Protein AF-A0A953KEX4-F1 (afdb_monomer)

pLDDT: mean 83.55, std 12.51, range [28.97, 97.94]

Structure (mmCIF, N/CA/C/O backbone):
data_AF-A0A953KEX4-F1
#
_entry.id   AF-A0A953KEX4-F1
#
loop_
_atom_site.group_PDB
_atom_site.id
_atom_site.type_symbol
_atom_site.label_atom_id
_atom_site.label_alt_id
_atom_site.label_comp_id
_atom_site.label_asym_id
_atom_site.label_entity_id
_atom_site.label_seq_id
_atom_site.pdbx_PDB_ins_code
_atom_site.Cartn_x
_atom_site.Cartn_y
_atom_site.Cartn_z
_atom_site.occupancy
_atom_site.B_iso_or_equiv
_atom_site.auth_seq_id
_atom_site.auth_comp_id
_atom_site.auth_asym_id
_atom_site.auth_atom_id
_atom_site.pdbx_PDB_model_num
ATOM 1 N N . MET A 1 1 ? 41.300 22.671 -35.178 1.00 37.06 1 MET A N 1
ATOM 2 C CA . MET A 1 1 ? 39.831 22.537 -35.313 1.00 37.06 1 MET A CA 1
ATOM 3 C C . MET A 1 1 ? 39.311 21.602 -34.227 1.00 37.06 1 MET A C 1
ATOM 5 O O . MET A 1 1 ? 39.390 20.390 -34.376 1.00 37.06 1 MET A O 1
ATOM 9 N N . LYS A 1 2 ? 38.856 22.157 -33.097 1.00 34.09 2 LYS A N 1
ATOM 10 C CA . LYS A 1 2 ? 38.181 21.401 -32.033 1.00 34.09 2 LYS A CA 1
ATOM 11 C C . LYS A 1 2 ? 36.716 21.234 -32.449 1.00 34.09 2 LYS A C 1
ATOM 13 O O . LYS A 1 2 ? 36.007 22.230 -32.543 1.00 34.09 2 LYS A O 1
ATOM 18 N N . LYS A 1 3 ? 36.282 20.008 -32.759 1.00 37.12 3 LYS A N 1
ATOM 19 C CA . LYS A 1 3 ? 34.859 19.700 -32.959 1.00 37.12 3 LYS A CA 1
ATOM 20 C C . LYS A 1 3 ? 34.162 19.822 -31.605 1.00 37.12 3 LYS A C 1
ATOM 22 O O . LYS A 1 3 ? 34.499 19.095 -30.676 1.00 37.12 3 LYS A O 1
ATOM 27 N N . GLY A 1 4 ? 33.247 20.783 -31.506 1.00 34.56 4 GLY A N 1
ATOM 28 C CA . GLY A 1 4 ? 32.387 20.964 -30.347 1.00 34.56 4 GLY A CA 1
ATOM 29 C C . GLY A 1 4 ? 31.522 19.727 -30.137 1.00 34.56 4 GLY A C 1
ATOM 30 O O . GLY A 1 4 ? 30.853 19.265 -31.062 1.00 34.56 4 GLY A O 1
ATOM 31 N N . ALA A 1 5 ? 31.554 19.191 -28.919 1.00 37.94 5 ALA A N 1
ATOM 32 C CA . ALA A 1 5 ? 30.536 18.275 -28.445 1.00 37.94 5 ALA A CA 1
ATOM 33 C C . ALA A 1 5 ? 29.229 19.070 -28.369 1.00 37.94 5 ALA A C 1
ATOM 35 O O . ALA A 1 5 ? 29.063 19.936 -27.511 1.00 37.94 5 ALA A O 1
ATOM 36 N N . ALA A 1 6 ? 28.344 18.831 -29.334 1.00 39.44 6 ALA A N 1
ATOM 37 C CA . ALA A 1 6 ? 26.986 19.332 -29.292 1.00 39.44 6 ALA A CA 1
ATOM 38 C C . ALA A 1 6 ? 26.332 18.780 -28.023 1.00 39.44 6 ALA A C 1
ATOM 40 O O . ALA A 1 6 ? 26.177 17.569 -27.867 1.00 39.44 6 ALA A O 1
ATOM 41 N N . ASN A 1 7 ? 26.002 19.690 -27.113 1.00 38.19 7 ASN A N 1
ATOM 42 C CA . ASN A 1 7 ? 25.182 19.433 -25.947 1.00 38.19 7 ASN A CA 1
ATOM 43 C C . ASN A 1 7 ? 23.801 19.009 -26.473 1.00 38.19 7 ASN A C 1
ATOM 45 O O . ASN A 1 7 ? 22.985 19.856 -26.837 1.00 38.19 7 ASN A O 1
ATOM 49 N N . GLN A 1 8 ? 23.584 17.702 -26.648 1.00 38.16 8 GLN A N 1
ATOM 50 C CA . GLN A 1 8 ? 22.277 17.156 -26.992 1.00 38.16 8 GLN A CA 1
ATOM 51 C C . GLN A 1 8 ? 21.380 17.405 -25.784 1.00 38.16 8 GLN A C 1
ATOM 53 O O . GLN A 1 8 ? 21.421 16.663 -24.807 1.00 38.16 8 GLN A O 1
ATOM 58 N N . GLY A 1 9 ? 20.620 18.500 -25.826 1.00 37.84 9 GLY A N 1
ATOM 59 C CA . GLY A 1 9 ? 19.576 18.759 -24.850 1.00 37.84 9 GLY A CA 1
ATOM 60 C C . GLY A 1 9 ? 18.646 17.554 -24.833 1.00 37.84 9 GLY A C 1
ATOM 61 O O . GLY A 1 9 ? 17.981 17.279 -25.830 1.00 37.84 9 GLY A O 1
ATOM 62 N N . HIS A 1 10 ? 18.651 16.803 -23.732 1.00 49.69 10 HIS A N 1
ATOM 63 C CA . HIS A 1 10 ? 17.712 15.712 -23.521 1.00 49.69 10 HIS A CA 1
ATOM 64 C C . HIS A 1 10 ? 16.300 16.287 -23.646 1.00 49.69 10 HIS A C 1
ATOM 66 O O . HIS A 1 10 ? 15.845 17.035 -22.782 1.00 49.69 10 HIS A O 1
ATOM 72 N N . HIS A 1 11 ? 15.634 15.985 -24.760 1.00 67.00 11 HIS A N 1
ATOM 73 C CA . HIS A 1 11 ? 14.249 16.360 -24.981 1.00 67.00 11 HIS A CA 1
ATOM 74 C C . HIS A 1 11 ? 13.420 15.753 -23.845 1.00 67.00 11 HIS A C 1
ATOM 76 O O . HIS A 1 11 ? 13.371 14.532 -23.698 1.00 67.00 11 HIS A O 1
ATOM 82 N N . PHE A 1 12 ? 12.810 16.596 -23.012 1.00 75.94 12 PHE A N 1
ATOM 83 C CA . PHE A 1 12 ? 11.944 16.138 -21.933 1.00 75.94 12 PHE A CA 1
ATOM 84 C C . PHE A 1 12 ? 10.727 15.440 -22.545 1.00 75.94 12 PHE A C 1
ATOM 86 O O . PHE A 1 12 ? 9.886 16.085 -23.170 1.00 75.94 12 PHE A O 1
ATOM 93 N N . ASP A 1 13 ? 10.657 14.119 -22.399 1.00 83.75 13 ASP A N 1
ATOM 94 C CA . ASP A 1 13 ? 9.468 13.343 -22.733 1.00 83.75 13 ASP A CA 1
ATOM 95 C C . ASP A 1 13 ? 8.620 13.162 -21.458 1.00 83.75 13 ASP A C 1
ATOM 97 O O . ASP A 1 13 ? 8.990 12.373 -20.577 1.00 83.75 13 ASP A O 1
ATOM 101 N N . PRO A 1 14 ? 7.489 13.884 -21.320 1.00 83.31 14 PRO A N 1
ATOM 102 C CA . PRO A 1 14 ? 6.640 13.786 -20.137 1.00 83.31 14 PRO A CA 1
ATOM 103 C C . PRO A 1 14 ? 6.069 12.379 -19.934 1.00 83.31 14 PRO A C 1
ATOM 105 O O . PRO A 1 14 ? 5.790 12.007 -18.796 1.00 83.31 14 PRO A O 1
ATOM 108 N N . TYR A 1 15 ? 5.904 11.582 -20.994 1.00 86.62 15 TYR A N 1
ATOM 109 C CA . TYR A 1 15 ? 5.330 10.241 -20.888 1.00 86.62 15 TYR A CA 1
ATOM 110 C C . TYR A 1 15 ? 6.353 9.215 -20.414 1.00 86.62 15 TYR A C 1
ATOM 112 O O . TYR A 1 15 ? 6.008 8.359 -19.601 1.00 86.62 15 TYR A O 1
ATOM 120 N N . ALA A 1 16 ? 7.613 9.340 -20.841 1.00 83.12 16 ALA A N 1
ATOM 121 C CA . ALA A 1 16 ? 8.709 8.564 -20.265 1.00 83.12 16 ALA A CA 1
ATOM 122 C C . ALA A 1 16 ? 8.849 8.865 -18.764 1.00 83.12 16 ALA A C 1
ATOM 124 O O . ALA A 1 16 ? 8.845 7.953 -17.942 1.00 83.12 16 ALA A O 1
ATOM 125 N N . LYS A 1 17 ? 8.839 10.150 -18.385 1.00 86.00 17 LYS A N 1
ATOM 126 C CA . LYS A 1 17 ? 8.879 10.557 -16.973 1.00 86.00 17 LYS A CA 1
ATOM 127 C C . LYS A 1 17 ? 7.686 10.023 -16.173 1.00 86.00 17 LYS A C 1
ATOM 129 O O . LYS A 1 17 ? 7.863 9.555 -15.050 1.00 86.00 17 LYS A O 1
ATOM 134 N N . LEU A 1 18 ? 6.475 10.083 -16.727 1.00 85.56 18 LEU A N 1
ATOM 135 C CA . LEU A 1 18 ? 5.288 9.513 -16.086 1.00 85.56 18 LEU A CA 1
ATOM 136 C C . LEU A 1 18 ? 5.407 7.998 -15.930 1.00 85.56 18 LEU A C 1
ATOM 138 O O . LEU A 1 18 ? 5.057 7.483 -14.874 1.00 85.56 18 LEU A O 1
ATOM 142 N N . TYR A 1 19 ? 5.922 7.286 -16.931 1.00 87.38 19 TYR A N 1
ATOM 143 C CA . TYR A 1 19 ? 6.142 5.846 -16.838 1.00 87.38 19 TYR A CA 1
ATOM 144 C C . TYR A 1 19 ? 7.086 5.490 -15.680 1.00 87.38 19 TYR A C 1
ATOM 146 O O . TYR A 1 19 ? 6.741 4.652 -14.838 1.00 87.38 19 TYR A O 1
ATOM 154 N N . ASP A 1 20 ? 8.214 6.191 -15.566 1.00 86.31 20 ASP A N 1
ATOM 155 C CA . ASP A 1 20 ? 9.158 6.036 -14.455 1.00 86.31 20 ASP A CA 1
ATOM 156 C C . ASP A 1 20 ? 8.476 6.284 -13.107 1.00 86.31 20 ASP A C 1
ATOM 158 O O . ASP A 1 20 ? 8.661 5.530 -12.142 1.00 86.31 20 ASP A O 1
ATOM 162 N N . LEU A 1 21 ? 7.657 7.337 -13.035 1.00 86.31 21 LEU A N 1
ATOM 163 C CA . LEU A 1 21 ? 6.899 7.682 -11.840 1.00 86.31 21 LEU A CA 1
ATOM 164 C C . LEU A 1 21 ? 5.847 6.633 -11.501 1.00 86.31 21 LEU A C 1
ATOM 166 O O . LEU A 1 21 ? 5.744 6.292 -10.331 1.00 86.31 21 LEU A O 1
ATOM 170 N N . PHE A 1 22 ? 5.132 6.052 -12.465 1.00 85.31 22 PHE A N 1
ATOM 171 C CA . PHE A 1 22 ? 4.171 4.975 -12.204 1.00 85.31 22 PHE A CA 1
ATOM 172 C C . PHE A 1 22 ? 4.849 3.713 -11.684 1.00 85.31 22 PHE A C 1
ATOM 174 O O . PHE A 1 22 ? 4.355 3.089 -10.741 1.00 85.31 22 PHE A O 1
ATOM 181 N N . LEU A 1 23 ? 6.004 3.348 -12.243 1.00 85.56 23 LEU A N 1
ATOM 182 C CA . LEU A 1 23 ? 6.786 2.241 -11.703 1.00 85.56 23 LEU A CA 1
ATOM 183 C C . LEU A 1 23 ? 7.268 2.550 -10.285 1.00 85.56 23 LEU A C 1
ATOM 185 O O . LEU A 1 23 ? 7.210 1.673 -9.429 1.00 85.56 23 LEU A O 1
ATOM 189 N N . SER A 1 24 ? 7.708 3.780 -10.020 1.00 85.19 24 SER A N 1
ATOM 190 C CA . SER A 1 24 ? 8.163 4.222 -8.693 1.00 85.19 24 SER A CA 1
ATOM 191 C C . SER A 1 24 ? 7.030 4.270 -7.671 1.00 85.19 24 SER A C 1
ATOM 193 O O . SER A 1 24 ? 7.185 3.792 -6.550 1.00 85.19 24 SER A O 1
ATOM 195 N N . PHE A 1 25 ? 5.870 4.762 -8.090 1.00 84.50 25 PHE A N 1
ATOM 196 C CA . PHE A 1 25 ? 4.619 4.762 -7.349 1.00 84.50 25 PHE A CA 1
ATOM 197 C C . PHE A 1 25 ? 4.212 3.339 -6.983 1.00 84.50 25 PHE A C 1
ATOM 199 O O . PHE A 1 25 ? 3.947 3.056 -5.819 1.00 84.50 25 PHE A O 1
ATOM 206 N N . ASN A 1 26 ? 4.248 2.410 -7.942 1.00 82.94 26 ASN A N 1
ATOM 207 C CA . ASN A 1 26 ? 3.940 1.015 -7.666 1.00 82.94 26 ASN A CA 1
ATOM 208 C C . ASN A 1 26 ? 4.961 0.358 -6.729 1.00 82.94 26 ASN A C 1
ATOM 210 O O . ASN A 1 26 ? 4.544 -0.338 -5.813 1.00 82.94 26 ASN A O 1
ATOM 214 N N . ARG A 1 27 ? 6.271 0.600 -6.894 1.00 82.94 27 ARG A N 1
ATOM 215 C CA . ARG A 1 27 ? 7.290 0.104 -5.945 1.00 82.94 27 ARG A CA 1
ATOM 216 C C . ARG A 1 27 ? 7.005 0.583 -4.532 1.00 82.94 27 ARG A C 1
ATOM 218 O O . ARG A 1 27 ? 7.043 -0.206 -3.596 1.00 82.94 27 ARG A O 1
ATOM 225 N N . ARG A 1 28 ? 6.695 1.871 -4.393 1.00 80.75 28 ARG A N 1
ATOM 226 C CA . ARG A 1 28 ? 6.334 2.463 -3.111 1.00 80.75 28 ARG A CA 1
ATOM 227 C C . ARG A 1 28 ? 5.082 1.806 -2.537 1.00 80.75 28 ARG A C 1
ATOM 229 O O . ARG A 1 28 ? 5.124 1.374 -1.393 1.00 80.75 28 ARG A O 1
ATOM 236 N N . LEU A 1 29 ? 4.018 1.664 -3.331 1.00 75.50 29 LEU A N 1
ATOM 237 C CA . LEU A 1 29 ? 2.805 0.958 -2.916 1.00 75.50 29 LEU A CA 1
ATOM 238 C C . LEU A 1 29 ? 3.098 -0.477 -2.488 1.00 75.50 29 LEU A C 1
ATOM 240 O O . LEU A 1 29 ? 2.626 -0.886 -1.441 1.00 75.50 29 LEU A O 1
ATOM 244 N N . LEU A 1 30 ? 3.880 -1.239 -3.253 1.00 74.38 30 LEU A N 1
ATOM 245 C CA . LEU A 1 30 ? 4.247 -2.609 -2.892 1.00 74.38 30 LEU A CA 1
ATOM 246 C C . LEU A 1 30 ? 5.033 -2.656 -1.585 1.00 74.38 30 LEU A C 1
ATOM 248 O O . LEU A 1 30 ? 4.774 -3.535 -0.773 1.00 74.38 30 LEU A O 1
ATOM 252 N N . LYS A 1 31 ? 5.936 -1.698 -1.357 1.00 75.25 31 LYS A N 1
ATOM 253 C CA . LYS A 1 31 ? 6.662 -1.587 -0.093 1.00 75.25 31 LYS A CA 1
ATOM 254 C C . LYS A 1 31 ? 5.708 -1.341 1.077 1.00 75.25 31 LYS A C 1
ATOM 256 O O . LYS A 1 31 ? 5.736 -2.108 2.033 1.00 75.25 31 LYS A O 1
ATOM 261 N N . ILE A 1 32 ? 4.805 -0.368 0.947 1.00 72.31 32 ILE A N 1
ATOM 262 C CA . ILE A 1 32 ? 3.754 -0.099 1.943 1.00 72.31 32 ILE A CA 1
ATOM 263 C C . ILE A 1 32 ? 2.912 -1.359 2.177 1.00 72.31 32 ILE A C 1
ATOM 265 O O . ILE A 1 32 ? 2.750 -1.794 3.307 1.00 72.31 32 ILE A O 1
ATOM 269 N N . LEU A 1 33 ? 2.441 -2.006 1.107 1.00 69.69 33 LEU A N 1
ATOM 270 C CA . LEU A 1 33 ? 1.652 -3.240 1.165 1.00 69.69 33 LEU A CA 1
ATOM 271 C C . LEU A 1 33 ? 2.410 -4.430 1.774 1.00 69.69 33 LEU A C 1
ATOM 273 O O . LEU A 1 33 ? 1.767 -5.307 2.337 1.00 69.69 33 LEU A O 1
ATOM 277 N N . SER A 1 34 ? 3.736 -4.489 1.650 1.00 68.44 34 SER A N 1
ATOM 278 C CA . SER A 1 34 ? 4.556 -5.548 2.254 1.00 68.44 34 SER A CA 1
ATOM 279 C C . SER A 1 34 ? 4.829 -5.316 3.739 1.00 68.44 34 SER A C 1
ATOM 281 O O . SER A 1 34 ? 4.967 -6.271 4.495 1.00 68.44 34 SER A O 1
ATOM 283 N N . GLU A 1 35 ? 4.899 -4.051 4.155 1.00 69.38 35 GLU A N 1
ATOM 284 C CA . GLU A 1 35 ? 5.038 -3.652 5.560 1.00 69.38 35 GLU A CA 1
ATOM 285 C C . GLU A 1 35 ? 3.681 -3.691 6.279 1.00 69.38 35 GLU A C 1
ATOM 287 O O . GLU A 1 35 ? 3.609 -3.865 7.498 1.00 69.38 35 GLU A O 1
ATOM 292 N N . LEU A 1 36 ? 2.595 -3.610 5.509 1.00 69.06 36 LEU A N 1
ATOM 293 C CA . LEU A 1 36 ? 1.246 -3.817 5.985 1.00 69.06 36 LEU A CA 1
ATOM 294 C C . LEU A 1 36 ? 1.068 -5.237 6.512 1.00 69.06 36 LEU A C 1
ATOM 296 O O . LEU A 1 36 ? 1.053 -6.215 5.766 1.00 69.06 36 LEU A O 1
ATOM 300 N N . LYS A 1 37 ? 0.776 -5.335 7.807 1.00 72.69 37 LYS A N 1
ATOM 301 C CA . LYS A 1 37 ? 0.235 -6.548 8.433 1.00 72.69 37 LYS A CA 1
ATOM 302 C C . LYS A 1 37 ? -1.247 -6.736 8.088 1.00 72.69 37 LYS A C 1
ATOM 304 O O . LYS A 1 37 ? -2.066 -7.007 8.965 1.00 72.69 37 LYS A O 1
ATOM 309 N N . SER A 1 38 ? -1.605 -6.529 6.821 1.00 81.19 38 SER A N 1
ATOM 310 C CA . SER A 1 38 ? -2.957 -6.792 6.344 1.00 81.19 38 SER A CA 1
ATOM 311 C C . SER A 1 38 ? -3.236 -8.296 6.459 1.00 81.19 38 SER A C 1
ATOM 313 O O . SER A 1 38 ? -2.380 -9.106 6.090 1.00 81.19 38 SER A O 1
ATOM 315 N N . PRO A 1 39 ? -4.423 -8.691 6.950 1.00 85.06 39 PRO A N 1
ATOM 316 C CA . PRO A 1 39 ? -4.788 -10.099 7.047 1.00 85.06 39 PRO A CA 1
ATOM 317 C C . PRO A 1 39 ? -5.061 -10.743 5.680 1.00 85.06 39 PRO A C 1
ATOM 319 O O . PRO A 1 39 ? -5.187 -11.962 5.599 1.00 85.06 39 PRO A O 1
ATOM 322 N N . LEU A 1 40 ? -5.178 -9.942 4.614 1.00 90.38 40 LEU A N 1
ATOM 323 C CA . LEU A 1 40 ? -5.543 -10.384 3.273 1.00 90.38 40 LEU A CA 1
ATOM 324 C C . LEU A 1 40 ? -4.479 -9.965 2.264 1.00 90.38 40 LEU A C 1
ATOM 326 O O . LEU A 1 40 ? -4.084 -8.798 2.188 1.00 90.38 40 LEU A O 1
ATOM 330 N N . ASN A 1 41 ? -4.081 -10.879 1.382 1.00 88.06 41 ASN A N 1
ATOM 331 C CA . ASN A 1 41 ? -3.266 -10.458 0.246 1.00 88.06 41 ASN A CA 1
ATOM 332 C C . ASN A 1 41 ? -4.091 -9.598 -0.738 1.00 88.06 41 ASN A C 1
ATOM 334 O O . ASN A 1 41 ? -5.323 -9.582 -0.716 1.00 88.06 41 ASN A O 1
ATOM 338 N N . THR A 1 42 ? -3.420 -8.889 -1.649 1.00 85.25 42 THR A N 1
ATOM 339 C CA . THR A 1 42 ? -4.076 -7.969 -2.598 1.00 85.25 42 THR A CA 1
ATOM 340 C C . THR A 1 42 ? -5.170 -8.637 -3.442 1.00 85.25 42 THR A C 1
ATOM 342 O O . THR A 1 42 ? -6.196 -8.016 -3.718 1.00 85.25 42 THR A O 1
ATOM 345 N N . ASN A 1 43 ? -4.989 -9.901 -3.845 1.00 89.31 43 ASN A N 1
ATOM 346 C CA . ASN A 1 43 ? -5.993 -10.623 -4.633 1.00 89.31 43 ASN A CA 1
ATOM 347 C C . ASN A 1 43 ? -7.222 -10.979 -3.797 1.00 89.31 43 ASN A C 1
ATOM 349 O O . ASN A 1 43 ? -8.345 -10.823 -4.275 1.00 89.31 43 ASN A O 1
ATOM 353 N N . GLU A 1 44 ? -7.009 -11.453 -2.571 1.00 93.94 44 GLU A N 1
ATOM 354 C CA . GLU A 1 44 ? -8.074 -11.778 -1.622 1.00 93.94 44 GLU A CA 1
ATOM 355 C C . GLU A 1 44 ? -8.887 -10.535 -1.267 1.00 93.94 44 GLU A C 1
ATOM 357 O O . GLU A 1 44 ? -10.104 -10.544 -1.438 1.00 93.94 44 GLU A O 1
ATOM 362 N N . SER A 1 45 ? -8.217 -9.441 -0.886 1.00 92.06 45 SER A N 1
ATOM 363 C CA . SER A 1 45 ? -8.861 -8.160 -0.576 1.00 92.06 45 SER A CA 1
ATOM 364 C C . SER A 1 45 ? -9.697 -7.650 -1.751 1.00 92.06 45 SER A C 1
ATOM 366 O O . SER A 1 45 ? -10.884 -7.359 -1.596 1.00 92.06 45 SER A O 1
ATOM 368 N N . HIS A 1 46 ? -9.131 -7.612 -2.964 1.00 90.56 46 HIS A N 1
ATOM 369 C CA . HIS A 1 46 ? -9.883 -7.174 -4.139 1.00 90.56 46 HIS A CA 1
ATOM 370 C C . HIS A 1 46 ? -11.095 -8.067 -4.413 1.00 90.56 46 HIS A C 1
ATOM 372 O O . HIS A 1 46 ? -12.170 -7.541 -4.699 1.00 90.56 46 HIS A O 1
ATOM 378 N N . LEU A 1 47 ? -10.948 -9.390 -4.316 1.00 93.81 47 LEU A N 1
ATOM 379 C CA . LEU A 1 47 ? -12.049 -10.321 -4.546 1.00 93.81 47 LEU A CA 1
ATOM 380 C C . LEU A 1 47 ? -13.166 -10.135 -3.519 1.00 93.81 47 LEU A C 1
ATOM 382 O O . LEU A 1 47 ? -14.318 -9.977 -3.920 1.00 93.81 47 LEU A O 1
ATOM 386 N N . LEU A 1 48 ? -12.842 -10.121 -2.223 1.00 95.31 48 LEU A N 1
ATOM 387 C CA . LEU A 1 48 ? -13.839 -9.952 -1.163 1.00 95.31 48 LEU A CA 1
ATOM 388 C C . LEU A 1 48 ? -14.572 -8.614 -1.300 1.00 95.31 48 LEU A C 1
ATOM 390 O O . LEU A 1 48 ? -15.788 -8.579 -1.152 1.00 95.31 48 LEU A O 1
ATOM 394 N N . GLN A 1 49 ? -13.874 -7.542 -1.682 1.00 93.38 49 GLN A N 1
ATOM 395 C CA . GLN A 1 49 ? -14.501 -6.247 -1.946 1.00 93.38 49 GLN A CA 1
ATOM 396 C C . GLN A 1 49 ? -15.453 -6.255 -3.155 1.00 93.38 49 GLN A C 1
ATOM 398 O O . GLN A 1 49 ? -16.457 -5.555 -3.117 1.00 93.38 49 GLN A O 1
ATOM 403 N N . GLU A 1 50 ? -15.182 -7.021 -4.222 1.00 93.31 50 GLU A N 1
ATOM 404 C CA . GLU A 1 50 ? -16.158 -7.167 -5.322 1.00 93.31 50 GLU A CA 1
ATOM 405 C C . GLU A 1 50 ? -17.415 -7.903 -4.854 1.00 93.31 50 GLU A C 1
ATOM 407 O O . GLU A 1 50 ? -18.530 -7.493 -5.167 1.00 93.31 50 GLU A O 1
ATOM 412 N N . VAL A 1 51 ? -17.246 -8.970 -4.067 1.00 94.88 51 VAL A N 1
ATOM 413 C CA . VAL A 1 51 ? -18.380 -9.710 -3.494 1.00 94.88 51 VAL A CA 1
ATOM 414 C C . VAL A 1 51 ? -19.175 -8.813 -2.541 1.00 94.88 51 VAL A C 1
ATOM 416 O O . VAL A 1 51 ? -20.404 -8.815 -2.587 1.00 94.88 51 VAL A O 1
ATOM 419 N N . TYR A 1 52 ? -18.492 -8.000 -1.731 1.00 94.50 52 TYR A N 1
ATOM 420 C CA . TYR A 1 52 ? -19.106 -7.017 -0.837 1.00 94.50 52 TYR A CA 1
ATOM 421 C C . TYR A 1 52 ? -19.875 -5.924 -1.590 1.00 94.50 52 TYR A C 1
ATOM 423 O O . TYR A 1 52 ? -20.955 -5.521 -1.170 1.00 94.50 52 TYR A O 1
ATOM 431 N N . ALA A 1 53 ? -19.360 -5.493 -2.743 1.00 90.88 53 ALA A N 1
ATOM 432 C CA . ALA A 1 53 ? -20.033 -4.562 -3.648 1.00 90.88 53 ALA A CA 1
ATOM 433 C C . ALA A 1 53 ? -21.227 -5.188 -4.402 1.00 90.88 53 ALA A C 1
ATOM 435 O O . ALA A 1 53 ? -21.869 -4.520 -5.209 1.00 90.88 53 ALA A O 1
ATOM 436 N N . GLY A 1 54 ? -21.542 -6.464 -4.154 1.00 90.88 54 GLY A N 1
ATOM 437 C CA . GLY A 1 54 ? -22.689 -7.154 -4.740 1.00 90.88 54 GL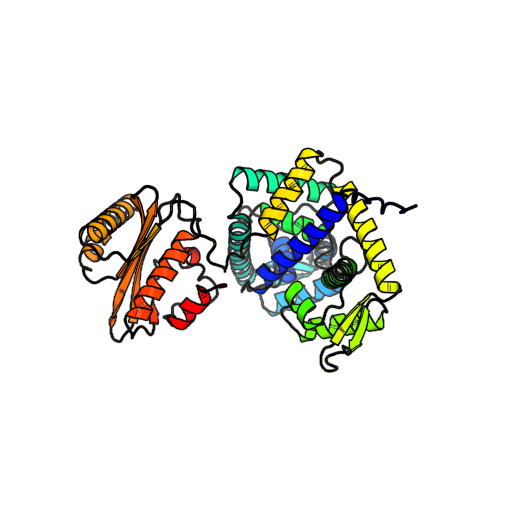Y A CA 1
ATOM 438 C C . GLY A 1 54 ? -22.369 -7.987 -5.980 1.00 90.88 54 GLY A C 1
ATOM 439 O O . GLY A 1 54 ? -23.290 -8.545 -6.583 1.00 90.88 54 GLY A O 1
ATOM 440 N N . LEU A 1 55 ? -21.093 -8.140 -6.362 1.00 87.94 55 LEU A N 1
ATOM 441 C CA . LEU A 1 55 ? -20.707 -9.049 -7.441 1.00 87.94 55 LEU A CA 1
ATOM 442 C C . LEU A 1 55 ? -20.826 -10.503 -6.970 1.00 87.94 55 LEU A C 1
ATOM 444 O O . LEU A 1 55 ? -19.887 -11.127 -6.475 1.00 87.94 55 LEU A O 1
ATOM 448 N N . GLY A 1 56 ? -22.025 -11.050 -7.137 1.00 87.00 56 GLY A N 1
ATOM 449 C CA . GLY A 1 56 ? -22.388 -12.353 -6.602 1.00 87.00 56 GLY A CA 1
ATOM 450 C C . GLY A 1 56 ? -21.991 -13.546 -7.465 1.00 87.00 56 GLY A C 1
ATOM 451 O O . GLY A 1 56 ? -22.332 -14.654 -7.074 1.00 87.00 56 GLY A O 1
ATOM 452 N N . VAL A 1 57 ? -21.334 -13.390 -8.623 1.00 90.81 57 VAL A N 1
ATOM 453 C CA . VAL A 1 57 ? -21.089 -14.509 -9.559 1.00 90.81 57 VAL A CA 1
ATOM 454 C C . VAL A 1 57 ? -19.608 -14.670 -9.901 1.00 90.81 57 VAL A C 1
ATOM 456 O O . VAL A 1 57 ? -18.946 -13.763 -10.401 1.00 90.81 57 VAL A O 1
ATOM 459 N N . ALA A 1 58 ? -19.087 -15.888 -9.714 1.00 88.00 58 ALA A N 1
ATOM 460 C CA . ALA A 1 58 ? -17.663 -16.183 -9.884 1.00 88.00 58 ALA A CA 1
ATOM 461 C C . ALA A 1 58 ? -17.133 -15.985 -11.315 1.00 88.00 58 ALA A C 1
ATOM 463 O O . ALA A 1 58 ? -15.953 -15.688 -11.503 1.00 88.00 58 ALA A O 1
ATOM 464 N N . ARG A 1 59 ? -17.983 -16.173 -12.334 1.00 87.62 59 ARG A N 1
ATOM 465 C CA . ARG A 1 59 ? -17.579 -16.030 -13.743 1.00 87.62 59 ARG A CA 1
ATOM 466 C C . ARG A 1 59 ? -17.211 -14.581 -14.085 1.00 87.62 59 ARG A C 1
ATOM 468 O O . ARG A 1 59 ? -16.304 -14.371 -14.887 1.00 87.62 59 ARG A O 1
ATOM 475 N N . ASP A 1 60 ? -17.866 -13.623 -13.432 1.00 90.56 60 ASP A N 1
ATOM 476 C CA . ASP A 1 60 ? -17.722 -12.197 -13.714 1.00 90.56 60 ASP A CA 1
ATOM 477 C C . ASP A 1 60 ? -16.455 -11.637 -13.038 1.00 90.56 60 ASP A C 1
ATOM 479 O O . ASP A 1 60 ? -15.793 -10.758 -13.584 1.00 90.56 60 ASP A O 1
ATOM 483 N N . LEU A 1 61 ? -16.011 -12.239 -11.921 1.00 90.44 61 LEU A N 1
ATOM 484 C CA . LEU A 1 61 ? -14.782 -11.848 -11.213 1.00 90.44 61 LEU A CA 1
ATOM 485 C C . LEU A 1 61 ? -13.528 -11.864 -12.092 1.00 90.44 61 LEU A C 1
ATOM 487 O O . LEU A 1 61 ? -12.668 -11.002 -11.942 1.00 90.44 61 LEU A O 1
ATOM 491 N N . SER A 1 62 ? -13.386 -12.839 -12.994 1.00 87.75 62 SER A N 1
ATOM 492 C CA . SER A 1 62 ? -12.202 -12.927 -13.865 1.00 87.75 62 SER A CA 1
ATOM 493 C C . SER A 1 62 ? -12.092 -11.712 -14.785 1.00 87.75 62 SER A C 1
ATOM 495 O O . SER A 1 62 ? -10.993 -11.192 -14.974 1.00 87.75 62 SER A O 1
ATOM 497 N N . GLN A 1 63 ? -13.229 -11.243 -15.306 1.00 86.06 63 GLN A N 1
ATOM 498 C CA . GLN A 1 63 ? -13.300 -10.062 -16.156 1.00 86.06 63 GLN A CA 1
ATOM 499 C C . GLN A 1 63 ? -13.126 -8.784 -15.331 1.00 86.06 63 GLN A C 1
ATOM 501 O O . GLN A 1 63 ? -12.289 -7.957 -15.674 1.00 86.06 63 GLN A O 1
ATOM 506 N N . THR A 1 64 ? -13.840 -8.653 -14.210 1.00 86.62 64 THR A N 1
ATOM 507 C CA . THR A 1 64 ? -13.787 -7.457 -13.352 1.00 86.62 64 THR A CA 1
ATOM 508 C C . THR A 1 64 ? -12.408 -7.234 -12.730 1.00 86.62 64 THR A C 1
ATOM 510 O O . THR A 1 64 ? -11.933 -6.102 -12.634 1.00 86.62 64 THR A O 1
ATOM 513 N N . LEU A 1 65 ? -11.741 -8.311 -12.307 1.00 85.12 65 LEU A N 1
ATOM 514 C CA . LEU A 1 65 ? -10.411 -8.245 -11.699 1.00 85.12 65 LEU A CA 1
ATOM 515 C C . LEU A 1 65 ? -9.275 -8.288 -12.729 1.00 85.12 65 LEU A C 1
ATOM 517 O O . LEU A 1 65 ? -8.119 -8.134 -12.339 1.00 85.12 65 LEU A O 1
ATOM 521 N N . SER A 1 66 ? -9.577 -8.511 -14.013 1.00 83.44 66 SER A N 1
ATOM 522 C CA . SER A 1 66 ? -8.580 -8.774 -15.062 1.00 83.44 66 SER A CA 1
ATOM 523 C C . SER A 1 66 ? -7.599 -9.893 -14.677 1.00 83.44 66 SER A C 1
ATOM 525 O O . SER A 1 66 ? -6.396 -9.819 -14.939 1.00 83.44 66 SER A O 1
ATOM 527 N N . LEU A 1 67 ? -8.109 -10.943 -14.026 1.00 84.81 67 LEU A N 1
ATOM 528 C CA . LEU A 1 67 ? -7.327 -12.078 -13.532 1.00 84.81 67 LEU A CA 1
ATOM 529 C C . LEU A 1 67 ? -7.648 -13.357 -14.298 1.00 84.81 67 LEU A C 1
ATOM 531 O O . LEU A 1 67 ? -8.778 -13.595 -14.724 1.00 84.81 67 LEU A O 1
ATOM 535 N N . GLN A 1 68 ? -6.654 -14.239 -14.409 1.00 87.38 68 GLN A N 1
ATOM 536 C CA . GLN A 1 68 ? -6.849 -15.566 -14.987 1.00 87.38 68 GLN A CA 1
ATOM 537 C C . GLN A 1 68 ? -7.864 -16.376 -14.170 1.00 87.38 68 GLN A C 1
ATOM 539 O O . GLN A 1 68 ? -7.806 -16.405 -12.937 1.00 87.38 68 GLN A O 1
ATOM 544 N N . LYS A 1 69 ? -8.740 -17.119 -14.859 1.00 90.62 69 LYS A N 1
ATOM 545 C CA . LYS A 1 69 ? -9.749 -17.994 -14.230 1.00 90.62 69 LYS A CA 1
ATOM 546 C C . LYS A 1 69 ? -9.142 -18.968 -13.212 1.00 90.62 69 LYS A C 1
ATOM 548 O O . LYS A 1 69 ? -9.737 -19.219 -12.169 1.00 90.62 69 LYS A O 1
ATOM 553 N N . SER A 1 70 ? -7.939 -19.481 -13.481 1.00 90.81 70 SER A N 1
ATOM 554 C CA . SER A 1 70 ? -7.212 -20.377 -12.573 1.00 90.81 70 SER A CA 1
ATOM 555 C C . SER A 1 70 ? -6.750 -19.686 -11.285 1.00 90.81 70 SER A C 1
ATOM 557 O O . SER A 1 70 ? -6.695 -20.325 -10.236 1.00 90.81 70 SER A O 1
ATOM 559 N N . THR A 1 71 ? -6.410 -18.396 -11.338 1.00 90.00 71 THR A N 1
ATOM 560 C CA . THR A 1 71 ? -6.070 -17.590 -10.157 1.00 90.00 71 THR A CA 1
ATOM 561 C C . THR A 1 71 ? -7.319 -17.333 -9.326 1.00 90.00 71 THR A C 1
ATOM 563 O O . THR A 1 71 ? -7.310 -17.631 -8.137 1.00 90.00 71 THR A O 1
ATOM 566 N N . ILE A 1 72 ? -8.417 -16.901 -9.958 1.00 92.81 72 ILE A N 1
ATOM 567 C CA . ILE A 1 72 ? -9.710 -16.717 -9.281 1.00 92.81 72 ILE A CA 1
ATOM 568 C C . ILE A 1 72 ? -10.147 -18.006 -8.588 1.00 92.81 72 ILE A C 1
ATOM 570 O O . ILE A 1 72 ? -10.463 -17.984 -7.405 1.00 92.81 72 ILE A O 1
ATOM 574 N N . SER A 1 73 ? -10.097 -19.145 -9.283 1.00 93.56 73 SER A N 1
ATOM 575 C CA . SER A 1 73 ? -10.485 -20.428 -8.693 1.00 93.56 73 SER A CA 1
ATOM 576 C C . SER A 1 73 ? -9.656 -20.784 -7.458 1.00 93.56 73 SER A C 1
ATOM 578 O O . SER A 1 73 ? -10.216 -21.296 -6.496 1.00 93.56 73 SER A O 1
ATOM 580 N N . ARG A 1 74 ? -8.342 -20.521 -7.468 1.00 94.81 74 ARG A N 1
ATOM 581 C CA . ARG A 1 74 ? -7.466 -20.789 -6.317 1.00 94.81 7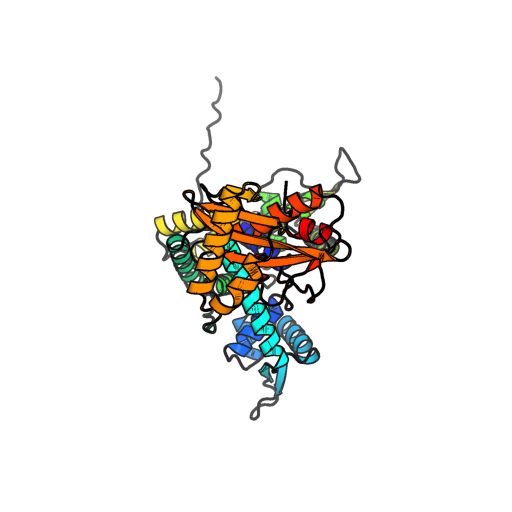4 ARG A CA 1
ATOM 582 C C . ARG A 1 74 ? -7.783 -19.878 -5.133 1.00 94.81 74 ARG A C 1
ATOM 584 O O . ARG A 1 74 ? -7.895 -20.374 -4.018 1.00 94.81 74 ARG A O 1
ATOM 591 N N . VAL A 1 75 ? -7.974 -18.581 -5.381 1.00 94.81 75 VAL A N 1
ATOM 592 C CA . VAL A 1 75 ? -8.320 -17.604 -4.335 1.00 94.81 75 VAL A CA 1
ATOM 593 C C . VAL A 1 75 ? -9.693 -17.921 -3.734 1.00 94.81 75 VAL A C 1
ATOM 595 O O . VAL A 1 75 ? -9.825 -17.962 -2.517 1.00 94.81 75 VAL A O 1
ATOM 598 N N . LEU A 1 76 ? -10.693 -18.241 -4.564 1.00 95.88 76 LEU A N 1
ATOM 599 C CA . LEU A 1 76 ? -12.023 -18.652 -4.098 1.00 95.88 76 LEU A CA 1
ATOM 600 C C . LEU A 1 76 ? -11.966 -19.905 -3.218 1.00 95.88 76 LEU A C 1
ATOM 602 O O . LEU A 1 76 ? -12.594 -19.929 -2.163 1.00 95.88 76 LEU A O 1
ATOM 606 N N . SER A 1 77 ? -11.216 -20.932 -3.632 1.00 96.06 77 SER A N 1
ATOM 607 C CA . SER A 1 77 ? -11.046 -22.144 -2.824 1.00 96.06 77 SER A CA 1
ATOM 608 C C . SER A 1 77 ? -10.371 -21.843 -1.486 1.00 96.06 77 SER A C 1
ATOM 610 O O . SER A 1 77 ? -10.850 -22.318 -0.462 1.00 96.06 77 SER A O 1
ATOM 612 N N . SER A 1 78 ? -9.314 -21.022 -1.486 1.00 96.50 78 SER A N 1
ATOM 613 C CA . SER A 1 78 ? -8.607 -20.602 -0.268 1.00 96.50 78 SER A CA 1
ATOM 614 C C . SER A 1 78 ? -9.542 -19.876 0.705 1.00 96.50 78 SER A C 1
ATOM 616 O O . SER A 1 78 ? -9.707 -20.306 1.843 1.00 96.50 78 SER A O 1
ATOM 618 N N . LEU A 1 79 ? -10.231 -18.830 0.240 1.00 97.38 79 LEU A N 1
ATOM 619 C CA . LEU A 1 79 ? -11.143 -18.031 1.065 1.00 97.38 79 LEU A CA 1
ATOM 620 C C . LEU A 1 79 ? -12.331 -18.846 1.586 1.00 97.38 79 LEU A C 1
ATOM 622 O O . LEU A 1 79 ? -12.785 -18.637 2.709 1.00 97.38 79 LEU A O 1
ATOM 626 N N . SER A 1 80 ? -12.834 -19.792 0.788 1.00 97.50 80 SER A N 1
ATOM 627 C CA . SER A 1 80 ? -13.913 -20.680 1.218 1.00 97.50 80 SER A CA 1
ATOM 628 C C . SER A 1 80 ? -13.447 -21.687 2.268 1.00 97.50 80 SER A C 1
ATOM 630 O O . SER A 1 80 ? -14.135 -21.880 3.267 1.00 97.50 80 SER A O 1
ATOM 632 N N . GLN A 1 81 ? -12.252 -22.263 2.104 1.00 97.62 81 GLN A N 1
ATOM 633 C CA . GLN A 1 81 ? -11.644 -23.157 3.092 1.00 97.62 81 GLN A CA 1
ATOM 634 C C . GLN A 1 81 ? -11.360 -22.445 4.423 1.00 97.62 81 GLN A C 1
ATOM 636 O O . GLN A 1 81 ? -11.509 -23.049 5.480 1.00 97.62 81 GLN A O 1
ATOM 641 N N . GLN A 1 82 ? -10.998 -21.162 4.376 1.00 97.44 82 GLN A N 1
ATOM 642 C CA . GLN A 1 82 ? -10.824 -20.313 5.559 1.00 97.44 82 GLN A CA 1
ATOM 643 C C . GLN A 1 82 ? -12.156 -19.884 6.204 1.00 97.44 82 GLN A C 1
ATOM 645 O O . GLN A 1 82 ? -12.153 -19.209 7.227 1.00 97.44 82 GLN A O 1
ATOM 650 N N . GLY A 1 83 ? -13.303 -20.235 5.612 1.00 97.75 83 GLY A N 1
ATOM 651 C CA . GLY A 1 83 ? -14.618 -19.842 6.117 1.00 97.75 83 GLY A CA 1
ATOM 652 C C . GLY A 1 83 ? -14.960 -18.366 5.898 1.00 97.75 83 GLY A C 1
ATOM 653 O O . GLY A 1 83 ? -15.933 -17.886 6.473 1.00 97.75 83 GLY A O 1
ATOM 654 N N . LEU A 1 84 ? -14.207 -17.645 5.062 1.00 97.81 84 LEU A N 1
ATOM 655 C CA . LEU A 1 84 ? -14.422 -16.223 4.751 1.00 97.81 84 LEU A CA 1
ATOM 656 C C . LEU A 1 84 ? -15.429 -16.025 3.608 1.00 97.81 84 LEU A C 1
ATOM 658 O O . LEU A 1 84 ? -16.054 -14.974 3.478 1.00 97.81 84 LEU A O 1
ATOM 662 N N . LEU A 1 85 ? -15.600 -17.043 2.763 1.00 97.94 85 LEU A N 1
ATOM 663 C CA . LEU A 1 85 ? -16.456 -16.973 1.585 1.00 97.94 85 LEU A CA 1
ATOM 664 C C . LEU A 1 85 ? -17.372 -18.194 1.473 1.00 97.94 85 LEU A C 1
ATOM 666 O O . LEU A 1 85 ? -16.927 -19.343 1.480 1.00 97.94 85 LEU A O 1
ATOM 670 N N . ILE A 1 86 ? -18.662 -17.937 1.287 1.00 97.50 86 ILE A N 1
ATOM 671 C CA . ILE A 1 86 ? -19.670 -18.951 0.992 1.00 97.50 86 ILE A CA 1
ATOM 672 C C . ILE A 1 86 ? -19.810 -19.051 -0.526 1.00 97.50 86 ILE A C 1
ATOM 674 O O . ILE A 1 86 ? -20.153 -18.079 -1.204 1.00 97.50 86 ILE A O 1
ATOM 678 N N . VAL A 1 87 ? -19.560 -20.247 -1.058 1.00 96.06 87 VAL A N 1
ATOM 679 C CA . VAL A 1 87 ? -19.688 -20.559 -2.484 1.00 96.06 87 VAL A CA 1
ATOM 680 C C . VAL A 1 87 ? -20.816 -21.571 -2.663 1.00 96.06 87 VAL A C 1
ATOM 682 O O . VAL A 1 87 ? -20.718 -22.699 -2.188 1.00 96.06 87 VAL A O 1
ATOM 685 N N . ALA A 1 88 ? -21.877 -21.185 -3.369 1.00 94.19 88 ALA A N 1
ATOM 686 C CA . ALA A 1 88 ? -23.036 -22.042 -3.632 1.00 94.19 88 ALA A CA 1
ATOM 687 C C . ALA A 1 88 ? -23.356 -22.093 -5.131 1.00 94.19 88 ALA A C 1
ATOM 689 O O . ALA A 1 88 ? -23.102 -21.130 -5.850 1.00 94.19 88 ALA A O 1
ATOM 690 N N . GLY A 1 89 ? -23.930 -23.196 -5.616 1.00 91.06 89 GLY A N 1
ATOM 691 C CA . GLY A 1 89 ? -24.490 -23.242 -6.972 1.00 91.06 89 GLY A CA 1
ATOM 692 C C . GLY A 1 89 ? -25.745 -22.369 -7.070 1.00 91.06 89 GLY A C 1
ATOM 693 O O . GLY A 1 89 ? -26.529 -22.320 -6.121 1.00 91.06 89 GLY A O 1
ATOM 694 N N . ALA A 1 90 ? -25.945 -21.681 -8.194 1.00 89.44 90 ALA A N 1
ATOM 695 C CA . ALA A 1 90 ? -27.169 -20.927 -8.438 1.00 89.44 90 ALA A CA 1
ATOM 696 C C . ALA A 1 90 ? -28.377 -21.879 -8.498 1.00 89.44 90 ALA A C 1
ATOM 698 O O . ALA A 1 90 ? -28.240 -23.048 -8.872 1.00 89.44 90 ALA A O 1
ATOM 699 N N . ARG A 1 91 ? -29.564 -21.377 -8.130 1.00 86.81 91 ARG A N 1
ATOM 700 C CA . ARG A 1 91 ? -30.803 -22.178 -8.117 1.00 86.81 91 ARG A CA 1
ATOM 701 C C . ARG A 1 91 ? -31.168 -22.691 -9.512 1.00 86.81 91 ARG A C 1
ATOM 703 O O . ARG A 1 91 ? -31.531 -23.856 -9.638 1.00 86.81 91 ARG A O 1
ATOM 710 N N . ASP A 1 92 ? -30.992 -21.846 -10.525 1.00 87.00 92 ASP A N 1
ATOM 711 C CA . ASP A 1 92 ? -31.418 -22.129 -11.901 1.00 87.00 92 ASP A CA 1
ATOM 712 C C . ASP A 1 92 ? -30.340 -22.851 -12.724 1.00 87.00 92 ASP A C 1
ATOM 714 O O . ASP A 1 92 ? -30.649 -23.601 -13.645 1.00 87.00 92 ASP A O 1
ATOM 718 N N . ASP A 1 93 ? -29.063 -22.675 -12.366 1.00 90.12 93 ASP A N 1
ATOM 719 C CA . ASP A 1 93 ? -27.942 -23.381 -12.984 1.00 90.12 93 ASP A CA 1
ATOM 720 C C . ASP A 1 93 ? -26.846 -23.673 -11.952 1.00 90.12 93 ASP A C 1
ATOM 722 O O . ASP A 1 93 ? -26.057 -22.804 -11.572 1.00 90.12 93 ASP A O 1
ATOM 726 N N . ARG A 1 94 ? -26.738 -24.942 -11.543 1.00 86.50 94 ARG A N 1
ATOM 727 C CA . ARG A 1 94 ? -25.717 -25.402 -10.587 1.00 86.50 94 ARG A CA 1
ATOM 728 C C . ARG A 1 94 ? -24.283 -25.203 -11.090 1.00 86.50 94 ARG A C 1
ATOM 730 O O . ARG A 1 94 ? -23.354 -25.253 -10.283 1.00 86.50 94 ARG A O 1
ATOM 737 N N . ARG A 1 95 ? -24.076 -24.990 -12.395 1.00 85.62 95 ARG A N 1
ATOM 738 C CA . ARG A 1 95 ? -22.757 -24.679 -12.975 1.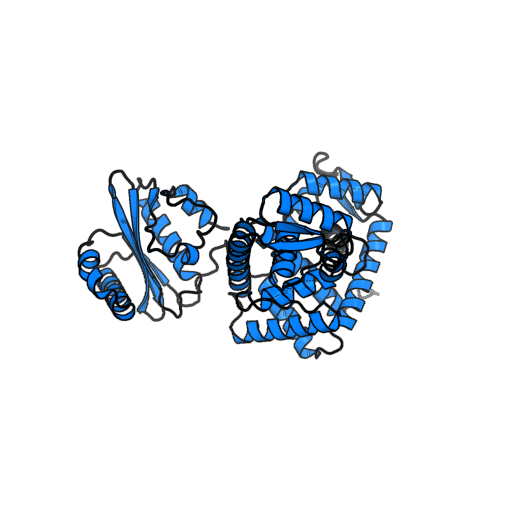00 85.62 95 ARG A CA 1
ATOM 739 C C . ARG A 1 95 ? -22.325 -23.251 -12.648 1.00 85.62 95 ARG A C 1
ATOM 741 O O . ARG A 1 95 ? -21.126 -22.969 -12.613 1.00 85.62 95 ARG A O 1
ATOM 748 N N . VAL A 1 96 ? -23.276 -22.356 -12.390 1.00 90.19 96 VAL A N 1
ATOM 749 C CA . VAL A 1 96 ? -23.008 -20.979 -11.983 1.00 90.19 96 VAL A CA 1
ATOM 750 C C . VAL A 1 96 ? -22.763 -20.954 -10.481 1.00 90.19 96 VAL A C 1
ATOM 752 O O . VAL A 1 96 ? -23.630 -21.307 -9.689 1.00 90.19 96 VAL A O 1
ATOM 755 N N . LYS A 1 97 ? -21.567 -20.528 -10.071 1.00 92.31 97 LYS A N 1
ATOM 756 C CA . LYS A 1 97 ? -21.228 -20.361 -8.655 1.00 92.31 97 LYS A CA 1
ATOM 757 C C . LYS A 1 97 ? -21.579 -18.951 -8.195 1.00 92.31 97 LYS A C 1
ATOM 759 O O . LYS A 1 97 ? -20.989 -17.982 -8.678 1.00 92.31 97 LYS A O 1
ATOM 764 N N . THR A 1 98 ? -22.516 -18.872 -7.260 1.00 95.50 98 THR A N 1
ATOM 765 C CA . THR A 1 98 ? -22.833 -17.668 -6.496 1.00 95.50 98 THR A CA 1
ATOM 766 C C . THR A 1 98 ? -21.909 -17.517 -5.291 1.00 95.50 98 THR A C 1
ATOM 768 O O . THR A 1 98 ? -21.510 -18.515 -4.685 1.00 95.50 98 THR A O 1
ATOM 771 N N . LEU A 1 99 ? -21.565 -16.277 -4.962 1.00 96.88 99 LEU A N 1
ATOM 772 C CA . LEU A 1 99 ? -20.609 -15.903 -3.928 1.00 96.88 99 LEU A CA 1
ATOM 773 C C . LEU A 1 99 ? -21.278 -14.989 -2.907 1.00 96.88 99 LEU A C 1
ATOM 775 O O . LEU A 1 99 ? -21.995 -14.061 -3.282 1.00 96.88 99 LEU A O 1
ATOM 779 N N . LYS A 1 100 ? -21.019 -15.240 -1.625 1.00 97.25 100 LYS A N 1
ATOM 780 C CA . LYS A 1 100 ? -21.400 -14.358 -0.518 1.00 97.25 100 LYS A CA 1
ATOM 781 C C . LYS A 1 100 ? -20.300 -14.347 0.531 1.00 97.25 100 LYS A C 1
ATOM 783 O O . LYS A 1 100 ? -19.685 -15.384 0.777 1.00 97.25 100 LYS A O 1
ATOM 788 N N . LEU A 1 101 ? -20.077 -13.201 1.164 1.00 97.69 101 LEU A N 1
ATOM 789 C CA . LEU A 1 101 ? -19.244 -13.145 2.362 1.00 97.69 101 LEU A CA 1
ATOM 790 C C . LEU A 1 101 ? -19.929 -13.910 3.497 1.00 97.69 101 LEU A C 1
ATOM 792 O O . LEU A 1 101 ? -21.151 -13.836 3.651 1.00 97.69 101 LEU A O 1
ATOM 796 N N . SER A 1 102 ? -19.149 -14.654 4.277 1.00 97.94 102 SER A N 1
ATOM 797 C CA . SER A 1 102 ? -19.587 -15.060 5.613 1.00 97.94 102 SER A CA 1
ATOM 798 C C . SER A 1 102 ? -19.485 -13.865 6.571 1.00 97.94 102 SER A C 1
ATOM 800 O O . SER A 1 102 ? -18.887 -12.847 6.223 1.00 97.94 102 SER A O 1
ATOM 802 N N . THR A 1 103 ? -20.010 -13.989 7.793 1.00 97.31 103 THR A N 1
ATOM 803 C CA . THR A 1 103 ? -19.805 -12.971 8.839 1.00 97.31 103 THR A CA 1
ATOM 804 C C . THR A 1 103 ? -18.315 -12.741 9.103 1.00 97.31 103 THR A C 1
ATOM 806 O O . THR A 1 103 ? -17.851 -11.614 9.009 1.00 97.31 103 THR A O 1
ATOM 809 N N . ALA A 1 104 ? -17.538 -13.817 9.284 1.00 96.94 104 ALA A N 1
ATOM 810 C CA . ALA A 1 104 ? -16.091 -13.722 9.485 1.00 96.94 104 ALA A CA 1
ATOM 811 C C . ALA A 1 104 ? -15.365 -13.074 8.291 1.00 96.94 104 ALA A C 1
ATOM 813 O O . ALA A 1 104 ? -14.425 -12.306 8.474 1.00 96.94 104 ALA A O 1
ATOM 814 N N . GLY A 1 105 ? -15.807 -13.361 7.061 1.00 97.50 105 GLY A N 1
ATOM 815 C CA . GLY A 1 105 ? -15.266 -12.731 5.858 1.00 97.50 105 GLY A CA 1
ATOM 816 C C . GLY A 1 105 ? -15.574 -11.242 5.760 1.00 97.50 105 GLY A C 1
ATOM 817 O O . GLY A 1 105 ? -14.722 -10.483 5.305 1.00 97.50 105 GLY A O 1
ATOM 818 N N . LEU A 1 106 ? -16.767 -10.825 6.190 1.00 96.19 106 LEU A N 1
ATOM 819 C CA . LEU A 1 106 ? -17.147 -9.417 6.257 1.00 96.19 106 LEU A CA 1
ATOM 820 C C . LEU A 1 106 ? -16.324 -8.676 7.314 1.00 96.19 106 LEU A C 1
ATOM 822 O O . LEU A 1 106 ? -15.732 -7.651 6.989 1.00 96.19 106 LEU A O 1
ATOM 826 N N . ASP A 1 107 ? -16.222 -9.217 8.527 1.00 92.81 107 ASP A N 1
ATOM 827 C CA . ASP A 1 107 ? -15.456 -8.602 9.617 1.00 92.81 107 ASP A CA 1
ATOM 828 C C . ASP A 1 107 ? -13.981 -8.422 9.228 1.00 92.81 107 ASP A C 1
ATOM 830 O O . ASP A 1 107 ? -13.422 -7.328 9.349 1.00 92.81 107 ASP A O 1
ATOM 834 N N . LEU A 1 108 ? -13.365 -9.473 8.670 1.00 94.69 108 LEU A N 1
ATOM 835 C CA . LEU A 1 108 ? -11.974 -9.431 8.220 1.00 94.69 108 LEU A CA 1
ATOM 836 C C . LEU A 1 108 ? -11.768 -8.440 7.069 1.00 94.69 108 LEU A C 1
ATOM 838 O O . LEU A 1 108 ? -10.744 -7.757 7.010 1.00 94.69 108 LEU A O 1
ATOM 842 N N . LEU A 1 109 ? -12.737 -8.345 6.155 1.00 94.31 109 LEU A N 1
ATOM 843 C CA . LEU A 1 109 ? -12.682 -7.383 5.063 1.00 94.31 109 LEU A CA 1
ATOM 844 C C . LEU A 1 109 ? -12.783 -5.941 5.575 1.00 94.31 109 LEU A C 1
ATOM 846 O O . LEU A 1 109 ? -12.030 -5.087 5.114 1.00 94.31 109 LEU A O 1
ATOM 850 N N . LEU A 1 110 ? -13.694 -5.654 6.505 1.00 91.06 110 LEU A N 1
ATOM 851 C CA . LEU A 1 110 ? -13.837 -4.314 7.078 1.00 91.06 110 LEU A CA 1
ATOM 852 C C . LEU A 1 110 ? -12.570 -3.901 7.837 1.00 91.06 110 LEU A C 1
ATOM 854 O O . LEU A 1 110 ? -12.115 -2.765 7.695 1.00 91.06 110 LEU A O 1
ATOM 858 N N . GLN A 1 111 ? -11.944 -4.836 8.557 1.00 87.31 111 GLN A N 1
ATOM 859 C CA . GLN A 1 111 ? -10.637 -4.620 9.177 1.00 87.31 111 GLN A CA 1
ATOM 860 C C . GLN A 1 111 ? -9.555 -4.302 8.132 1.00 87.31 111 GLN A C 1
ATOM 862 O O . GLN A 1 111 ? -8.797 -3.346 8.296 1.00 87.31 111 GLN A O 1
ATOM 867 N N . ASP A 1 112 ? -9.489 -5.069 7.041 1.00 88.94 112 ASP A N 1
ATOM 868 C CA . ASP A 1 112 ? -8.546 -4.822 5.945 1.00 88.94 112 ASP A CA 1
ATOM 869 C C . ASP A 1 112 ? -8.774 -3.457 5.270 1.00 88.94 112 ASP A C 1
ATOM 871 O O . ASP A 1 112 ? -7.809 -2.743 4.991 1.00 88.94 112 ASP A O 1
ATOM 875 N N . ILE A 1 113 ? -10.032 -3.056 5.050 1.00 88.62 113 ILE A N 1
ATOM 876 C CA . ILE A 1 113 ? -10.385 -1.737 4.501 1.00 88.62 113 ILE A CA 1
ATOM 877 C C . ILE A 1 113 ? -9.902 -0.625 5.433 1.00 88.62 113 ILE A C 1
ATOM 879 O O . ILE A 1 113 ? -9.250 0.307 4.963 1.00 88.62 113 ILE A O 1
ATOM 883 N N . ALA A 1 114 ? -10.164 -0.729 6.738 1.00 83.06 114 ALA A N 1
ATOM 884 C CA . ALA A 1 114 ? -9.737 0.272 7.713 1.00 83.06 114 ALA A CA 1
ATOM 885 C C . ALA A 1 114 ? -8.208 0.445 7.723 1.00 83.06 114 ALA A C 1
ATOM 887 O O . ALA A 1 114 ? -7.710 1.572 7.668 1.00 83.06 114 ALA A O 1
ATOM 888 N N . ILE A 1 115 ? -7.467 -0.669 7.707 1.00 81.19 115 ILE A N 1
ATOM 889 C CA . ILE A 1 115 ? -6.001 -0.672 7.618 1.00 81.19 115 ILE A CA 1
ATOM 890 C C . ILE A 1 115 ? -5.541 0.023 6.328 1.00 81.19 115 ILE A C 1
ATOM 892 O O . ILE A 1 115 ? -4.727 0.943 6.369 1.00 81.19 115 ILE A O 1
ATOM 896 N N . ARG A 1 116 ? -6.080 -0.371 5.169 1.00 84.62 116 ARG A N 1
ATOM 897 C CA . ARG A 1 116 ? -5.662 0.182 3.869 1.00 84.62 116 ARG A CA 1
ATOM 898 C C . ARG A 1 116 ? -6.021 1.653 3.698 1.00 84.62 116 ARG A C 1
ATOM 900 O O . ARG A 1 116 ? -5.228 2.386 3.114 1.00 84.62 116 ARG A O 1
ATOM 907 N N . ASN A 1 117 ? -7.188 2.080 4.178 1.00 85.06 117 ASN A N 1
ATOM 908 C CA . ASN A 1 117 ? -7.606 3.480 4.137 1.00 85.06 117 ASN A CA 1
ATOM 909 C C . ASN A 1 117 ? -6.602 4.361 4.862 1.00 85.06 117 ASN A C 1
ATOM 911 O O . ASN A 1 117 ? -6.077 5.303 4.274 1.00 85.06 117 ASN A O 1
ATOM 915 N N . ARG A 1 118 ? -6.289 3.986 6.103 1.00 79.81 118 ARG A N 1
ATOM 916 C CA . ARG A 1 118 ? -5.313 4.693 6.915 1.00 79.81 118 ARG A CA 1
ATOM 917 C C . ARG A 1 118 ? -3.960 4.772 6.229 1.00 79.81 118 ARG A C 1
ATOM 919 O O . ARG A 1 118 ? -3.354 5.834 6.216 1.00 79.81 118 ARG A O 1
ATOM 926 N N . GLU A 1 119 ? -3.482 3.684 5.635 1.00 77.19 119 GLU A N 1
ATOM 927 C CA . GLU A 1 119 ? -2.198 3.736 4.937 1.00 77.19 119 GLU A CA 1
ATOM 928 C C . GLU A 1 119 ? -2.220 4.659 3.728 1.00 77.19 119 GLU A C 1
ATOM 930 O O . GLU A 1 119 ? -1.260 5.392 3.504 1.00 77.19 119 GLU A O 1
ATOM 935 N N . VAL A 1 120 ? -3.306 4.666 2.953 1.00 81.69 120 VAL A N 1
ATOM 936 C CA . VAL A 1 120 ? -3.448 5.633 1.861 1.00 81.69 120 VAL A CA 1
ATOM 937 C C . VAL A 1 120 ? -3.412 7.056 2.408 1.00 81.69 120 VAL A C 1
ATOM 939 O O . VAL A 1 120 ? -2.663 7.865 1.860 1.00 81.69 120 VAL A O 1
ATOM 942 N N . ASP A 1 121 ? -4.127 7.337 3.501 1.00 82.31 121 ASP A N 1
ATOM 943 C CA . ASP A 1 121 ? -4.127 8.650 4.157 1.00 82.31 121 ASP A CA 1
ATOM 944 C C . ASP A 1 121 ? -2.727 9.066 4.605 1.00 82.31 121 ASP A C 1
ATOM 946 O O . ASP A 1 121 ? -2.296 10.185 4.328 1.00 82.31 121 ASP A O 1
ATOM 950 N N . LEU A 1 122 ? -1.973 8.149 5.209 1.00 76.00 122 LEU A N 1
ATOM 951 C CA . LEU A 1 122 ? -0.592 8.397 5.609 1.00 76.00 122 LEU A CA 1
ATOM 952 C C . LEU A 1 122 ? 0.328 8.638 4.409 1.00 76.00 122 LEU A C 1
ATOM 954 O O . LEU A 1 122 ? 1.227 9.476 4.456 1.00 76.00 122 LEU A O 1
ATOM 958 N N . CYS A 1 123 ? 0.105 7.937 3.302 1.00 75.56 123 CYS A N 1
ATOM 959 C CA . CYS A 1 123 ? 0.915 8.111 2.103 1.00 75.56 123 CYS A CA 1
ATOM 960 C C . CYS A 1 123 ? 0.656 9.441 1.391 1.00 75.56 123 CYS A C 1
ATOM 962 O O . CYS A 1 123 ? 1.535 9.925 0.673 1.00 75.56 123 CYS A O 1
ATOM 964 N N . VAL A 1 124 ? -0.524 10.031 1.586 1.00 82.12 124 VAL A N 1
ATOM 965 C CA . VAL A 1 124 ? -0.869 11.364 1.076 1.00 82.12 124 VAL A CA 1
ATOM 966 C C . VAL A 1 124 ? -0.831 12.447 2.153 1.00 82.12 124 VAL A C 1
ATOM 968 O O . VAL A 1 124 ? -1.169 13.589 1.851 1.00 82.12 124 VAL A O 1
ATOM 971 N N . GLU A 1 125 ? -0.368 12.133 3.369 1.00 82.00 125 GLU A N 1
ATOM 972 C CA . GLU A 1 125 ? -0.181 13.099 4.461 1.00 82.00 125 GLU A CA 1
ATOM 973 C C . GLU A 1 125 ? 0.567 14.363 3.995 1.00 82.00 125 GLU A C 1
ATOM 975 O O . GLU A 1 125 ? 0.070 15.458 4.263 1.00 82.00 125 GLU A O 1
ATOM 980 N N . PRO A 1 126 ? 1.666 14.264 3.209 1.00 80.94 126 PRO A N 1
ATOM 981 C CA . PRO A 1 126 ? 2.420 15.437 2.755 1.00 80.94 126 PRO A CA 1
ATOM 982 C C . PRO A 1 126 ? 1.694 16.320 1.733 1.00 80.94 126 PRO A C 1
ATOM 984 O O . PRO A 1 126 ? 2.206 17.379 1.372 1.00 80.94 126 PRO A O 1
ATOM 987 N N . LEU A 1 127 ? 0.553 15.869 1.209 1.00 82.62 127 LEU A N 1
ATOM 988 C CA . LEU A 1 127 ? -0.287 16.651 0.312 1.00 82.62 127 LEU A CA 1
ATOM 989 C C . LEU A 1 127 ? -1.316 17.409 1.151 1.00 82.62 127 LEU A C 1
ATOM 991 O O . LEU A 1 127 ? -2.012 16.804 1.972 1.00 82.62 127 LEU A O 1
ATOM 995 N N . VAL A 1 128 ? -1.454 18.715 0.925 1.00 85.25 128 VAL A N 1
ATOM 996 C CA . VAL A 1 128 ? -2.552 19.489 1.535 1.00 85.25 128 VAL A CA 1
ATOM 997 C C . VAL A 1 128 ? -3.901 19.067 0.939 1.00 85.25 128 VAL A C 1
ATOM 999 O O . VAL A 1 128 ? -3.942 18.451 -0.126 1.00 85.25 128 VAL A O 1
ATOM 1002 N N . GLN A 1 129 ? -5.015 19.399 1.596 1.00 85.44 129 GLN A N 1
ATOM 1003 C CA . GLN A 1 129 ? -6.351 18.933 1.195 1.00 85.44 129 GLN A CA 1
ATOM 1004 C C . GLN A 1 129 ? -6.666 19.200 -0.288 1.00 85.44 129 GLN A C 1
ATOM 1006 O O . GLN A 1 129 ? -6.999 18.267 -1.019 1.00 85.44 129 GLN A O 1
ATOM 1011 N N . ASP A 1 130 ? -6.441 20.424 -0.770 1.00 88.62 130 ASP A N 1
ATOM 1012 C CA . ASP A 1 130 ? -6.663 20.768 -2.178 1.00 88.62 130 ASP A CA 1
ATOM 1013 C C . ASP A 1 130 ? -5.787 19.942 -3.139 1.00 88.62 130 ASP A C 1
ATOM 1015 O O . ASP A 1 130 ? -6.203 19.601 -4.245 1.00 88.62 130 ASP A O 1
ATOM 1019 N N . GLU A 1 131 ? -4.555 19.604 -2.740 1.00 89.62 131 GLU A N 1
ATOM 1020 C CA . GLU A 1 131 ? -3.664 18.752 -3.537 1.00 89.62 131 GLU A CA 1
ATOM 1021 C C . GLU A 1 131 ? -4.167 17.307 -3.595 1.00 89.62 131 GLU A C 1
ATOM 1023 O O . GLU A 1 131 ? -4.051 16.667 -4.642 1.00 89.62 131 GLU A O 1
ATOM 1028 N N . ARG A 1 132 ? -4.756 16.798 -2.506 1.00 90.12 132 ARG A N 1
ATOM 1029 C CA . ARG A 1 132 ? -5.372 15.461 -2.466 1.00 90.12 132 ARG A CA 1
ATOM 1030 C C . ARG A 1 132 ? -6.585 15.387 -3.385 1.00 90.12 132 ARG A C 1
ATOM 1032 O O . ARG A 1 132 ? -6.718 14.422 -4.135 1.00 90.12 132 ARG A O 1
ATOM 1039 N N . GLU A 1 133 ? -7.432 16.411 -3.375 1.00 91.44 133 GLU A N 1
ATOM 1040 C CA . GLU A 1 133 ? -8.607 16.497 -4.251 1.00 91.44 133 GLU A CA 1
ATOM 1041 C C . GLU A 1 133 ? -8.208 16.586 -5.726 1.00 91.44 133 GLU A C 1
ATOM 1043 O O . GLU A 1 133 ? -8.767 15.879 -6.573 1.00 91.44 133 GLU A O 1
ATOM 1048 N N . ARG A 1 134 ? -7.181 17.386 -6.043 1.00 91.06 134 ARG A N 1
ATOM 1049 C CA . ARG A 1 134 ? -6.616 17.449 -7.398 1.00 91.06 134 ARG A CA 1
ATOM 1050 C C . ARG A 1 134 ? -6.007 16.115 -7.821 1.00 91.06 134 ARG A C 1
ATOM 1052 O O . ARG A 1 134 ? -6.297 15.651 -8.925 1.00 91.06 134 ARG A O 1
ATOM 1059 N N . LEU A 1 135 ? -5.236 15.458 -6.951 1.00 89.69 135 LEU A N 1
ATOM 1060 C CA . LEU A 1 135 ? -4.698 14.122 -7.219 1.00 89.69 135 LEU A CA 1
ATOM 1061 C C . LEU A 1 135 ? -5.828 13.129 -7.515 1.00 89.69 135 LEU A C 1
ATOM 1063 O O . LEU A 1 135 ? -5.779 12.450 -8.538 1.00 89.69 135 LEU A O 1
ATOM 1067 N N . LEU A 1 136 ? -6.863 13.082 -6.672 1.00 92.56 136 LEU A N 1
ATOM 1068 C CA . LEU A 1 136 ? -8.022 12.208 -6.855 1.00 92.56 136 LEU A CA 1
ATOM 1069 C C . LEU A 1 136 ? -8.695 12.440 -8.211 1.00 92.56 136 LEU A C 1
ATOM 1071 O O . LEU A 1 136 ? -8.916 11.484 -8.956 1.00 92.56 136 LEU A O 1
ATOM 1075 N N . LYS A 1 137 ? -8.967 13.702 -8.564 1.00 92.31 137 LYS A N 1
ATOM 1076 C CA . LYS A 1 137 ? -9.580 14.067 -9.848 1.00 92.31 137 LYS A CA 1
ATOM 1077 C C . LYS A 1 137 ? -8.742 13.584 -11.033 1.00 92.31 137 LYS A C 1
ATOM 1079 O O . LYS A 1 137 ? -9.293 13.038 -11.991 1.00 92.31 137 LYS A O 1
ATOM 1084 N N . ILE A 1 138 ? -7.420 13.753 -10.973 1.00 89.19 138 ILE A N 1
ATOM 1085 C CA . ILE A 1 138 ? -6.536 13.328 -12.061 1.00 89.19 138 ILE A CA 1
ATOM 1086 C C . ILE A 1 138 ? -6.446 11.799 -12.138 1.00 89.19 138 ILE A C 1
ATOM 1088 O O . ILE A 1 138 ? -6.534 11.249 -13.236 1.00 89.19 138 ILE A O 1
ATOM 1092 N N . LEU A 1 139 ? -6.309 11.096 -11.006 1.00 89.88 139 LEU A N 1
ATOM 1093 C CA . LEU A 1 139 ? -6.292 9.627 -10.986 1.00 89.88 139 LEU A CA 1
ATOM 1094 C C . LEU A 1 139 ? -7.604 9.051 -11.529 1.00 89.88 139 LEU A C 1
ATOM 1096 O O . LEU A 1 139 ? -7.565 8.095 -12.302 1.00 89.88 139 LEU A O 1
ATOM 1100 N N . HIS A 1 140 ? -8.738 9.676 -11.207 1.00 92.56 140 HIS A N 1
ATOM 1101 C CA . HIS A 1 140 ? -10.043 9.321 -11.756 1.00 92.56 140 HIS A CA 1
ATOM 1102 C C . HIS A 1 140 ? -10.114 9.524 -13.276 1.00 92.56 140 HIS A C 1
ATOM 1104 O O . HIS A 1 140 ? -10.531 8.624 -14.009 1.00 92.56 140 HIS A O 1
ATOM 1110 N N . ALA A 1 141 ? -9.672 10.684 -13.774 1.00 90.69 141 ALA A N 1
ATOM 1111 C CA . ALA A 1 141 ? -9.632 10.970 -15.208 1.00 90.69 141 ALA A CA 1
ATOM 1112 C C . ALA A 1 141 ? -8.730 9.981 -15.960 1.00 90.69 141 ALA A C 1
ATOM 1114 O O . ALA A 1 141 ? -9.121 9.465 -17.008 1.00 90.69 141 ALA A O 1
ATOM 1115 N N . LEU A 1 142 ? -7.565 9.664 -15.392 1.00 88.69 142 LEU A N 1
ATOM 1116 C CA . LEU A 1 142 ? -6.648 8.667 -15.927 1.00 88.69 142 LEU A CA 1
ATOM 1117 C C . LEU A 1 142 ? -7.289 7.273 -15.932 1.00 88.69 142 LEU A C 1
ATOM 1119 O O . LEU A 1 142 ? -7.272 6.605 -16.961 1.00 88.69 142 LEU A O 1
ATOM 1123 N N . ALA A 1 143 ? -7.898 6.836 -14.828 1.00 90.62 143 ALA A N 1
ATOM 1124 C CA . ALA A 1 143 ? -8.573 5.541 -14.755 1.00 90.62 143 ALA A CA 1
ATOM 1125 C C . ALA A 1 143 ? -9.667 5.420 -15.826 1.00 90.62 143 ALA A C 1
ATOM 1127 O O . ALA A 1 143 ? -9.742 4.406 -16.520 1.00 90.62 143 ALA A O 1
ATOM 1128 N N . ASN A 1 144 ? -10.462 6.474 -16.024 1.00 92.12 144 ASN A N 1
ATOM 1129 C CA . ASN A 1 144 ? -11.475 6.525 -17.078 1.00 92.12 144 ASN A CA 1
ATOM 1130 C C . ASN A 1 144 ? -10.859 6.494 -18.481 1.00 92.12 144 ASN A C 1
ATOM 1132 O O . ASN A 1 144 ? -11.315 5.726 -19.327 1.00 92.12 144 ASN A O 1
ATOM 1136 N N . GLY A 1 145 ? -9.816 7.290 -18.730 1.00 90.00 145 GLY A N 1
ATOM 1137 C CA . GLY A 1 145 ? -9.129 7.333 -20.023 1.00 90.00 145 GLY A CA 1
ATOM 1138 C C . GLY A 1 145 ? -8.511 5.991 -20.413 1.00 90.00 145 GLY A C 1
ATOM 1139 O O . GLY A 1 145 ? -8.448 5.653 -21.590 1.00 90.00 145 GLY A O 1
ATOM 1140 N N . LEU A 1 146 ? -8.128 5.191 -19.421 1.00 87.31 146 LEU A N 1
ATOM 1141 C CA . LEU A 1 146 ? -7.594 3.842 -19.596 1.00 87.31 146 LEU A CA 1
ATOM 1142 C C . LEU A 1 146 ? -8.667 2.751 -19.689 1.00 87.31 146 LEU A C 1
ATOM 1144 O O . LEU A 1 146 ? -8.330 1.569 -19.781 1.00 87.31 146 LEU A O 1
ATOM 1148 N N . GLY A 1 147 ? -9.948 3.119 -19.618 1.00 89.00 147 GLY A N 1
ATOM 1149 C CA . GLY A 1 147 ? -11.054 2.165 -19.608 1.00 89.00 147 GLY A CA 1
ATOM 1150 C C . GLY A 1 147 ? -11.058 1.264 -18.371 1.00 89.00 147 GLY A C 1
ATOM 1151 O O . GLY A 1 147 ? -11.517 0.124 -18.445 1.00 89.00 147 GLY A O 1
ATOM 1152 N N . ALA A 1 148 ? -10.526 1.738 -17.239 1.00 88.75 148 ALA A N 1
ATOM 1153 C CA . ALA A 1 148 ? -10.548 0.984 -15.995 1.00 88.75 148 ALA A CA 1
ATOM 1154 C C . ALA A 1 148 ? -12.006 0.725 -15.572 1.00 88.75 148 ALA A C 1
ATOM 1156 O O . ALA A 1 148 ? -12.773 1.693 -15.458 1.00 88.75 148 ALA A O 1
ATOM 1157 N N . PRO A 1 149 ? -12.389 -0.536 -15.282 1.00 86.69 149 PRO A N 1
ATOM 1158 C CA . PRO A 1 149 ? -13.733 -0.854 -14.819 1.00 86.69 149 PRO A CA 1
ATOM 1159 C C . PRO A 1 149 ? -14.134 0.037 -13.644 1.00 86.69 149 PRO A C 1
ATOM 1161 O O . PRO A 1 149 ? -13.323 0.311 -12.751 1.00 86.69 149 PRO A O 1
ATOM 1164 N N . VAL A 1 150 ? -15.380 0.507 -13.658 1.00 87.12 150 VAL A N 1
ATOM 1165 C CA . VAL A 1 150 ? -15.937 1.242 -12.523 1.00 87.12 150 VAL A CA 1
ATOM 1166 C C . VAL A 1 150 ? -15.997 0.284 -11.341 1.00 87.12 150 VAL A C 1
ATOM 1168 O O . VAL A 1 150 ? -16.481 -0.840 -11.463 1.00 87.12 150 VAL A O 1
ATOM 1171 N N . PHE A 1 151 ? -15.460 0.722 -10.208 1.00 85.62 151 PHE A N 1
ATOM 1172 C CA . PHE A 1 151 ? -15.569 0.000 -8.953 1.00 85.62 151 PHE A CA 1
ATOM 1173 C C . PHE A 1 151 ? -16.546 0.760 -8.063 1.00 85.62 151 PHE A C 1
ATOM 1175 O O . PHE A 1 151 ? -16.276 1.894 -7.671 1.00 85.62 151 PHE A O 1
ATOM 1182 N N . HIS A 1 152 ? -17.689 0.142 -7.776 1.00 81.81 152 HIS A N 1
ATOM 1183 C CA . HIS A 1 152 ? -18.679 0.693 -6.859 1.00 81.81 152 HIS A CA 1
ATOM 1184 C C . HIS A 1 152 ? -18.258 0.354 -5.433 1.00 81.81 152 HIS A C 1
ATOM 1186 O O . HIS A 1 152 ? -18.639 -0.675 -4.880 1.00 81.81 152 HIS A O 1
ATOM 1192 N N . ALA A 1 153 ? -17.390 1.192 -4.879 1.00 81.81 153 ALA A N 1
ATOM 1193 C CA . ALA A 1 153 ? -16.963 1.050 -3.502 1.00 81.81 153 ALA A CA 1
ATOM 1194 C C . ALA A 1 153 ? -18.099 1.413 -2.540 1.00 81.81 153 ALA A C 1
ATOM 1196 O O . ALA A 1 153 ? -18.950 2.246 -2.856 1.00 81.81 153 ALA A O 1
ATOM 1197 N N . GLN A 1 154 ? -18.083 0.801 -1.358 1.00 84.56 154 GLN A N 1
ATOM 1198 C CA . GLN A 1 154 ? -18.925 1.248 -0.254 1.00 84.56 154 GLN A CA 1
ATOM 1199 C C . GLN A 1 154 ? -18.390 2.568 0.321 1.00 84.56 154 GLN A C 1
ATOM 1201 O O . GLN A 1 154 ? -17.235 2.933 0.083 1.00 84.56 154 GLN A O 1
ATOM 1206 N N . ALA A 1 155 ? -19.235 3.282 1.068 1.00 73.06 155 ALA A N 1
ATOM 1207 C CA . ALA A 1 155 ? -18.942 4.623 1.575 1.00 73.06 155 ALA A CA 1
ATOM 1208 C C . ALA A 1 155 ? -17.713 4.677 2.499 1.00 73.06 155 ALA A C 1
ATOM 1210 O O . ALA A 1 155 ? -17.090 5.727 2.628 1.00 73.06 155 ALA A O 1
ATOM 1211 N N . GLU A 1 156 ? -17.344 3.557 3.122 1.00 83.00 156 GLU A N 1
ATOM 1212 C CA . GLU A 1 156 ? -16.213 3.478 4.041 1.00 83.00 156 GLU A CA 1
ATOM 1213 C C . GLU A 1 156 ? -14.862 3.417 3.324 1.00 83.00 156 GLU A C 1
ATOM 1215 O O . GLU A 1 156 ? -13.838 3.545 3.982 1.00 83.00 156 GLU A O 1
ATOM 1220 N N . VAL A 1 157 ? -14.806 3.196 2.007 1.00 86.44 157 VAL A N 1
ATOM 1221 C CA . VAL A 1 157 ? -13.535 3.044 1.282 1.00 86.44 157 VAL A CA 1
ATOM 1222 C C . VAL A 1 157 ? -12.996 4.408 0.858 1.00 86.44 157 VAL A C 1
ATOM 1224 O O . VAL A 1 157 ? -13.695 5.197 0.225 1.00 86.44 157 VAL A O 1
ATOM 1227 N N . ASN A 1 158 ? -11.717 4.663 1.135 1.00 87.56 158 ASN A N 1
ATOM 1228 C CA . ASN A 1 158 ? -11.045 5.893 0.731 1.00 87.56 158 ASN A CA 1
ATOM 1229 C C . ASN A 1 158 ? -11.134 6.090 -0.805 1.00 87.56 158 ASN A C 1
ATOM 1231 O O . ASN A 1 158 ? -10.716 5.200 -1.557 1.00 87.56 158 ASN A O 1
ATOM 1235 N N . PRO A 1 159 ? -11.619 7.243 -1.307 1.00 91.81 159 PRO A N 1
ATOM 1236 C CA . PRO A 1 159 ? -11.754 7.485 -2.745 1.00 91.81 159 PRO A CA 1
ATOM 1237 C C . PRO A 1 159 ? -10.441 7.357 -3.531 1.00 91.81 159 PRO A C 1
ATOM 1239 O O . PRO A 1 159 ? -10.438 6.877 -4.665 1.00 91.81 159 PRO A O 1
ATOM 1242 N N . LEU A 1 160 ? -9.301 7.723 -2.937 1.00 89.81 160 LEU A N 1
ATOM 1243 C CA . LEU A 1 160 ? -7.998 7.528 -3.577 1.00 89.81 160 LEU A CA 1
ATOM 1244 C C . LEU A 1 160 ? -7.666 6.042 -3.712 1.00 89.81 160 LEU A C 1
ATOM 1246 O O . LEU A 1 160 ? -7.167 5.627 -4.755 1.00 89.81 160 LEU A O 1
ATOM 1250 N N . LEU A 1 161 ? -7.983 5.223 -2.704 1.00 88.06 161 LEU A N 1
ATOM 1251 C CA . LEU A 1 161 ? -7.784 3.773 -2.771 1.00 88.06 161 LEU A CA 1
ATOM 1252 C C . LEU A 1 161 ? -8.610 3.150 -3.906 1.00 88.06 161 LEU A C 1
ATOM 1254 O O . LEU A 1 161 ? -8.116 2.264 -4.611 1.00 88.06 161 LEU A O 1
ATOM 1258 N N . VAL A 1 162 ? -9.834 3.644 -4.124 1.00 91.31 162 VAL A N 1
ATOM 1259 C CA . VAL A 1 162 ? -10.686 3.243 -5.255 1.00 91.31 162 VAL A CA 1
ATOM 1260 C C . VAL A 1 162 ? -9.975 3.495 -6.580 1.00 91.31 162 VAL A C 1
ATOM 1262 O O . VAL A 1 162 ? -9.823 2.565 -7.378 1.00 91.31 162 VAL A O 1
ATOM 1265 N N . GLU A 1 163 ? -9.476 4.709 -6.807 1.00 91.81 163 GLU A N 1
ATOM 1266 C CA . GLU A 1 163 ? -8.807 5.040 -8.068 1.00 91.81 163 GLU A CA 1
ATOM 1267 C C . GLU A 1 163 ? -7.462 4.321 -8.230 1.00 91.81 163 GLU A C 1
ATOM 1269 O O . GLU A 1 163 ? -7.174 3.786 -9.302 1.00 91.81 163 GLU A O 1
ATOM 1274 N N . ILE A 1 164 ? -6.674 4.184 -7.160 1.00 88.00 164 ILE A N 1
ATOM 1275 C CA . ILE A 1 164 ? -5.432 3.394 -7.161 1.00 88.00 164 ILE A CA 1
ATOM 1276 C C . ILE A 1 164 ? -5.712 1.950 -7.581 1.00 88.00 164 ILE A C 1
ATOM 1278 O O . ILE A 1 164 ? -4.978 1.378 -8.394 1.00 88.00 164 ILE A O 1
ATOM 1282 N N . ARG A 1 165 ? -6.791 1.347 -7.078 1.00 88.00 165 ARG A N 1
ATOM 1283 C CA . ARG A 1 165 ? -7.202 -0.011 -7.445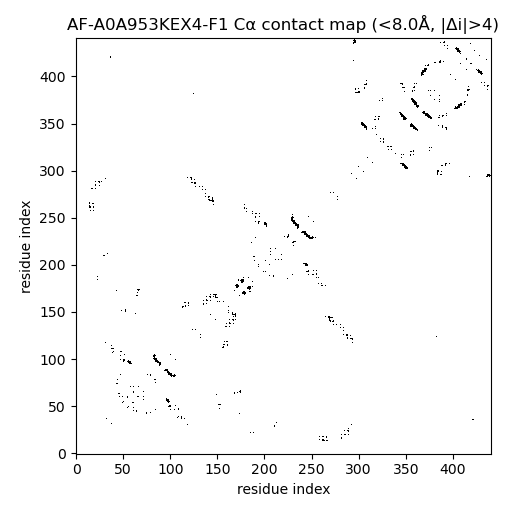 1.00 88.00 165 ARG A CA 1
ATOM 1284 C C . ARG A 1 165 ? -7.638 -0.102 -8.902 1.00 88.00 165 ARG A C 1
ATOM 1286 O O . ARG A 1 165 ? -7.211 -1.026 -9.601 1.00 88.00 165 ARG A O 1
ATOM 1293 N N . ARG A 1 166 ? -8.460 0.839 -9.374 1.00 90.31 166 ARG A N 1
ATOM 1294 C CA . ARG A 1 166 ? -8.889 0.910 -10.782 1.00 90.31 166 ARG A CA 1
ATOM 1295 C C . ARG A 1 166 ? -7.681 1.003 -11.713 1.00 90.31 166 ARG A C 1
ATOM 1297 O O . ARG A 1 166 ? -7.568 0.216 -12.654 1.00 90.31 166 ARG A O 1
ATOM 1304 N N . LEU A 1 167 ? -6.725 1.868 -11.386 1.00 88.12 167 LEU A N 1
ATOM 1305 C CA . LEU A 1 167 ? -5.472 2.021 -12.122 1.00 88.12 167 LEU A CA 1
ATOM 1306 C C . LEU A 1 167 ? -4.613 0.755 -12.072 1.00 88.12 167 LEU A C 1
ATOM 1308 O O . LEU A 1 167 ? -4.141 0.297 -13.108 1.00 88.12 167 LEU A O 1
ATOM 1312 N N . THR A 1 168 ? -4.461 0.131 -10.904 1.00 86.06 168 THR A N 1
ATOM 1313 C CA . THR A 1 168 ? -3.707 -1.127 -10.738 1.00 86.06 168 THR A CA 1
ATOM 1314 C C . THR A 1 168 ? -4.260 -2.238 -11.642 1.00 86.06 168 THR A C 1
ATOM 1316 O O . THR A 1 168 ? -3.493 -3.017 -12.214 1.00 86.06 168 THR A O 1
ATOM 1319 N N . ARG A 1 169 ? -5.585 -2.295 -11.834 1.00 86.38 169 ARG A N 1
ATOM 1320 C CA . ARG A 1 169 ? -6.239 -3.239 -12.759 1.00 86.38 169 ARG A CA 1
ATOM 1321 C C . ARG A 1 169 ? -6.013 -2.888 -14.217 1.00 86.38 169 ARG A C 1
ATOM 1323 O O . ARG A 1 169 ? -5.621 -3.765 -14.982 1.00 86.38 169 ARG A O 1
ATOM 1330 N N . ALA A 1 170 ? -6.250 -1.634 -14.595 1.00 86.19 170 ALA A N 1
ATOM 1331 C CA . ALA A 1 170 ? -6.075 -1.177 -15.972 1.00 86.19 170 ALA A CA 1
ATOM 1332 C C . ALA A 1 170 ? -4.621 -1.332 -16.438 1.00 86.19 170 ALA A C 1
ATOM 1334 O O . ALA A 1 170 ? -4.363 -1.740 -17.567 1.00 86.19 170 ALA A O 1
ATOM 1335 N N . MET A 1 171 ? -3.669 -1.100 -15.533 1.00 84.88 171 MET A N 1
ATOM 1336 C CA . MET A 1 171 ? -2.246 -1.326 -15.768 1.00 84.88 171 MET A CA 1
ATOM 1337 C C . MET A 1 171 ? -1.848 -2.806 -15.729 1.00 84.88 171 MET A C 1
ATOM 1339 O O . MET A 1 171 ? -0.693 -3.122 -15.990 1.00 84.88 171 MET A O 1
ATOM 1343 N N . GLY A 1 172 ? -2.746 -3.732 -15.388 1.00 85.25 172 GLY A N 1
ATOM 1344 C CA . GLY A 1 172 ? -2.434 -5.160 -15.315 1.00 85.25 172 GLY A CA 1
ATOM 1345 C C . GLY A 1 172 ? -1.417 -5.516 -14.229 1.00 85.25 172 GLY A C 1
ATOM 1346 O O . GLY A 1 172 ? -0.737 -6.534 -14.344 1.00 85.25 172 GLY A O 1
ATOM 1347 N N . PHE A 1 173 ? -1.300 -4.703 -13.175 1.00 84.12 173 PHE A N 1
ATOM 1348 C CA . PHE A 1 173 ? -0.277 -4.868 -12.137 1.00 84.12 173 PHE A CA 1
ATOM 1349 C C . PHE A 1 173 ? -0.491 -6.083 -11.231 1.00 84.12 173 PHE A C 1
ATOM 1351 O O . PHE A 1 173 ? 0.436 -6.544 -10.572 1.00 84.12 173 PHE A O 1
ATOM 1358 N N . ILE A 1 174 ? -1.706 -6.621 -11.224 1.00 78.81 174 ILE A N 1
ATOM 1359 C CA . ILE A 1 174 ? -2.082 -7.803 -10.443 1.00 78.81 174 ILE A CA 1
ATOM 1360 C C . ILE A 1 174 ? -1.722 -9.106 -11.189 1.00 78.81 174 ILE A C 1
ATOM 1362 O O . ILE A 1 174 ? -1.643 -10.182 -10.598 1.00 78.81 174 ILE A O 1
ATOM 1366 N N . GLY A 1 175 ? -1.489 -9.029 -12.502 1.00 76.56 175 GLY A N 1
ATOM 1367 C CA . GLY A 1 175 ? -1.228 -10.182 -13.358 1.00 76.56 175 GLY A CA 1
ATOM 1368 C C . GLY A 1 175 ? 0.091 -10.086 -14.130 1.00 76.56 175 GLY A C 1
ATOM 1369 O O . GLY A 1 175 ? 0.837 -9.114 -14.013 1.00 76.56 175 GLY A O 1
ATOM 1370 N N . PRO A 1 176 ? 0.392 -11.089 -14.972 1.00 77.94 176 PRO A N 1
ATOM 1371 C CA . PRO A 1 176 ? 1.566 -11.085 -15.840 1.00 77.94 176 PRO A CA 1
ATOM 1372 C C . PRO A 1 176 ? 1.309 -10.272 -17.122 1.00 77.94 176 PRO A C 1
ATOM 1374 O O . PRO A 1 176 ? 1.558 -10.753 -18.223 1.00 77.94 176 PRO A O 1
ATOM 1377 N N . ASN A 1 177 ? 0.720 -9.078 -17.009 1.00 84.75 177 ASN A N 1
ATOM 1378 C CA . ASN A 1 177 ? 0.402 -8.250 -18.172 1.00 84.75 177 ASN A CA 1
ATOM 1379 C C . ASN A 1 177 ? 0.486 -6.747 -17.879 1.00 84.75 177 ASN A C 1
ATOM 1381 O O . ASN A 1 177 ? -0.407 -5.980 -18.239 1.00 84.75 177 ASN A O 1
ATOM 1385 N N . CYS A 1 178 ? 1.574 -6.341 -17.231 1.00 86.56 178 CYS A N 1
ATOM 1386 C CA . CYS A 1 178 ? 1.897 -4.952 -16.933 1.00 86.56 178 CYS A CA 1
ATOM 1387 C C . CYS A 1 178 ? 1.810 -4.103 -18.215 1.00 86.56 178 CYS A C 1
ATOM 1389 O O . CYS A 1 178 ? 2.590 -4.309 -19.143 1.00 86.56 178 CYS A O 1
ATOM 1391 N N . MET A 1 179 ? 0.820 -3.213 -18.299 1.00 82.75 179 MET A N 1
ATOM 1392 C CA . MET A 1 179 ? 0.488 -2.357 -19.449 1.00 82.75 179 MET A CA 1
ATOM 1393 C C . MET A 1 179 ? 0.465 -3.106 -20.792 1.00 82.75 179 MET A C 1
ATOM 1395 O O . MET A 1 179 ? 0.967 -2.629 -21.812 1.00 82.75 179 MET A O 1
ATOM 1399 N N . GLY A 1 180 ? -0.068 -4.329 -20.802 1.00 81.19 180 GLY A N 1
ATOM 1400 C CA . GLY A 1 180 ? -0.192 -5.105 -22.036 1.00 81.19 180 GLY A CA 1
ATOM 1401 C C . GLY A 1 180 ? 1.120 -5.712 -22.543 1.00 81.19 180 GLY A C 1
ATOM 1402 O O . GLY A 1 180 ? 1.185 -6.126 -23.698 1.00 81.19 180 GLY A O 1
ATOM 1403 N N . THR A 1 181 ? 2.194 -5.733 -21.748 1.00 84.06 181 THR A N 1
ATOM 1404 C CA . THR A 1 181 ? 3.513 -6.261 -22.162 1.00 84.06 181 THR A CA 1
ATOM 1405 C C . THR A 1 181 ? 3.612 -7.789 -22.119 1.00 84.06 181 THR A C 1
ATOM 1407 O O . THR A 1 181 ? 4.572 -8.352 -22.645 1.00 84.06 181 THR A O 1
ATOM 1410 N N . GLY A 1 182 ? 2.649 -8.478 -21.498 1.00 85.56 182 GLY A N 1
ATOM 1411 C CA . GLY A 1 182 ? 2.757 -9.908 -21.186 1.00 85.56 182 GLY A CA 1
ATOM 1412 C C . GLY A 1 182 ? 3.824 -10.231 -20.130 1.00 85.56 182 GLY A C 1
ATOM 1413 O O . GLY A 1 182 ? 4.255 -11.379 -20.023 1.00 85.56 182 GLY A O 1
ATOM 1414 N N . MET A 1 183 ? 4.289 -9.221 -19.389 1.00 89.38 183 MET A N 1
ATOM 1415 C CA . MET A 1 183 ? 5.276 -9.344 -18.318 1.00 89.38 183 MET A CA 1
ATOM 1416 C C . MET A 1 183 ? 4.666 -8.935 -16.981 1.00 89.38 183 MET A C 1
ATOM 1418 O O . MET A 1 183 ? 3.719 -8.147 -16.933 1.00 89.38 183 MET A O 1
ATOM 1422 N N . SER A 1 184 ? 5.205 -9.446 -15.878 1.00 89.75 184 SER A N 1
ATOM 1423 C CA . SER A 1 184 ? 4.822 -8.951 -14.553 1.00 89.75 184 SER A CA 1
ATOM 1424 C C . SER A 1 184 ? 5.402 -7.555 -14.298 1.00 89.75 184 SER A C 1
ATOM 1426 O O . SER A 1 184 ? 6.341 -7.110 -14.968 1.00 89.75 184 SER A O 1
ATOM 1428 N N . VAL A 1 185 ? 4.860 -6.854 -13.300 1.00 89.19 185 VAL A N 1
ATOM 1429 C CA . VAL A 1 185 ? 5.378 -5.538 -12.888 1.00 89.19 185 VAL A CA 1
ATOM 1430 C C . VAL A 1 185 ? 6.825 -5.632 -12.428 1.00 89.19 185 VAL A C 1
ATOM 1432 O O . VAL A 1 185 ? 7.646 -4.814 -12.830 1.00 89.19 185 VAL A O 1
ATOM 1435 N N . ALA A 1 186 ? 7.154 -6.668 -11.656 1.00 90.38 186 ALA A N 1
ATOM 1436 C CA . ALA A 1 186 ? 8.504 -6.921 -11.173 1.00 90.38 186 ALA A CA 1
ATOM 1437 C C . ALA A 1 186 ? 9.502 -7.097 -12.331 1.00 90.38 186 ALA A C 1
ATOM 1439 O O . ALA A 1 186 ? 10.585 -6.514 -12.314 1.00 90.38 186 ALA A O 1
ATOM 1440 N N . GLU A 1 187 ? 9.132 -7.838 -13.382 1.00 93.44 187 GLU A N 1
ATOM 1441 C CA . GLU A 1 187 ? 9.986 -7.974 -14.567 1.00 93.44 187 GLU A CA 1
ATOM 1442 C C . GLU A 1 187 ? 10.151 -6.641 -15.308 1.00 93.44 187 GLU A C 1
ATOM 1444 O O . GLU A 1 187 ? 11.259 -6.317 -15.738 1.00 93.44 187 GLU A O 1
ATOM 1449 N N . CYS A 1 188 ? 9.073 -5.857 -15.437 1.00 92.44 188 CYS A N 1
ATOM 1450 C CA . CYS A 1 188 ? 9.125 -4.528 -16.051 1.00 92.44 188 CYS A CA 1
ATOM 1451 C C . CYS A 1 188 ? 10.027 -3.578 -15.259 1.00 92.44 188 CYS A C 1
ATOM 1453 O O . CYS A 1 188 ? 10.848 -2.890 -15.858 1.00 92.44 188 CYS A O 1
ATOM 1455 N N . GLN A 1 189 ? 9.929 -3.584 -13.929 1.00 91.62 189 GLN A N 1
ATOM 1456 C CA . GLN A 1 189 ? 10.760 -2.775 -13.038 1.00 91.62 189 GLN A CA 1
ATOM 1457 C C . GLN A 1 189 ? 12.239 -3.162 -13.128 1.00 91.62 189 GLN A C 1
ATOM 1459 O O . GLN A 1 189 ? 13.080 -2.273 -13.217 1.00 91.62 189 GLN A O 1
ATOM 1464 N N . ILE A 1 190 ? 12.567 -4.459 -13.160 1.00 93.38 190 ILE A N 1
ATOM 1465 C CA . ILE A 1 190 ? 13.953 -4.929 -13.325 1.00 93.38 190 ILE A CA 1
ATOM 1466 C C . ILE A 1 190 ? 14.503 -4.518 -14.692 1.00 93.38 190 ILE A C 1
ATOM 1468 O O . ILE A 1 190 ? 15.611 -3.988 -14.767 1.00 93.38 190 ILE A O 1
ATOM 1472 N N . LEU A 1 191 ? 13.745 -4.744 -15.772 1.00 93.94 191 LEU A N 1
ATOM 1473 C CA . LEU A 1 191 ? 14.171 -4.355 -17.118 1.00 93.94 191 LEU A CA 1
ATOM 1474 C C . LEU A 1 191 ? 14.390 -2.851 -17.230 1.00 93.94 191 LEU A C 1
ATOM 1476 O O . LEU A 1 191 ? 15.387 -2.424 -17.800 1.00 93.94 191 LEU A O 1
ATOM 1480 N N . HIS A 1 192 ? 13.459 -2.070 -16.692 1.00 91.81 192 HIS A N 1
ATOM 1481 C CA . HIS A 1 192 ? 13.515 -0.621 -16.721 1.00 91.81 192 HIS A CA 1
ATOM 1482 C C . HIS A 1 192 ? 14.690 -0.086 -15.895 1.00 91.81 192 HIS A C 1
ATOM 1484 O O . HIS A 1 192 ? 15.475 0.707 -16.406 1.00 91.81 192 HIS A O 1
ATOM 1490 N N . LEU A 1 193 ? 14.886 -0.599 -14.675 1.00 91.38 193 LEU A N 1
ATOM 1491 C CA . LEU A 1 193 ? 16.016 -0.229 -13.824 1.00 91.38 193 LEU A CA 1
ATOM 1492 C C . LEU A 1 193 ? 17.357 -0.525 -14.509 1.00 91.38 193 LEU A C 1
ATOM 1494 O O . LEU A 1 193 ? 18.212 0.347 -14.557 1.00 91.38 193 LEU A O 1
ATOM 1498 N N . LEU A 1 194 ? 17.524 -1.718 -15.088 1.00 92.31 194 LEU A N 1
ATOM 1499 C CA . LEU A 1 194 ? 18.743 -2.094 -15.821 1.00 92.31 194 LEU A CA 1
ATOM 1500 C C . LEU A 1 194 ? 18.900 -1.372 -17.171 1.00 92.31 194 LEU A C 1
ATOM 1502 O O . LEU A 1 194 ? 19.973 -1.414 -17.769 1.00 92.31 194 LEU A O 1
ATOM 1506 N N . HIS A 1 195 ? 17.826 -0.791 -17.707 1.00 90.94 195 HIS A N 1
ATOM 1507 C CA . HIS A 1 195 ? 17.873 0.004 -18.931 1.00 90.94 195 HIS A CA 1
ATOM 1508 C C . HIS A 1 195 ? 18.356 1.428 -18.642 1.00 90.94 195 HIS A C 1
ATOM 1510 O O . HIS A 1 195 ? 19.208 1.929 -19.372 1.00 90.94 195 HIS A O 1
ATOM 1516 N N . GLN A 1 196 ? 17.828 2.047 -17.580 1.00 85.25 196 GLN A N 1
ATOM 1517 C CA . GLN A 1 196 ? 18.200 3.393 -17.138 1.00 85.25 196 GLN A CA 1
ATOM 1518 C C . GLN A 1 196 ? 19.581 3.430 -16.490 1.00 85.25 196 GLN A C 1
ATOM 1520 O O . GLN A 1 196 ? 20.401 4.295 -16.791 1.00 85.25 196 GLN A O 1
ATOM 1525 N N . ASP A 1 197 ? 19.834 2.486 -15.587 1.00 76.69 197 ASP A N 1
ATOM 1526 C CA . ASP A 1 197 ? 21.106 2.356 -14.902 1.00 76.69 197 ASP A CA 1
ATOM 1527 C C . ASP A 1 197 ? 22.043 1.594 -15.845 1.00 76.69 197 ASP A C 1
ATOM 1529 O O . ASP A 1 197 ? 22.101 0.366 -15.854 1.00 76.69 197 ASP A O 1
ATOM 1533 N N . HIS A 1 198 ? 22.750 2.328 -16.710 1.00 69.25 198 HIS A N 1
ATOM 1534 C CA . HIS A 1 198 ? 23.768 1.759 -17.605 1.00 69.25 198 HIS A CA 1
ATOM 1535 C C . HIS A 1 198 ? 24.939 1.109 -16.839 1.00 69.25 198 HIS A C 1
ATOM 1537 O O . HIS A 1 198 ? 25.848 0.551 -17.460 1.00 69.25 198 HIS A O 1
ATOM 1543 N N . SER A 1 199 ? 24.935 1.198 -15.504 1.00 68.38 199 SER A N 1
ATOM 1544 C CA . SER A 1 199 ? 25.908 0.578 -14.621 1.00 68.38 199 SER A CA 1
ATOM 1545 C C . SER A 1 199 ? 25.569 -0.884 -14.298 1.00 68.38 199 SER A C 1
ATOM 1547 O O . SER A 1 199 ? 24.437 -1.360 -14.374 1.00 68.38 199 SER A O 1
ATOM 1549 N N . GLU A 1 200 ? 26.609 -1.634 -13.957 1.00 80.44 200 GLU A N 1
ATOM 1550 C CA . GLU A 1 200 ? 26.529 -3.032 -13.564 1.00 80.44 200 GLU A CA 1
ATOM 1551 C C . GLU A 1 200 ? 25.968 -3.167 -12.133 1.00 80.44 200 GLU A C 1
ATOM 1553 O O . GLU A 1 200 ? 26.696 -3.000 -11.155 1.00 80.44 200 GLU A O 1
ATOM 1558 N N . LEU A 1 201 ? 24.678 -3.498 -11.999 1.00 90.38 201 LEU A N 1
ATOM 1559 C CA . LEU A 1 201 ? 24.019 -3.663 -10.698 1.00 90.38 201 LEU A CA 1
ATOM 1560 C C . LEU A 1 201 ? 24.096 -5.102 -10.184 1.00 90.38 201 LEU A C 1
ATOM 1562 O O . LEU A 1 201 ? 23.860 -6.067 -10.915 1.00 90.38 201 LEU A O 1
ATOM 1566 N N . SER A 1 202 ? 24.362 -5.268 -8.893 1.00 90.81 202 SER A N 1
ATOM 1567 C CA . SER A 1 202 ? 24.283 -6.571 -8.238 1.00 90.81 202 SER A CA 1
ATOM 1568 C C . SER A 1 202 ? 22.853 -6.995 -7.936 1.00 90.81 202 SER A C 1
ATOM 1570 O O . SER A 1 202 ? 21.939 -6.179 -7.814 1.00 90.81 202 SER A O 1
ATOM 1572 N N . MET A 1 203 ? 22.670 -8.301 -7.737 1.00 90.25 203 MET A N 1
ATOM 1573 C CA . MET A 1 203 ? 21.399 -8.848 -7.260 1.00 90.25 203 MET A CA 1
ATOM 1574 C C . MET A 1 203 ? 20.914 -8.182 -5.964 1.00 90.25 203 MET A C 1
ATOM 1576 O O . MET A 1 203 ? 19.727 -7.901 -5.846 1.00 90.25 203 MET A O 1
ATOM 1580 N N . GLN A 1 204 ? 21.812 -7.921 -5.010 1.00 87.38 204 GLN A N 1
ATOM 1581 C CA . GLN A 1 204 ? 21.439 -7.313 -3.733 1.00 87.38 204 GLN A CA 1
ATOM 1582 C C . GLN A 1 204 ? 21.016 -5.851 -3.908 1.00 87.38 204 GLN A C 1
ATOM 1584 O O . GLN A 1 204 ? 19.998 -5.445 -3.358 1.00 87.38 204 GLN A O 1
ATOM 1589 N N . GLU A 1 205 ? 21.736 -5.080 -4.727 1.00 89.50 205 GLU A N 1
ATOM 1590 C CA . GLU A 1 205 ? 21.364 -3.693 -5.040 1.00 89.50 205 GLU A CA 1
ATOM 1591 C C . GLU A 1 205 ? 19.995 -3.621 -5.717 1.00 89.50 205 GLU A C 1
ATOM 1593 O O . GLU A 1 205 ? 19.179 -2.783 -5.347 1.00 89.50 205 GLU A O 1
ATOM 1598 N N . ILE A 1 206 ? 19.705 -4.518 -6.662 1.00 90.56 206 ILE A N 1
ATOM 1599 C CA . ILE A 1 206 ? 18.399 -4.559 -7.333 1.00 90.56 206 ILE A CA 1
ATOM 1600 C C . ILE A 1 206 ? 17.298 -4.960 -6.351 1.00 90.56 206 ILE A C 1
ATOM 1602 O O . ILE A 1 206 ? 16.255 -4.312 -6.326 1.00 90.56 206 ILE A O 1
ATOM 1606 N N . ALA A 1 207 ? 17.525 -5.984 -5.522 1.00 88.31 207 ALA A N 1
ATOM 1607 C CA . ALA A 1 207 ? 16.553 -6.417 -4.521 1.00 88.31 207 ALA A CA 1
ATOM 1608 C C . ALA A 1 207 ? 16.197 -5.284 -3.546 1.00 88.31 207 ALA A C 1
ATOM 1610 O O . ALA A 1 207 ? 15.017 -5.057 -3.286 1.00 88.31 207 ALA A O 1
ATOM 1611 N N . VAL A 1 208 ? 17.198 -4.527 -3.081 1.00 83.75 208 VAL A N 1
ATOM 1612 C CA . VAL A 1 208 ? 17.009 -3.359 -2.206 1.00 83.75 208 VAL A CA 1
ATOM 1613 C C . VAL A 1 208 ? 16.301 -2.221 -2.946 1.00 83.75 208 VAL A C 1
ATOM 1615 O O . VAL A 1 208 ? 15.276 -1.734 -2.471 1.00 83.75 208 VAL A O 1
ATOM 1618 N N . LYS A 1 209 ? 16.783 -1.826 -4.135 1.00 84.62 209 LYS A N 1
ATOM 1619 C CA . LYS A 1 209 ? 16.185 -0.740 -4.941 1.00 84.62 209 LYS A CA 1
ATOM 1620 C C . LYS A 1 209 ? 14.720 -1.014 -5.298 1.00 84.62 209 LYS A C 1
ATOM 1622 O O . LYS A 1 209 ? 13.931 -0.078 -5.410 1.00 84.62 209 LYS A O 1
ATOM 1627 N N . LEU A 1 210 ? 14.362 -2.282 -5.492 1.00 84.88 210 LEU A N 1
ATOM 1628 C CA . LEU A 1 210 ? 13.011 -2.709 -5.852 1.00 84.88 210 LEU A CA 1
ATOM 1629 C C . LEU A 1 210 ? 12.185 -3.215 -4.661 1.00 84.88 210 LEU A C 1
ATOM 1631 O O . LEU A 1 210 ? 11.025 -3.559 -4.854 1.00 84.88 210 LEU A O 1
ATOM 1635 N N . SER A 1 211 ? 12.747 -3.209 -3.446 1.00 80.94 211 SER A N 1
ATOM 1636 C CA . SER A 1 211 ? 12.071 -3.620 -2.205 1.00 80.94 211 SER A CA 1
ATOM 1637 C C . SER A 1 211 ? 11.454 -5.025 -2.273 1.00 80.94 211 SER A C 1
ATOM 1639 O O . SER A 1 211 ? 10.319 -5.237 -1.856 1.00 80.94 211 SER A O 1
ATOM 1641 N N . PHE A 1 212 ? 12.192 -6.002 -2.808 1.00 82.12 212 PHE A N 1
ATOM 1642 C CA . PHE A 1 212 ? 11.753 -7.400 -2.759 1.00 82.12 212 PHE A CA 1
ATOM 1643 C C . PHE A 1 212 ? 11.790 -7.914 -1.318 1.00 82.12 212 PHE A C 1
ATOM 1645 O O . PHE A 1 212 ? 12.862 -7.967 -0.718 1.00 82.12 212 PHE A O 1
ATOM 1652 N N . ALA A 1 213 ? 10.634 -8.331 -0.797 1.00 70.94 213 ALA A N 1
ATOM 1653 C CA . ALA A 1 213 ? 10.520 -8.891 0.548 1.00 70.94 213 ALA A CA 1
ATOM 1654 C C . ALA A 1 213 ? 11.230 -10.251 0.669 1.00 70.94 213 ALA A C 1
ATOM 1656 O O . ALA A 1 213 ? 11.980 -10.474 1.613 1.00 70.94 213 ALA A O 1
ATOM 1657 N N . GLU A 1 214 ? 11.049 -11.133 -0.323 1.00 82.38 214 GLU A N 1
ATOM 1658 C CA . GLU A 1 214 ? 11.552 -12.508 -0.286 1.00 82.38 214 GLU A CA 1
ATOM 1659 C C . GLU A 1 214 ? 12.727 -12.734 -1.258 1.00 82.38 214 GLU A C 1
ATOM 1661 O O . GLU A 1 214 ? 12.541 -12.772 -2.484 1.00 82.38 214 GLU A O 1
ATOM 1666 N N . PRO A 1 215 ? 13.958 -12.966 -0.754 1.00 84.75 215 PRO A N 1
ATOM 1667 C CA . PRO A 1 215 ? 15.133 -13.203 -1.600 1.00 84.75 215 PRO A CA 1
ATOM 1668 C C . PRO A 1 215 ? 14.992 -14.418 -2.528 1.00 84.75 215 PRO A C 1
ATOM 1670 O O . PRO A 1 215 ? 15.579 -14.461 -3.618 1.00 84.75 215 PRO A O 1
ATOM 1673 N N . SER A 1 216 ? 14.224 -15.422 -2.099 1.00 88.06 216 SER A N 1
ATOM 1674 C CA . SER A 1 216 ? 13.996 -16.655 -2.854 1.00 88.06 216 SER A CA 1
ATOM 1675 C C . SER A 1 216 ? 13.141 -16.406 -4.104 1.00 88.06 216 SER A C 1
ATOM 1677 O O . SER A 1 216 ? 13.491 -16.877 -5.192 1.00 88.06 216 SER A O 1
ATOM 1679 N N . GLU A 1 217 ? 12.081 -15.604 -3.988 1.00 87.06 217 GLU A N 1
ATOM 1680 C CA . GLU A 1 217 ? 11.222 -15.201 -5.104 1.00 87.06 217 GLU A CA 1
ATOM 1681 C C . GLU A 1 217 ? 11.992 -14.367 -6.123 1.00 87.06 217 GLU A C 1
ATOM 1683 O O . GLU A 1 217 ? 11.974 -14.676 -7.319 1.00 87.06 217 GLU A O 1
ATOM 1688 N N . PHE A 1 218 ? 12.755 -13.380 -5.645 1.00 91.50 218 PHE A N 1
ATOM 1689 C CA . PHE A 1 218 ? 13.619 -12.570 -6.498 1.00 91.50 218 PHE A CA 1
ATOM 1690 C C . PHE A 1 218 ? 14.628 -13.437 -7.267 1.00 91.50 218 PHE A C 1
ATOM 1692 O O . PHE A 1 218 ? 14.787 -13.306 -8.482 1.00 91.50 218 PHE A O 1
ATOM 1699 N N . SER A 1 219 ? 15.264 -14.396 -6.591 1.00 92.50 219 SER A N 1
ATOM 1700 C CA . SER A 1 219 ? 16.223 -15.308 -7.225 1.00 92.50 219 SER A CA 1
ATOM 1701 C C . SER A 1 219 ? 15.579 -16.178 -8.310 1.00 92.50 219 SER A C 1
ATOM 1703 O O . SER A 1 219 ? 16.177 -16.380 -9.374 1.00 92.50 219 SER A O 1
ATOM 1705 N N . ARG A 1 220 ? 14.355 -16.675 -8.081 1.00 94.38 220 ARG A N 1
ATOM 1706 C CA . ARG A 1 220 ? 13.590 -17.443 -9.081 1.00 94.38 220 ARG A CA 1
ATOM 1707 C C . ARG A 1 220 ? 13.220 -16.579 -10.283 1.00 94.38 220 ARG A C 1
ATOM 1709 O O . ARG A 1 220 ? 13.386 -17.035 -11.415 1.00 94.38 220 ARG A O 1
ATOM 1716 N N . LEU A 1 221 ? 12.791 -15.342 -10.043 1.00 94.56 221 LEU A N 1
ATOM 1717 C CA . LEU A 1 221 ? 12.463 -14.378 -11.090 1.00 94.56 221 LEU A CA 1
ATOM 1718 C C . LEU A 1 221 ? 13.673 -14.092 -11.986 1.00 94.56 221 LEU A C 1
ATOM 1720 O O . LEU A 1 221 ? 13.591 -14.236 -13.205 1.00 94.56 221 LEU A O 1
ATOM 1724 N N . ILE A 1 222 ? 14.828 -13.781 -11.391 1.00 96.00 222 ILE A N 1
ATOM 1725 C CA . ILE A 1 222 ? 16.069 -13.545 -12.141 1.00 96.00 222 ILE A CA 1
ATOM 1726 C C . ILE A 1 222 ? 16.486 -14.782 -12.938 1.00 96.00 222 ILE A C 1
ATOM 1728 O O . ILE A 1 222 ? 16.862 -14.654 -14.103 1.00 96.00 222 ILE A O 1
ATOM 1732 N N . LYS A 1 223 ? 16.393 -15.986 -12.357 1.00 96.25 223 LYS A N 1
ATOM 1733 C CA . LYS A 1 223 ? 16.703 -17.237 -13.071 1.00 96.25 223 LYS A CA 1
ATOM 1734 C C . LYS A 1 223 ? 15.849 -17.386 -14.334 1.00 96.25 223 LYS A C 1
ATOM 1736 O O . LYS A 1 223 ? 16.374 -17.753 -15.385 1.00 96.25 223 LYS A O 1
ATOM 1741 N N . GLU A 1 224 ? 14.563 -17.067 -14.246 1.00 96.31 224 GLU A N 1
ATOM 1742 C CA . GLU A 1 224 ? 13.644 -17.121 -15.382 1.00 96.31 224 GLU A CA 1
ATOM 1743 C C . GLU A 1 224 ? 13.948 -16.042 -16.434 1.00 96.31 224 GLU A C 1
ATOM 1745 O O . GLU A 1 224 ? 14.000 -16.333 -17.633 1.00 96.31 224 GLU A O 1
ATOM 1750 N N . MET A 1 225 ? 14.247 -14.812 -16.009 1.00 97.25 225 MET A N 1
ATOM 1751 C CA . MET A 1 225 ? 14.658 -13.736 -16.919 1.00 97.25 225 MET A CA 1
ATOM 1752 C C . MET A 1 225 ? 15.971 -14.061 -17.650 1.00 97.25 225 MET A C 1
ATOM 1754 O O . MET A 1 225 ? 16.105 -13.746 -18.836 1.00 97.25 225 MET A O 1
ATOM 1758 N N . VAL A 1 226 ? 16.918 -14.728 -16.981 1.00 97.25 226 VAL A N 1
ATOM 1759 C CA . VAL A 1 226 ? 18.158 -15.226 -17.600 1.00 97.25 226 VAL A CA 1
ATOM 1760 C C . VAL A 1 226 ? 17.857 -16.315 -18.623 1.00 97.25 226 VAL A C 1
ATOM 1762 O O . VAL A 1 226 ? 18.323 -16.231 -19.759 1.00 97.25 226 VAL A O 1
ATOM 1765 N N . ARG A 1 227 ? 17.014 -17.294 -18.273 1.00 97.62 227 ARG A N 1
ATOM 1766 C CA . ARG A 1 227 ? 16.589 -18.369 -19.185 1.00 97.62 227 ARG A CA 1
ATOM 1767 C C . ARG A 1 227 ? 15.944 -17.825 -20.464 1.00 97.62 227 ARG A C 1
ATOM 1769 O O . ARG A 1 227 ? 16.150 -18.374 -21.541 1.00 97.62 227 ARG A O 1
ATOM 1776 N N . ARG A 1 228 ? 15.187 -16.729 -20.360 1.00 96.75 228 ARG A N 1
ATOM 1777 C CA . ARG A 1 228 ? 14.536 -16.047 -21.495 1.00 96.75 228 ARG A CA 1
ATOM 1778 C C . ARG A 1 228 ? 15.473 -15.136 -22.299 1.00 96.75 228 ARG A C 1
ATOM 1780 O O . ARG A 1 228 ? 15.034 -14.564 -23.298 1.00 96.75 228 ARG A O 1
ATOM 1787 N N . GLY A 1 229 ? 16.729 -14.974 -21.880 1.00 96.94 229 GLY A N 1
ATOM 1788 C CA . GLY A 1 229 ? 17.706 -14.079 -22.510 1.00 96.94 229 GLY A CA 1
ATOM 1789 C C . GLY A 1 229 ? 17.430 -12.588 -22.283 1.00 96.94 229 GLY A C 1
ATOM 1790 O O . GLY A 1 229 ? 17.972 -11.741 -22.997 1.00 96.94 229 GLY A O 1
ATOM 1791 N N . LEU A 1 230 ? 16.572 -12.251 -21.315 1.00 96.75 230 LEU A N 1
ATOM 1792 C CA . LEU A 1 230 ? 16.260 -10.866 -20.955 1.00 96.75 230 LEU A CA 1
ATOM 1793 C C . LEU A 1 230 ? 17.381 -10.251 -20.114 1.00 96.75 230 LEU A C 1
ATOM 1795 O O . LEU A 1 230 ? 17.767 -9.104 -20.322 1.00 96.75 230 LEU A O 1
ATOM 1799 N N . VAL A 1 231 ? 17.944 -11.038 -19.202 1.00 96.44 231 VAL A N 1
ATOM 1800 C CA . VAL A 1 231 ? 19.029 -10.624 -18.310 1.00 96.44 231 VAL A CA 1
ATOM 1801 C C . VAL A 1 231 ? 20.221 -11.553 -18.511 1.00 96.44 231 VAL A C 1
ATOM 1803 O O . VAL A 1 231 ? 20.065 -12.742 -18.769 1.00 96.44 231 VAL A O 1
ATOM 1806 N N . ILE A 1 232 ? 21.426 -11.014 -18.397 1.00 95.25 232 ILE A N 1
ATOM 1807 C CA . ILE A 1 232 ? 22.671 -11.773 -18.320 1.00 95.25 232 ILE A CA 1
ATOM 1808 C C . ILE A 1 232 ? 23.195 -11.629 -16.893 1.00 95.25 232 ILE A C 1
ATOM 1810 O O . ILE A 1 232 ? 23.263 -10.516 -16.373 1.00 95.25 232 ILE A O 1
ATOM 1814 N N . LYS A 1 233 ? 23.577 -12.753 -16.284 1.00 94.88 233 LYS A N 1
ATOM 1815 C CA . LYS A 1 233 ? 24.187 -12.816 -14.954 1.00 94.88 233 LYS A CA 1
ATOM 1816 C C . LYS A 1 233 ? 25.663 -13.182 -15.085 1.00 94.88 233 LYS A C 1
ATOM 1818 O O . LYS A 1 233 ? 25.982 -14.205 -15.688 1.00 94.88 233 LYS A O 1
ATOM 1823 N N . THR A 1 234 ? 26.549 -12.363 -14.528 1.00 92.88 234 THR A N 1
ATOM 1824 C CA . THR A 1 234 ? 28.004 -12.590 -14.532 1.00 92.88 234 THR A CA 1
ATOM 1825 C C . THR A 1 234 ? 28.602 -12.348 -13.152 1.00 92.88 234 THR A C 1
ATOM 1827 O O . THR A 1 234 ? 28.122 -11.505 -12.398 1.00 92.88 234 THR A O 1
ATOM 1830 N N . ALA A 1 235 ? 29.675 -13.064 -12.819 1.00 90.25 235 ALA A N 1
ATOM 1831 C CA . ALA A 1 235 ? 30.464 -12.768 -11.627 1.00 90.25 235 ALA A CA 1
ATOM 1832 C C . ALA A 1 235 ? 31.206 -11.431 -11.804 1.00 90.25 235 ALA A C 1
ATOM 1834 O O . ALA A 1 235 ? 31.725 -11.158 -12.892 1.00 90.25 235 ALA A O 1
ATOM 1835 N N . ALA A 1 236 ? 31.268 -10.606 -10.758 1.00 86.94 236 ALA A N 1
ATOM 1836 C CA . ALA A 1 236 ? 32.011 -9.353 -10.813 1.00 86.94 236 ALA A CA 1
ATOM 1837 C C . ALA A 1 236 ? 33.516 -9.618 -10.949 1.00 86.94 236 ALA A C 1
ATOM 1839 O O . ALA A 1 236 ? 34.052 -10.567 -10.372 1.00 86.94 236 ALA A O 1
ATOM 1840 N N . LYS A 1 237 ? 34.219 -8.751 -11.688 1.00 82.81 237 LYS A N 1
ATOM 1841 C CA . LYS A 1 237 ? 35.676 -8.872 -11.869 1.00 82.81 237 LYS A CA 1
ATOM 1842 C C . LYS A 1 237 ? 36.447 -8.676 -10.559 1.00 82.81 237 LYS A C 1
ATOM 1844 O O . LYS A 1 237 ? 37.424 -9.378 -10.336 1.00 82.81 237 LYS A O 1
ATOM 1849 N N . ALA A 1 238 ? 35.996 -7.742 -9.718 1.00 81.69 238 ALA A N 1
ATOM 1850 C CA . ALA A 1 238 ? 36.639 -7.406 -8.446 1.00 81.69 238 ALA A CA 1
ATOM 1851 C C . ALA A 1 238 ? 36.321 -8.407 -7.321 1.00 81.69 238 ALA A C 1
ATOM 1853 O O . ALA A 1 238 ? 37.156 -8.641 -6.455 1.00 81.69 238 ALA A O 1
ATOM 1854 N N . ASP A 1 239 ? 35.136 -9.022 -7.349 1.00 84.69 239 ASP A N 1
ATOM 1855 C CA . ASP A 1 239 ? 34.723 -10.043 -6.387 1.00 84.69 239 ASP A CA 1
ATOM 1856 C C . ASP A 1 239 ? 33.810 -11.068 -7.067 1.00 84.69 239 ASP A C 1
ATOM 1858 O O . ASP A 1 239 ? 32.643 -10.799 -7.355 1.00 84.69 239 ASP A O 1
ATOM 1862 N N . ARG A 1 240 ? 34.322 -12.283 -7.289 1.00 82.44 240 ARG A N 1
ATOM 1863 C CA . ARG A 1 240 ? 33.563 -13.348 -7.964 1.00 82.44 240 ARG A CA 1
ATOM 1864 C C . ARG A 1 240 ? 32.343 -13.823 -7.167 1.00 82.44 240 ARG A C 1
ATOM 1866 O O . ARG A 1 240 ? 31.458 -14.457 -7.747 1.00 82.44 240 ARG A O 1
ATOM 1873 N N . ARG A 1 241 ? 32.278 -13.531 -5.862 1.00 82.56 241 ARG A N 1
ATOM 1874 C CA . ARG A 1 241 ? 31.109 -13.823 -5.015 1.00 82.56 241 ARG A CA 1
ATOM 1875 C C . ARG A 1 241 ? 29.953 -12.873 -5.322 1.00 82.56 241 ARG A C 1
ATOM 1877 O O . ARG A 1 241 ? 28.793 -13.270 -5.211 1.00 82.56 241 ARG A O 1
ATOM 1884 N N . ARG A 1 242 ? 30.246 -11.658 -5.790 1.00 86.81 242 ARG A N 1
ATOM 1885 C CA . ARG A 1 242 ? 29.242 -10.689 -6.232 1.00 86.81 242 ARG A CA 1
ATOM 1886 C C . ARG A 1 242 ? 28.738 -11.055 -7.627 1.00 86.81 242 ARG A C 1
ATOM 1888 O O . ARG A 1 242 ? 29.505 -11.215 -8.573 1.00 86.81 242 ARG A O 1
ATOM 1895 N N . GLN A 1 243 ? 27.421 -11.180 -7.754 1.00 89.75 243 GLN A N 1
ATOM 1896 C CA . GLN A 1 243 ? 26.752 -11.453 -9.024 1.00 89.75 243 GLN A CA 1
ATOM 1897 C C . GLN A 1 243 ? 26.142 -10.168 -9.567 1.00 89.75 243 GLN A C 1
ATOM 1899 O O . GLN A 1 243 ? 25.310 -9.552 -8.898 1.00 89.75 243 GLN A O 1
ATOM 1904 N N . ILE A 1 244 ? 26.551 -9.800 -10.774 1.00 92.81 244 ILE A N 1
ATOM 1905 C CA . ILE A 1 244 ? 26.127 -8.606 -11.496 1.00 92.81 244 ILE A CA 1
ATOM 1906 C C . ILE A 1 244 ? 25.122 -8.999 -12.576 1.00 92.81 244 ILE A C 1
ATOM 1908 O O . ILE A 1 244 ? 25.273 -10.031 -13.239 1.00 92.81 244 ILE A O 1
ATOM 1912 N N . LEU A 1 245 ? 24.099 -8.168 -12.747 1.00 94.69 245 LEU A N 1
ATOM 1913 C CA . LEU A 1 245 ? 23.067 -8.301 -13.761 1.00 94.69 245 LEU A CA 1
ATOM 1914 C C . LEU A 1 245 ? 23.187 -7.179 -14.795 1.00 94.69 245 LEU A C 1
ATOM 1916 O O . LEU A 1 245 ? 23.438 -6.025 -14.463 1.00 94.69 245 LEU A O 1
ATOM 1920 N N . ARG A 1 246 ? 22.964 -7.531 -16.061 1.00 94.19 246 ARG A N 1
ATOM 1921 C CA . ARG A 1 246 ? 22.866 -6.589 -17.185 1.00 94.19 246 ARG A CA 1
ATOM 1922 C C . ARG A 1 246 ? 21.807 -7.052 -18.171 1.00 94.19 246 ARG A C 1
ATOM 1924 O O . ARG A 1 246 ? 21.495 -8.242 -18.229 1.00 94.19 246 ARG A O 1
ATOM 1931 N N . LEU A 1 247 ? 21.287 -6.150 -18.996 1.00 95.25 247 LEU A N 1
ATOM 1932 C CA . LEU A 1 247 ? 20.359 -6.548 -20.054 1.00 95.25 247 LEU A CA 1
ATOM 1933 C C . LEU A 1 247 ? 21.053 -7.416 -21.114 1.00 95.25 247 LEU A C 1
ATOM 1935 O O . LEU A 1 247 ? 22.141 -7.095 -21.606 1.00 95.25 247 LEU A O 1
ATOM 1939 N N . GLY A 1 248 ? 20.391 -8.503 -21.508 1.00 95.00 248 GLY A N 1
ATOM 1940 C CA . GLY A 1 248 ? 20.714 -9.227 -22.737 1.00 95.00 248 GLY A CA 1
ATOM 1941 C C . GLY A 1 248 ? 20.292 -8.440 -23.981 1.00 95.00 248 GLY A C 1
ATOM 1942 O O . GLY A 1 248 ? 19.617 -7.416 -23.879 1.00 95.00 248 GLY A O 1
ATOM 1943 N N . ALA A 1 249 ? 20.652 -8.921 -25.176 1.00 95.12 249 ALA A N 1
ATOM 1944 C CA . ALA A 1 249 ? 20.226 -8.287 -26.431 1.00 95.12 249 ALA A CA 1
ATOM 1945 C C . ALA A 1 249 ? 18.690 -8.212 -26.529 1.00 95.12 249 ALA A C 1
ATOM 1947 O O . ALA A 1 249 ? 18.131 -7.138 -26.750 1.00 95.12 249 ALA A O 1
ATOM 1948 N N . ARG A 1 250 ? 18.011 -9.331 -26.234 1.00 96.25 250 ARG A N 1
ATOM 1949 C CA . ARG A 1 250 ? 16.546 -9.389 -26.152 1.00 96.25 250 ARG A CA 1
ATOM 1950 C C . ARG A 1 250 ? 16.002 -8.494 -25.039 1.00 96.25 250 ARG A C 1
ATOM 1952 O O . ARG A 1 250 ? 14.984 -7.842 -25.237 1.00 96.25 250 ARG A O 1
ATOM 1959 N N . GLY A 1 251 ? 16.677 -8.437 -23.890 1.00 95.62 251 GLY A N 1
ATOM 1960 C CA . GLY A 1 251 ? 16.306 -7.561 -22.776 1.00 95.62 251 GLY A CA 1
ATOM 1961 C C . GLY A 1 251 ? 16.292 -6.084 -23.149 1.00 95.62 251 GLY A C 1
ATOM 1962 O O . GLY A 1 251 ? 15.311 -5.408 -22.864 1.00 95.62 251 GLY A O 1
ATOM 1963 N N . ARG A 1 252 ? 17.331 -5.600 -23.845 1.00 94.75 252 ARG A N 1
ATOM 1964 C CA . ARG A 1 252 ? 17.403 -4.211 -24.332 1.00 94.75 252 ARG A CA 1
ATOM 1965 C C . ARG A 1 252 ? 16.264 -3.881 -25.287 1.00 94.75 252 ARG A C 1
ATOM 1967 O O . ARG A 1 252 ? 15.584 -2.881 -25.088 1.00 94.75 252 ARG A O 1
ATOM 1974 N N . GLN A 1 253 ? 16.023 -4.747 -26.271 1.00 94.38 253 GLN A N 1
ATOM 1975 C CA . GLN A 1 253 ? 14.909 -4.574 -27.205 1.00 94.38 253 GLN A CA 1
ATOM 1976 C C . GLN A 1 253 ? 13.558 -4.579 -26.473 1.00 94.38 253 GLN A C 1
ATOM 1978 O O . GLN A 1 253 ? 12.711 -3.734 -26.734 1.00 94.38 253 GLN A O 1
ATOM 1983 N N . THR A 1 254 ? 13.370 -5.506 -25.529 1.00 94.81 254 THR A N 1
ATOM 1984 C CA . THR A 1 254 ? 12.127 -5.623 -24.751 1.00 94.81 254 THR A CA 1
ATOM 1985 C C . THR A 1 254 ? 11.899 -4.388 -23.880 1.00 94.81 254 THR A C 1
ATOM 1987 O O . THR A 1 254 ? 10.793 -3.865 -23.853 1.00 94.81 254 THR A O 1
ATOM 1990 N N . ALA A 1 255 ? 12.937 -3.887 -23.203 1.00 92.44 255 ALA A N 1
ATOM 1991 C CA . ALA A 1 255 ? 12.849 -2.678 -22.388 1.00 92.44 255 ALA A CA 1
ATOM 1992 C C . ALA A 1 255 ? 12.438 -1.460 -23.229 1.00 92.44 255 ALA A C 1
ATOM 1994 O O . ALA A 1 255 ? 11.513 -0.749 -22.842 1.00 92.44 255 ALA A O 1
ATOM 1995 N N . GLN A 1 256 ? 13.051 -1.280 -24.404 1.00 91.12 256 GLN A N 1
ATOM 1996 C CA . GLN A 1 256 ? 12.719 -0.190 -25.324 1.00 91.12 256 GLN A CA 1
ATOM 1997 C C . GLN A 1 256 ? 11.259 -0.266 -25.798 1.00 91.12 256 GLN A C 1
ATOM 1999 O O . GLN A 1 256 ? 10.512 0.702 -25.674 1.00 91.12 256 GLN A O 1
ATOM 2004 N N . VAL A 1 257 ? 10.821 -1.442 -26.261 1.00 91.44 257 VAL A N 1
ATOM 2005 C CA . VAL A 1 257 ? 9.430 -1.664 -26.692 1.00 91.44 257 VAL A CA 1
ATOM 2006 C C . VAL A 1 257 ? 8.442 -1.425 -25.547 1.00 91.44 257 VAL A C 1
ATOM 2008 O O . VAL A 1 257 ? 7.366 -0.872 -25.772 1.00 91.44 257 VAL A O 1
ATOM 2011 N N . ASN A 1 258 ? 8.790 -1.815 -24.317 1.00 90.12 258 ASN A N 1
ATOM 2012 C CA . ASN A 1 258 ? 7.944 -1.587 -23.147 1.00 90.12 258 ASN A CA 1
ATOM 2013 C C . ASN A 1 258 ? 7.813 -0.095 -22.818 1.00 90.12 258 ASN A C 1
ATOM 2015 O O . ASN A 1 258 ? 6.703 0.343 -22.531 1.00 90.12 258 ASN A O 1
ATOM 2019 N N . ILE A 1 259 ? 8.902 0.679 -22.894 1.00 88.19 259 ILE A N 1
ATOM 2020 C CA . ILE A 1 259 ? 8.882 2.137 -22.683 1.00 88.19 259 ILE A CA 1
ATOM 2021 C C . ILE A 1 259 ? 7.981 2.810 -23.724 1.00 88.19 259 ILE A C 1
ATOM 2023 O O . ILE A 1 259 ? 7.079 3.561 -23.363 1.00 88.19 259 ILE A O 1
ATOM 2027 N N . GLU A 1 260 ? 8.155 2.490 -25.008 1.00 88.81 260 GLU A N 1
ATOM 2028 C CA . GLU A 1 260 ? 7.338 3.060 -26.089 1.00 88.81 260 GLU A CA 1
ATOM 2029 C C . GLU A 1 260 ? 5.857 2.687 -25.960 1.00 88.81 260 GLU A C 1
ATOM 2031 O O . GLU A 1 260 ? 4.970 3.513 -26.195 1.00 88.81 260 GLU A O 1
ATOM 2036 N N . ARG A 1 261 ? 5.568 1.440 -25.570 1.00 87.88 261 ARG A N 1
ATOM 2037 C CA . ARG A 1 261 ? 4.198 0.976 -25.325 1.00 87.88 261 ARG A CA 1
ATOM 2038 C C . ARG A 1 261 ? 3.575 1.697 -24.135 1.00 87.88 261 ARG A C 1
ATOM 2040 O O . ARG A 1 261 ? 2.442 2.152 -24.255 1.00 87.88 261 ARG A O 1
ATOM 2047 N N . ALA A 1 262 ? 4.302 1.818 -23.027 1.00 85.88 262 ALA A N 1
ATOM 2048 C CA . ALA A 1 262 ? 3.844 2.534 -21.843 1.00 85.88 262 ALA A CA 1
ATOM 2049 C C . ALA A 1 262 ? 3.583 4.013 -22.154 1.00 85.88 262 ALA A C 1
ATOM 2051 O O . ALA A 1 262 ? 2.540 4.534 -21.772 1.00 85.88 262 ALA A O 1
ATOM 2052 N N . ALA A 1 263 ? 4.463 4.664 -22.921 1.00 87.19 263 ALA A N 1
ATOM 2053 C CA . ALA A 1 263 ? 4.284 6.051 -23.338 1.00 87.19 263 ALA A CA 1
ATOM 2054 C C . ALA A 1 263 ? 3.008 6.242 -24.174 1.00 87.19 263 ALA A C 1
ATOM 2056 O O . ALA A 1 263 ? 2.189 7.099 -23.848 1.00 87.19 263 ALA A O 1
ATOM 2057 N N . LYS A 1 264 ? 2.780 5.397 -25.191 1.00 88.19 264 LYS A N 1
ATOM 2058 C CA . LYS A 1 264 ? 1.539 5.420 -25.993 1.00 88.19 264 LYS A CA 1
ATOM 2059 C C . LYS A 1 264 ? 0.296 5.169 -25.145 1.00 88.19 264 LYS A C 1
ATOM 2061 O O . LYS A 1 264 ? -0.727 5.819 -25.330 1.00 88.19 264 LYS A O 1
ATOM 2066 N N . TRP A 1 265 ? 0.386 4.224 -24.217 1.00 86.94 265 TRP A N 1
ATOM 2067 C CA . TRP A 1 265 ? -0.714 3.876 -23.327 1.00 86.94 265 TRP A CA 1
ATOM 2068 C C . TRP A 1 265 ? -1.064 5.030 -22.374 1.00 86.94 265 TRP A C 1
ATOM 2070 O O . TRP A 1 265 ? -2.235 5.372 -22.228 1.00 86.94 265 TRP A O 1
ATOM 2080 N N . LEU A 1 266 ? -0.058 5.694 -21.796 1.00 87.62 266 LEU A N 1
ATOM 2081 C CA . LEU A 1 266 ? -0.241 6.889 -20.968 1.00 87.62 266 LEU A CA 1
ATOM 2082 C C . LEU A 1 266 ? -0.764 8.078 -21.773 1.00 87.62 266 LEU A C 1
ATOM 2084 O O . LEU A 1 266 ? -1.611 8.820 -21.282 1.00 87.62 266 LEU A O 1
ATOM 2088 N N . GLN A 1 267 ? -0.289 8.252 -23.006 1.00 89.75 267 GLN A N 1
ATOM 2089 C CA . GLN A 1 267 ? -0.785 9.278 -23.917 1.00 89.75 267 GLN A CA 1
ATOM 2090 C C . GLN A 1 267 ? -2.279 9.100 -24.196 1.00 89.75 267 GLN A C 1
ATOM 2092 O O . GLN A 1 267 ? -3.027 10.072 -24.123 1.00 89.75 267 GLN A O 1
ATOM 2097 N N . GLU A 1 268 ? -2.723 7.870 -24.455 1.00 88.19 268 GLU A N 1
ATOM 2098 C CA . GLU A 1 268 ? -4.141 7.566 -24.656 1.00 88.19 268 GLU A CA 1
ATOM 2099 C C . GLU A 1 268 ? -4.956 7.795 -23.373 1.00 88.19 268 GLU A C 1
ATOM 2101 O O . GLU A 1 268 ? -5.985 8.470 -23.404 1.00 88.19 268 GLU A O 1
ATOM 2106 N N . GLY A 1 269 ? -4.463 7.316 -22.225 1.00 87.31 269 GLY A N 1
ATOM 2107 C CA . GLY A 1 269 ? -5.123 7.494 -20.927 1.00 87.31 269 GLY A CA 1
ATOM 2108 C C . GLY A 1 269 ? -5.261 8.952 -20.487 1.00 87.31 269 GLY A C 1
ATOM 2109 O O . GLY A 1 269 ? -6.218 9.309 -19.804 1.00 87.31 269 GLY A O 1
ATOM 2110 N N . LEU A 1 270 ? -4.329 9.810 -20.902 1.00 88.81 270 LEU A N 1
ATOM 2111 C CA . LEU A 1 270 ? -4.288 11.233 -20.558 1.00 88.81 270 LEU A CA 1
ATOM 2112 C C . LEU A 1 270 ? -4.726 12.147 -21.708 1.00 88.81 270 LEU A C 1
ATOM 2114 O O . LEU A 1 270 ? -4.509 13.360 -21.631 1.00 88.81 270 LEU A O 1
ATOM 2118 N N . LYS A 1 271 ? -5.345 11.611 -22.768 1.00 90.44 271 LYS A N 1
ATOM 2119 C CA . LYS A 1 271 ? -5.737 12.404 -23.948 1.00 90.44 271 LYS A CA 1
ATOM 2120 C C . LYS A 1 271 ? -6.700 13.549 -23.619 1.00 90.44 271 LYS A C 1
ATOM 2122 O O . LYS A 1 271 ? -6.640 14.595 -24.253 1.00 90.44 271 LYS A O 1
ATOM 2127 N N . ASN A 1 272 ? -7.535 13.357 -22.595 1.00 87.75 272 ASN A N 1
ATOM 2128 C CA . ASN A 1 272 ? -8.523 14.331 -22.122 1.00 87.75 272 ASN A CA 1
ATOM 2129 C C . ASN A 1 272 ? -8.037 15.157 -20.917 1.00 87.75 272 ASN A C 1
ATOM 2131 O O . ASN A 1 272 ? -8.803 15.951 -20.382 1.00 87.75 272 ASN A O 1
ATOM 2135 N N . VAL A 1 273 ? -6.794 14.956 -20.471 1.00 87.44 273 VAL A N 1
ATOM 2136 C CA . VAL A 1 273 ? -6.186 15.701 -19.360 1.00 87.44 273 VAL A CA 1
ATOM 2137 C C . VAL A 1 273 ? -5.340 16.827 -19.945 1.00 87.44 273 VAL A C 1
ATOM 2139 O O . VAL A 1 273 ? -4.524 16.591 -20.842 1.00 87.44 273 VAL A O 1
ATOM 2142 N N . LEU A 1 274 ? -5.521 18.058 -19.469 1.00 89.50 274 LEU A N 1
ATOM 2143 C CA . LEU A 1 274 ? -4.811 19.221 -20.005 1.00 89.50 274 LEU A CA 1
ATOM 2144 C C . LEU A 1 274 ? -3.301 19.133 -19.735 1.00 89.50 274 LEU A C 1
ATOM 2146 O O . LEU A 1 274 ? -2.838 18.451 -18.822 1.00 89.50 274 LEU A O 1
ATOM 2150 N N . ALA A 1 275 ? -2.493 19.845 -20.526 1.00 88.94 275 ALA A N 1
ATOM 2151 C CA . ALA A 1 275 ? -1.036 19.818 -20.369 1.00 88.94 275 ALA A CA 1
ATOM 2152 C C . ALA A 1 275 ? -0.572 20.302 -18.982 1.00 88.94 275 ALA A C 1
ATOM 2154 O O . ALA A 1 275 ? 0.371 19.736 -18.429 1.00 88.94 275 ALA A O 1
ATOM 2155 N N . ASP A 1 276 ? -1.246 21.306 -18.413 1.00 88.69 276 ASP A N 1
ATOM 2156 C CA . ASP A 1 276 ? -0.981 21.784 -17.052 1.00 88.69 276 ASP A CA 1
ATOM 2157 C C . ASP A 1 276 ? -1.365 20.757 -15.988 1.00 88.69 276 ASP A C 1
ATOM 2159 O O . ASP A 1 276 ? -0.558 20.485 -15.102 1.00 88.69 276 ASP A O 1
ATOM 2163 N N . GLU A 1 277 ? -2.515 20.095 -16.134 1.00 88.56 277 GLU A N 1
ATOM 2164 C CA . GLU A 1 277 ? -2.939 19.008 -15.241 1.00 88.56 277 GLU A CA 1
ATOM 2165 C C . GLU A 1 277 ? -1.969 17.814 -15.308 1.00 88.56 277 GLU A C 1
ATOM 2167 O O . GLU A 1 277 ? -1.664 17.201 -14.288 1.00 88.56 277 GLU A O 1
ATOM 2172 N N . ARG A 1 278 ? -1.398 17.506 -16.484 1.00 89.88 278 ARG A N 1
ATOM 2173 C CA . ARG A 1 278 ? -0.340 16.483 -16.616 1.00 89.88 278 ARG A CA 1
ATOM 2174 C C . ARG A 1 278 ? 0.946 16.880 -15.889 1.00 89.88 278 ARG A C 1
ATOM 2176 O O . ARG A 1 278 ? 1.572 16.035 -15.252 1.00 89.88 278 ARG A O 1
ATOM 2183 N N . ARG A 1 279 ? 1.359 18.150 -15.975 1.00 89.94 279 ARG A N 1
ATOM 2184 C CA . ARG A 1 279 ? 2.517 18.664 -15.218 1.00 89.94 279 ARG A CA 1
ATOM 2185 C C . ARG A 1 279 ? 2.260 18.621 -13.717 1.00 89.94 279 ARG A C 1
ATOM 2187 O O . ARG A 1 279 ? 3.162 18.289 -12.952 1.00 89.94 279 ARG A O 1
ATOM 2194 N N . GLU A 1 280 ? 1.047 18.952 -13.300 1.00 89.69 280 GLU A N 1
ATOM 2195 C CA . GLU A 1 280 ? 0.632 18.868 -11.907 1.00 89.69 280 GLU A CA 1
ATOM 2196 C C . GLU A 1 280 ? 0.620 17.421 -11.407 1.00 89.69 280 GLU A C 1
ATOM 2198 O O . GLU A 1 280 ? 1.183 17.152 -10.349 1.00 89.69 280 GLU A O 1
ATOM 2203 N N . LEU A 1 281 ? 0.102 16.474 -12.195 1.00 88.06 281 LEU A N 1
ATOM 2204 C CA . LEU A 1 281 ? 0.155 15.046 -11.877 1.00 88.06 281 LEU A CA 1
ATOM 2205 C C . LEU A 1 281 ? 1.582 14.585 -11.586 1.00 88.06 281 LEU A C 1
ATOM 2207 O O . LEU A 1 281 ? 1.815 13.926 -10.578 1.00 88.06 281 LEU A O 1
ATOM 2211 N N . ILE A 1 282 ? 2.533 14.949 -12.451 1.00 89.38 282 ILE A N 1
ATOM 2212 C CA . ILE A 1 282 ? 3.954 14.629 -12.263 1.00 89.38 282 ILE A CA 1
ATOM 2213 C C . ILE A 1 282 ? 4.429 15.146 -10.903 1.00 89.38 282 ILE A C 1
ATOM 2215 O O . ILE A 1 282 ? 4.978 14.367 -10.129 1.00 89.38 282 ILE A O 1
ATOM 2219 N N . LYS A 1 283 ? 4.154 16.415 -10.573 1.00 90.38 283 LYS A N 1
ATOM 2220 C CA . LYS A 1 283 ? 4.549 17.016 -9.288 1.00 90.38 283 LYS A CA 1
ATOM 2221 C C . LYS A 1 283 ? 3.913 16.306 -8.090 1.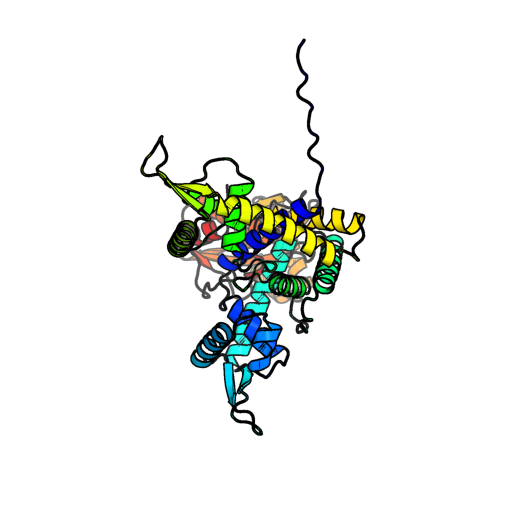00 90.38 283 LYS A C 1
ATOM 2223 O O . LYS A 1 283 ? 4.603 16.030 -7.112 1.00 90.38 283 LYS A O 1
ATOM 2228 N N . LEU A 1 284 ? 2.614 16.011 -8.147 1.00 88.31 284 LEU A N 1
ATOM 2229 C CA . LEU A 1 284 ? 1.883 15.362 -7.052 1.00 88.31 284 LEU A CA 1
ATOM 2230 C C . LEU A 1 284 ? 2.349 13.916 -6.843 1.00 88.31 284 LEU A C 1
ATOM 2232 O O . LEU A 1 284 ? 2.588 13.500 -5.709 1.00 88.31 284 LEU A O 1
ATOM 2236 N N . VAL A 1 285 ? 2.551 13.163 -7.928 1.00 86.19 285 VAL A N 1
ATOM 2237 C CA . VAL A 1 285 ? 3.089 11.798 -7.862 1.00 86.19 285 VAL A CA 1
ATOM 2238 C C . VAL A 1 285 ? 4.543 11.813 -7.397 1.00 86.19 285 VAL A C 1
ATOM 2240 O O . VAL A 1 285 ? 4.921 10.948 -6.619 1.00 86.19 285 VAL A O 1
ATOM 2243 N N . GLU A 1 286 ? 5.361 12.791 -7.791 1.00 88.19 286 GLU A N 1
ATOM 2244 C CA . GLU A 1 286 ? 6.722 12.953 -7.262 1.00 88.19 286 GLU A CA 1
ATOM 2245 C C . GLU A 1 286 ? 6.728 13.221 -5.760 1.00 88.19 286 GLU A C 1
ATOM 2247 O O . GLU A 1 286 ? 7.482 12.567 -5.039 1.00 88.19 286 GLU A O 1
ATOM 2252 N N . LYS A 1 287 ? 5.873 14.130 -5.274 1.00 85.19 287 LYS A N 1
ATOM 2253 C CA . LYS A 1 287 ? 5.703 14.369 -3.834 1.00 85.19 287 LYS A CA 1
ATOM 2254 C C . LYS A 1 287 ? 5.338 13.077 -3.107 1.00 85.19 287 LYS A C 1
ATOM 2256 O O . LYS A 1 287 ? 5.977 12.741 -2.116 1.00 85.19 287 LYS A O 1
ATOM 2261 N N . PHE A 1 288 ? 4.379 12.319 -3.638 1.00 81.44 288 PHE A N 1
ATOM 2262 C CA . PHE A 1 288 ? 3.992 11.023 -3.083 1.00 81.44 288 PHE A CA 1
ATOM 2263 C C . PHE A 1 288 ? 5.152 10.021 -3.093 1.00 81.44 288 PHE A C 1
ATOM 2265 O O . PHE A 1 288 ? 5.469 9.424 -2.072 1.00 81.44 288 PHE A O 1
ATOM 2272 N N . VAL A 1 289 ? 5.809 9.830 -4.239 1.00 81.69 289 VAL A N 1
ATOM 2273 C CA . VAL A 1 289 ? 6.883 8.843 -4.420 1.00 81.69 289 VAL A CA 1
ATOM 2274 C C . VAL A 1 289 ? 8.072 9.137 -3.510 1.00 81.69 289 VAL A C 1
ATOM 2276 O O . VAL A 1 289 ? 8.671 8.192 -2.996 1.00 81.69 289 VAL A O 1
ATOM 2279 N N . ASN A 1 290 ? 8.380 10.414 -3.284 1.00 81.00 290 ASN A N 1
ATOM 2280 C CA . ASN A 1 290 ? 9.533 10.861 -2.502 1.00 81.00 290 ASN A CA 1
ATOM 2281 C C . ASN A 1 290 ? 9.215 11.162 -1.034 1.00 81.00 290 ASN A C 1
ATOM 2283 O O . ASN A 1 290 ? 10.135 11.435 -0.267 1.00 81.00 290 ASN A O 1
ATOM 2287 N N . ALA A 1 291 ? 7.946 11.110 -0.626 1.00 72.94 291 ALA A N 1
ATOM 2288 C CA . ALA A 1 291 ? 7.576 11.291 0.769 1.00 72.94 291 ALA A CA 1
ATOM 2289 C C . ALA A 1 291 ? 8.310 10.272 1.668 1.00 72.94 291 ALA A C 1
ATOM 2291 O O . ALA A 1 291 ? 8.584 9.151 1.242 1.00 72.94 291 ALA A O 1
ATOM 2292 N N . PRO A 1 292 ? 8.619 10.566 2.931 1.00 63.75 292 PRO A N 1
ATOM 2293 C CA . PRO A 1 292 ? 9.002 9.507 3.863 1.00 63.75 292 PRO A CA 1
ATOM 2294 C C . PRO A 1 292 ? 7.876 8.457 3.945 1.00 63.75 292 PRO A C 1
ATOM 2296 O O . PRO A 1 292 ? 6.705 8.778 3.740 1.00 63.75 292 PRO A O 1
ATOM 2299 N N . LEU A 1 293 ? 8.209 7.177 4.136 1.00 62.16 293 LEU A N 1
ATOM 2300 C CA . LEU A 1 293 ? 7.179 6.167 4.419 1.00 62.16 293 LEU A CA 1
ATOM 2301 C C . LEU A 1 293 ? 6.548 6.487 5.768 1.00 62.16 293 LEU A C 1
ATOM 2303 O O . LEU A 1 293 ? 7.257 6.914 6.667 1.00 62.16 293 LEU A O 1
ATOM 2307 N N . ALA A 1 294 ? 5.250 6.242 5.915 1.00 51.41 294 ALA A N 1
ATOM 2308 C CA . ALA A 1 294 ? 4.485 6.567 7.116 1.00 51.41 294 ALA A CA 1
ATOM 2309 C C . ALA A 1 294 ? 5.059 5.986 8.418 1.00 51.41 294 ALA A C 1
ATOM 2311 O O . ALA A 1 294 ? 4.852 6.529 9.502 1.00 51.41 294 ALA A O 1
ATOM 2312 N N . PHE A 1 295 ? 5.787 4.879 8.313 1.00 52.34 295 PHE A N 1
ATOM 2313 C CA . PHE A 1 295 ? 6.433 4.247 9.450 1.00 52.34 295 PHE A CA 1
ATOM 2314 C C . PHE A 1 295 ? 7.706 5.009 9.884 1.00 52.34 295 PHE A C 1
ATOM 2316 O O . PHE A 1 295 ? 8.041 5.013 11.063 1.00 52.34 295 PHE A O 1
ATOM 2323 N N . ALA A 1 296 ? 8.367 5.748 8.981 1.00 51.34 296 ALA A N 1
ATOM 2324 C CA . ALA A 1 296 ? 9.321 6.794 9.356 1.00 51.34 296 ALA A CA 1
ATOM 2325 C C . ALA A 1 296 ? 8.554 7.893 10.076 1.00 51.34 296 ALA A C 1
ATOM 2327 O O . ALA A 1 296 ? 7.563 8.388 9.538 1.00 51.34 296 ALA A O 1
ATOM 2328 N N . ILE A 1 297 ? 8.988 8.283 11.279 1.00 52.28 297 ILE A N 1
ATOM 2329 C CA . ILE A 1 297 ? 8.450 9.499 11.881 1.00 52.28 297 ILE A CA 1
ATOM 2330 C C . ILE A 1 297 ? 8.757 10.616 10.880 1.00 52.28 297 ILE A C 1
ATOM 2332 O O . ILE A 1 297 ? 9.923 10.963 10.679 1.00 52.28 297 ILE A O 1
ATOM 2336 N N . SER A 1 298 ? 7.739 11.098 10.163 1.00 56.38 298 SER A N 1
ATOM 2337 C CA . SER A 1 298 ? 7.923 12.181 9.200 1.00 56.38 298 SER A CA 1
ATOM 2338 C C . SER A 1 298 ? 8.505 13.382 9.939 1.00 56.38 298 SER A C 1
ATOM 2340 O O . SER A 1 298 ? 8.376 13.475 11.158 1.00 56.38 298 SER A O 1
ATOM 2342 N N . ALA A 1 299 ? 9.196 14.285 9.242 1.00 62.69 299 ALA A N 1
ATOM 2343 C CA . ALA A 1 299 ? 9.721 15.482 9.891 1.00 62.69 299 ALA A CA 1
ATOM 2344 C C . ALA A 1 299 ? 8.615 16.179 10.704 1.00 62.69 299 ALA A C 1
ATOM 2346 O O . ALA A 1 299 ? 7.455 16.210 10.285 1.00 62.69 299 ALA A O 1
ATOM 2347 N N . LEU A 1 300 ? 8.977 16.691 11.883 1.00 73.25 300 LEU A N 1
ATOM 2348 C CA . LEU A 1 300 ? 8.085 17.542 12.665 1.00 73.25 300 LEU A CA 1
ATOM 2349 C C . LEU A 1 300 ? 7.563 18.667 11.761 1.00 73.25 300 LEU A C 1
ATOM 2351 O O . LEU A 1 300 ? 8.374 19.250 11.032 1.00 73.25 300 LEU A O 1
ATOM 2355 N N . PRO A 1 301 ? 6.250 18.972 11.771 1.00 75.31 301 PRO A N 1
ATOM 2356 C CA . PRO A 1 301 ? 5.749 20.125 11.041 1.00 75.31 301 PRO A CA 1
ATOM 2357 C C . PRO A 1 301 ? 6.508 21.390 11.467 1.00 75.31 301 PRO A C 1
ATOM 2359 O O . PRO A 1 301 ? 6.944 21.510 12.615 1.00 75.31 301 PRO A O 1
ATOM 2362 N N . GLU A 1 302 ? 6.707 22.320 10.534 1.00 78.69 302 GLU A N 1
ATOM 2363 C CA . GLU A 1 302 ? 7.432 23.558 10.818 1.00 78.69 302 GLU A CA 1
ATOM 2364 C C . GLU A 1 302 ? 6.758 24.324 11.969 1.00 78.69 302 GLU A C 1
ATOM 2366 O O . GLU A 1 302 ? 5.533 24.418 12.033 1.00 78.69 302 GLU A O 1
ATOM 2371 N N . GLY A 1 303 ? 7.559 24.832 12.911 1.00 85.62 303 GLY A N 1
ATOM 2372 C CA . GLY A 1 303 ? 7.059 25.533 14.098 1.00 85.62 303 GLY A CA 1
ATOM 2373 C C . GLY A 1 303 ? 6.558 24.631 15.232 1.00 85.62 303 GLY A C 1
ATOM 2374 O O . GLY A 1 303 ? 6.152 25.159 16.268 1.00 85.62 303 GLY A O 1
ATOM 2375 N N . VAL A 1 304 ? 6.612 23.301 15.081 1.00 89.19 304 VAL A N 1
ATOM 2376 C CA . VAL A 1 304 ? 6.295 22.366 16.169 1.00 89.19 304 VAL A CA 1
ATOM 2377 C C . VAL A 1 304 ? 7.539 22.066 16.999 1.00 89.19 304 VAL A C 1
ATOM 2379 O O . VAL A 1 304 ? 8.524 21.527 16.495 1.00 89.19 304 VAL A O 1
ATOM 2382 N N . GLU A 1 305 ? 7.473 22.348 18.296 1.00 92.25 305 GLU A N 1
ATOM 2383 C CA . GLU A 1 305 ? 8.505 21.976 19.266 1.00 92.25 305 GLU A CA 1
ATOM 2384 C C . GLU A 1 305 ? 7.990 20.846 20.159 1.00 92.25 305 GLU A C 1
ATOM 2386 O O . GLU A 1 305 ? 6.892 20.935 20.703 1.00 92.25 305 GLU A O 1
ATOM 2391 N N . ILE A 1 306 ? 8.772 19.778 20.330 1.00 90.44 306 ILE A N 1
ATOM 2392 C CA . ILE A 1 306 ? 8.439 18.682 21.247 1.00 90.44 306 ILE A CA 1
ATOM 2393 C C . ILE A 1 306 ? 9.490 18.599 22.330 1.00 90.44 306 ILE A C 1
ATOM 2395 O O . ILE A 1 306 ? 10.682 18.491 22.039 1.00 90.44 306 ILE A O 1
ATOM 2399 N N . ARG A 1 307 ? 9.033 18.605 23.580 1.00 93.56 307 ARG A N 1
ATOM 2400 C CA . ARG A 1 307 ? 9.912 18.504 24.740 1.00 93.56 307 ARG A CA 1
ATOM 2401 C C . ARG A 1 307 ? 9.228 17.865 25.938 1.00 93.56 307 ARG A C 1
ATOM 2403 O O . ARG A 1 307 ? 7.999 17.866 26.061 1.00 93.56 307 ARG A O 1
ATOM 2410 N N . VAL A 1 308 ? 10.066 17.300 26.798 1.00 92.69 308 VAL A N 1
ATOM 2411 C CA . VAL A 1 308 ? 9.685 16.842 28.134 1.00 92.69 308 VAL A CA 1
ATOM 2412 C C . VAL A 1 308 ? 9.380 18.068 28.990 1.00 92.69 308 VAL A C 1
ATOM 2414 O O . VAL A 1 308 ? 10.056 19.087 28.869 1.00 92.69 308 VAL A O 1
ATOM 2417 N N . LEU A 1 309 ? 8.347 17.978 29.824 1.00 92.44 309 LEU A N 1
ATOM 2418 C CA . LEU A 1 309 ? 7.972 19.048 30.738 1.00 92.44 309 LEU A CA 1
ATOM 2419 C C . LEU A 1 309 ? 8.665 18.896 32.069 1.00 92.44 309 LEU A C 1
ATOM 2421 O O . LEU A 1 309 ? 8.330 18.013 32.854 1.00 92.44 309 LEU A O 1
ATOM 2425 N N . GLU A 1 310 ? 9.616 19.789 32.303 1.00 89.75 310 GLU A N 1
ATOM 2426 C CA . GLU A 1 310 ? 10.505 19.734 33.458 1.00 89.75 310 GLU A CA 1
ATOM 2427 C C . GLU A 1 310 ? 10.232 20.887 34.425 1.00 89.75 310 GLU A C 1
ATOM 2429 O O . GLU A 1 310 ? 10.373 20.734 35.640 1.00 89.75 310 GLU A O 1
ATOM 2434 N N . THR A 1 311 ? 9.800 22.045 33.918 1.00 90.62 311 THR A N 1
ATOM 2435 C CA . THR A 1 311 ? 9.544 23.217 34.761 1.00 90.62 311 THR A CA 1
ATOM 2436 C C . THR A 1 311 ? 8.117 23.232 35.314 1.00 90.62 311 THR A C 1
ATOM 2438 O O . THR A 1 311 ? 7.169 22.731 34.706 1.00 90.62 311 THR A O 1
ATOM 2441 N N . ALA A 1 312 ? 7.928 23.872 36.473 1.00 87.56 312 ALA A N 1
ATOM 2442 C CA . ALA A 1 312 ? 6.604 24.021 37.081 1.00 87.56 312 ALA A CA 1
ATOM 2443 C C . ALA A 1 312 ? 5.614 24.782 36.175 1.00 87.56 312 ALA A C 1
ATOM 2445 O O . ALA A 1 312 ? 4.420 24.482 36.170 1.00 87.56 312 ALA A O 1
ATOM 2446 N N . GLU A 1 313 ? 6.104 25.755 35.401 1.00 89.31 313 GLU A N 1
ATOM 2447 C CA . GLU A 1 313 ? 5.294 26.527 34.456 1.00 89.31 313 GLU A CA 1
ATOM 2448 C C . GLU A 1 313 ? 4.816 25.663 33.284 1.00 89.31 313 GLU A C 1
ATOM 2450 O O . GLU A 1 313 ? 3.636 25.684 32.930 1.00 89.31 313 GLU A O 1
ATOM 2455 N N . GLU A 1 314 ? 5.702 24.843 32.730 1.00 90.44 314 GLU A N 1
ATOM 2456 C CA . GLU A 1 314 ? 5.364 23.915 31.657 1.00 90.44 314 GLU A CA 1
ATOM 2457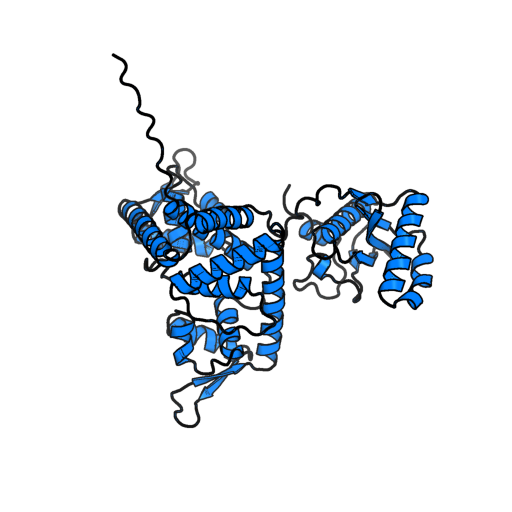 C C . GLU A 1 314 ? 4.390 22.833 32.105 1.00 90.44 314 GLU A C 1
ATOM 2459 O O . GLU A 1 314 ? 3.395 22.579 31.425 1.00 90.44 314 GLU A O 1
ATOM 2464 N N . LEU A 1 315 ? 4.633 22.227 33.270 1.00 89.06 315 LEU A N 1
ATOM 2465 C CA . LEU A 1 315 ? 3.718 21.254 33.858 1.00 89.06 315 LEU A CA 1
ATOM 2466 C C . LEU A 1 315 ? 2.340 21.882 34.079 1.00 89.06 315 LEU A C 1
ATOM 2468 O O . LEU A 1 315 ? 1.328 21.283 33.718 1.00 89.06 315 LEU A O 1
ATOM 2472 N N . LYS A 1 316 ? 2.283 23.120 34.586 1.00 89.38 316 LYS A N 1
ATOM 2473 C CA . LYS A 1 316 ? 1.029 23.871 34.717 1.00 89.38 316 LYS A CA 1
ATOM 2474 C C . LYS A 1 316 ? 0.341 24.055 33.362 1.00 89.38 316 LYS A C 1
ATOM 2476 O O . LYS A 1 316 ? -0.857 23.794 33.268 1.00 89.38 316 LYS A O 1
ATOM 2481 N N . ALA A 1 317 ? 1.068 24.453 32.319 1.00 89.75 317 ALA A N 1
ATOM 2482 C CA . ALA A 1 317 ? 0.512 24.598 30.973 1.00 89.75 317 ALA A CA 1
ATOM 2483 C C . ALA A 1 317 ? -0.039 23.266 30.430 1.00 89.75 317 ALA A C 1
ATOM 2485 O O . ALA A 1 317 ? -1.149 23.230 29.895 1.00 89.75 317 ALA A O 1
ATOM 2486 N N . GLY A 1 318 ? 0.685 22.159 30.630 1.00 88.50 318 GLY A N 1
ATOM 2487 C CA . GLY A 1 318 ? 0.237 20.814 30.256 1.00 88.50 318 GLY A CA 1
ATOM 2488 C C . GLY A 1 318 ? -1.052 20.414 30.971 1.00 88.50 318 GLY A C 1
ATOM 2489 O O . GLY A 1 318 ? -1.993 19.933 30.339 1.00 88.50 318 GLY A O 1
ATOM 2490 N N . ARG A 1 319 ? -1.146 20.686 32.277 1.00 89.50 319 ARG A N 1
ATOM 2491 C CA . ARG A 1 319 ? -2.353 20.413 33.072 1.00 89.50 319 ARG A CA 1
ATOM 2492 C C . ARG A 1 319 ? -3.548 21.245 32.615 1.00 89.50 319 ARG A C 1
ATOM 2494 O O . ARG A 1 319 ? -4.645 20.703 32.524 1.00 89.50 319 ARG A O 1
ATOM 2501 N N . VAL A 1 320 ? -3.346 22.521 32.282 1.00 89.94 320 VAL A N 1
ATOM 2502 C CA . VAL A 1 320 ? -4.407 23.372 31.713 1.00 89.94 320 VAL A CA 1
ATOM 2503 C C . VAL A 1 320 ? -4.922 22.776 30.403 1.00 89.94 320 VAL A C 1
ATOM 2505 O O . VAL A 1 320 ? -6.125 22.556 30.274 1.00 89.94 320 VAL A O 1
ATOM 2508 N N . PHE A 1 321 ? -4.026 22.430 29.472 1.00 90.25 321 PHE A N 1
ATOM 2509 C CA . PHE A 1 321 ? -4.404 21.805 28.200 1.00 90.25 321 PHE A CA 1
ATOM 2510 C C . PHE A 1 321 ? -5.205 20.510 28.400 1.00 90.25 321 PHE A C 1
ATOM 2512 O O . PHE A 1 321 ? -6.208 20.271 27.720 1.00 90.25 321 PHE A O 1
ATOM 2519 N N . LEU A 1 322 ? -4.781 19.680 29.351 1.00 87.06 322 LEU A N 1
ATOM 2520 C CA . LEU A 1 322 ? -5.445 18.423 29.661 1.00 87.06 322 LEU A CA 1
ATOM 2521 C C . LEU A 1 322 ? -6.855 18.636 30.230 1.00 87.06 322 LEU A C 1
ATOM 2523 O O . LEU A 1 322 ? -7.807 18.028 29.737 1.00 87.06 322 LEU A O 1
ATOM 2527 N N . ILE A 1 323 ? -7.003 19.532 31.211 1.00 86.62 323 ILE A N 1
ATOM 2528 C CA . ILE A 1 323 ? -8.307 19.883 31.788 1.00 86.62 323 ILE A CA 1
ATOM 2529 C C . ILE A 1 323 ? -9.239 20.386 30.684 1.00 86.62 323 ILE A C 1
ATOM 2531 O O . ILE A 1 323 ? -10.351 19.880 30.534 1.00 86.62 323 ILE A O 1
ATOM 2535 N N . GLU A 1 324 ? -8.784 21.341 29.872 1.00 87.88 324 GLU A N 1
ATOM 2536 C CA . GLU A 1 324 ? -9.587 21.888 28.777 1.00 87.88 324 GLU A CA 1
ATOM 2537 C C . GLU A 1 324 ? -10.032 20.807 27.789 1.00 87.88 324 GLU A C 1
ATOM 2539 O O . GLU A 1 324 ? -11.189 20.786 27.364 1.00 87.88 324 GLU A O 1
ATOM 2544 N N . SER A 1 325 ? -9.134 19.887 27.440 1.00 85.44 325 SER A N 1
ATOM 2545 C CA . SER A 1 325 ? -9.423 18.781 26.525 1.00 85.44 325 SER A CA 1
ATOM 2546 C C . SER A 1 325 ? -10.481 17.829 27.091 1.00 85.44 325 SER A C 1
ATOM 2548 O O . SER A 1 325 ? -11.366 17.384 26.354 1.00 85.44 325 SER A O 1
ATOM 2550 N N . TYR A 1 326 ? -10.449 17.564 28.398 1.00 84.38 326 TYR A N 1
ATOM 2551 C CA . TYR A 1 326 ? -11.461 16.755 29.081 1.00 84.38 326 TYR A CA 1
ATOM 2552 C C . TYR A 1 326 ? -12.824 17.445 29.105 1.00 84.38 326 TYR A C 1
ATOM 2554 O O . TYR A 1 326 ? -13.830 16.805 28.800 1.00 84.38 326 TYR A O 1
ATOM 2562 N N . PHE A 1 327 ? -12.874 18.749 29.392 1.00 86.31 327 PHE A N 1
ATOM 2563 C CA . PHE A 1 327 ? -14.122 19.515 29.324 1.00 86.31 327 PHE A CA 1
ATOM 2564 C C . PHE A 1 327 ? -14.718 19.502 27.913 1.00 86.31 327 PHE A C 1
ATOM 2566 O O . PHE A 1 327 ? -15.902 19.207 27.754 1.00 86.31 327 PHE A O 1
ATOM 2573 N N . ARG A 1 328 ? -13.900 19.730 26.877 1.00 85.50 328 ARG A N 1
ATOM 2574 C CA . ARG A 1 328 ? -14.349 19.681 25.471 1.00 85.50 328 ARG A CA 1
ATOM 2575 C C . ARG A 1 328 ? -14.851 18.299 25.049 1.00 85.50 328 ARG A C 1
ATOM 2577 O O . ARG A 1 328 ? -15.691 18.214 24.159 1.00 85.50 328 ARG A O 1
ATOM 2584 N N . SER A 1 329 ? -14.350 17.239 25.681 1.00 79.31 329 SER A N 1
ATOM 2585 C CA . SER A 1 329 ? -14.711 15.847 25.378 1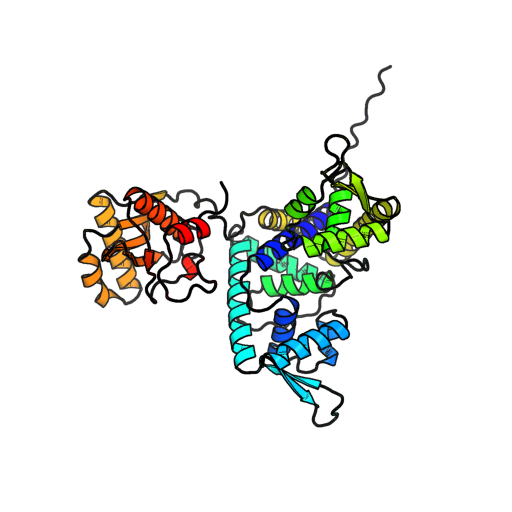.00 79.31 329 SER A CA 1
ATOM 2586 C C . SER A 1 329 ? -15.800 15.287 26.299 1.00 79.31 329 SER A C 1
ATOM 2588 O O . SER A 1 329 ? -16.087 14.096 26.241 1.00 79.31 329 SER A O 1
ATOM 2590 N N . ASN A 1 330 ? -16.410 16.122 27.151 1.00 85.31 330 ASN A N 1
ATOM 2591 C CA . ASN A 1 330 ? -17.403 15.713 28.151 1.00 85.31 330 ASN A CA 1
ATOM 2592 C C . ASN A 1 330 ? -16.889 14.643 29.148 1.00 85.31 330 ASN A C 1
ATOM 2594 O O . ASN A 1 330 ? -17.644 13.816 29.658 1.00 85.31 330 ASN A O 1
ATOM 2598 N N . LEU A 1 331 ? -15.588 14.676 29.451 1.00 82.44 331 LEU A N 1
ATOM 2599 C CA . LEU A 1 331 ? -14.891 13.786 30.390 1.00 82.44 331 LEU A CA 1
ATOM 2600 C C . LEU A 1 331 ? -14.478 14.513 31.680 1.00 82.44 331 LEU A C 1
ATOM 2602 O O . LEU A 1 331 ? -13.571 14.078 32.383 1.00 82.44 331 LEU A O 1
ATOM 2606 N N . ALA A 1 332 ? -15.140 15.625 32.020 1.00 84.00 332 ALA A N 1
ATOM 2607 C CA . ALA A 1 332 ? -14.793 16.454 33.180 1.00 84.00 332 ALA A CA 1
ATOM 2608 C C . ALA A 1 332 ? -14.762 15.671 34.510 1.00 84.00 332 ALA A C 1
ATOM 2610 O O . ALA A 1 332 ? -13.971 15.987 35.394 1.00 84.00 332 ALA A O 1
ATOM 2611 N N . HIS A 1 333 ? -15.564 14.606 34.624 1.00 82.19 333 HIS A N 1
ATOM 2612 C CA . HIS A 1 333 ? -15.584 13.712 35.785 1.00 82.19 333 HIS A CA 1
ATOM 2613 C C . HIS A 1 333 ? -14.254 12.970 36.025 1.00 82.19 333 HIS A C 1
ATOM 2615 O O . HIS A 1 333 ? -14.017 12.516 37.138 1.00 82.19 333 HIS A O 1
ATOM 2621 N N . GLN A 1 334 ? -13.374 12.878 35.021 1.00 78.81 334 GLN A N 1
ATOM 2622 C CA . GLN A 1 334 ? -12.062 12.219 35.116 1.00 78.81 334 GLN A CA 1
ATOM 2623 C C . GLN A 1 334 ? -10.928 13.188 35.491 1.00 78.81 334 GLN A C 1
ATOM 2625 O O . GLN A 1 334 ? -9.820 12.754 35.795 1.00 78.81 334 GLN A O 1
ATOM 2630 N N . ALA A 1 335 ? -11.174 14.505 35.494 1.00 74.44 335 ALA A N 1
ATOM 2631 C CA . ALA A 1 335 ? -10.143 15.512 35.761 1.00 74.44 335 ALA A CA 1
ATOM 2632 C C . ALA A 1 335 ? -9.449 15.389 37.142 1.00 74.44 335 ALA A C 1
ATOM 2634 O O . ALA A 1 335 ? -8.236 15.614 37.200 1.00 74.44 335 ALA A O 1
ATOM 2635 N N . PRO A 1 336 ? -10.139 15.016 38.245 1.00 68.00 336 PRO A N 1
ATOM 2636 C CA . PRO A 1 336 ? -9.501 14.902 39.560 1.00 68.00 336 PRO A CA 1
ATOM 2637 C C . PRO A 1 336 ? -8.405 13.830 39.634 1.00 68.00 336 PRO A C 1
ATOM 2639 O O . PRO A 1 336 ? -7.384 14.053 40.281 1.00 68.00 336 PRO A O 1
ATOM 2642 N N . GLU A 1 337 ? -8.579 12.696 38.948 1.00 67.38 337 GLU A N 1
ATOM 2643 C CA . GLU A 1 337 ? -7.589 11.608 38.934 1.00 67.38 337 GLU A CA 1
ATOM 2644 C C . GLU A 1 337 ? -6.299 12.021 38.217 1.00 67.38 337 GLU A C 1
ATOM 2646 O O . GLU A 1 337 ? -5.206 11.631 38.625 1.00 67.38 337 GLU A O 1
ATOM 2651 N N . VAL A 1 338 ? -6.406 12.875 37.195 1.00 64.31 338 VAL A N 1
ATOM 2652 C CA . VAL A 1 338 ? -5.243 13.306 36.411 1.00 64.31 338 VAL A CA 1
ATOM 2653 C C . VAL A 1 338 ? -4.415 14.376 37.123 1.00 64.31 338 VAL A C 1
ATOM 2655 O O . VAL A 1 338 ? -3.192 14.427 36.988 1.00 64.31 338 VAL A O 1
ATOM 2658 N N . LEU A 1 339 ? -5.053 15.220 37.935 1.00 62.38 339 LEU A N 1
ATOM 2659 C CA . LEU A 1 339 ? -4.352 16.256 38.698 1.00 62.38 339 LEU A CA 1
ATOM 2660 C C . LEU A 1 339 ? -3.530 15.692 39.868 1.00 62.38 339 LEU A C 1
ATOM 2662 O O . LEU A 1 339 ? -2.626 16.374 40.350 1.00 62.38 339 LEU A O 1
ATOM 2666 N N . ALA A 1 340 ? -3.792 14.453 40.292 1.00 54.12 340 ALA A N 1
ATOM 2667 C CA . ALA A 1 340 ? -3.093 13.800 41.399 1.00 54.12 340 ALA A CA 1
ATOM 2668 C C . ALA A 1 340 ? -1.685 13.274 41.037 1.00 54.12 340 ALA A C 1
ATOM 2670 O O . ALA A 1 340 ? -0.893 12.966 41.928 1.00 54.12 340 ALA A O 1
ATOM 2671 N N . GLY A 1 341 ? -1.341 13.181 39.747 1.00 61.94 341 GLY A N 1
ATOM 2672 C CA . GLY A 1 341 ? -0.074 12.616 39.269 1.00 61.94 341 GLY A CA 1
ATOM 2673 C C . GLY A 1 341 ? 1.050 13.642 39.118 1.00 61.94 341 GLY A C 1
ATOM 2674 O O . GLY A 1 341 ? 1.471 13.930 37.998 1.00 61.94 341 GLY A O 1
ATOM 2675 N N . SER A 1 342 ? 1.562 14.213 40.210 1.00 64.12 342 SER A N 1
ATOM 2676 C CA . SER A 1 342 ? 2.685 15.175 40.155 1.00 64.12 342 SER A CA 1
ATOM 2677 C C . SER A 1 342 ? 4.025 14.560 39.718 1.00 64.12 342 SER A C 1
ATOM 2679 O O . SER A 1 342 ? 4.961 15.296 39.424 1.00 64.12 342 SER A O 1
ATOM 2681 N N . SER A 1 343 ? 4.116 13.229 39.645 1.00 79.81 343 SER A N 1
ATOM 2682 C CA . SER A 1 343 ? 5.314 12.469 39.262 1.00 79.81 343 SER A CA 1
ATOM 2683 C C . SER A 1 343 ? 5.253 11.854 37.859 1.00 79.81 343 SER A C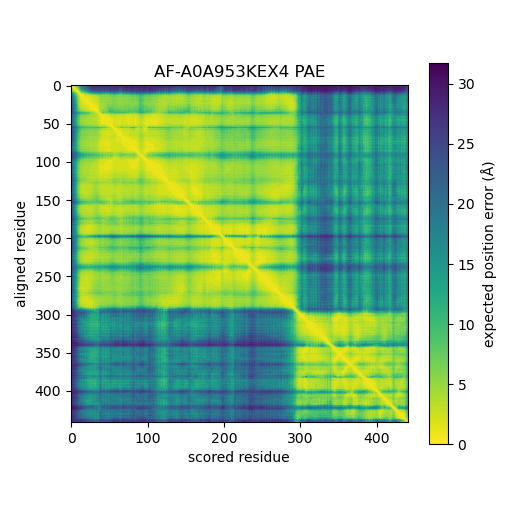 1
ATOM 2685 O O . SER A 1 343 ? 6.120 11.055 37.504 1.00 79.81 343 SER A O 1
ATOM 2687 N N . ASN A 1 344 ? 4.230 12.179 37.066 1.00 87.31 344 ASN A N 1
ATOM 2688 C CA . ASN A 1 344 ? 4.091 11.631 35.720 1.00 87.31 344 ASN A CA 1
ATOM 2689 C C . ASN A 1 344 ? 5.070 12.302 34.749 1.00 87.31 344 ASN A C 1
ATOM 2691 O O . ASN A 1 344 ? 5.172 13.530 34.711 1.00 87.31 344 ASN A O 1
ATOM 2695 N N . LEU A 1 345 ? 5.712 11.500 33.898 1.00 89.69 345 LEU A N 1
ATOM 2696 C CA . LEU A 1 345 ? 6.465 12.010 32.759 1.00 89.69 345 LEU A CA 1
ATOM 2697 C C . LEU A 1 345 ? 5.473 12.629 31.773 1.00 89.69 345 LEU A C 1
ATOM 2699 O O . LEU A 1 345 ? 4.612 11.935 31.230 1.00 89.69 345 LEU A O 1
ATOM 2703 N N . CYS A 1 346 ? 5.600 13.930 31.539 1.00 92.06 346 CYS A N 1
ATOM 2704 C CA . CYS A 1 346 ? 4.770 14.655 30.588 1.00 92.06 346 CYS A CA 1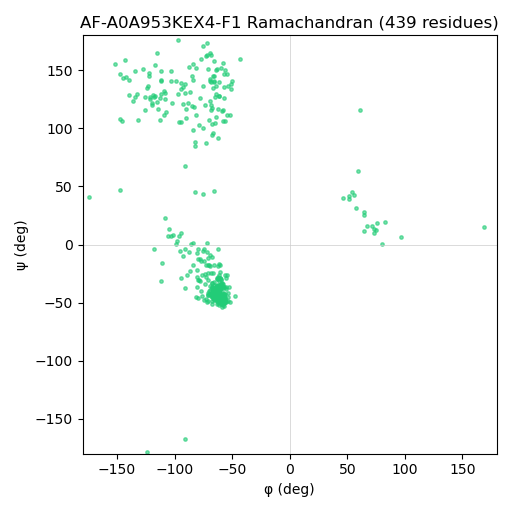
ATOM 2705 C C . CYS A 1 346 ? 5.626 15.097 29.402 1.00 92.06 346 CYS A C 1
ATOM 2707 O O . CYS A 1 346 ? 6.669 15.721 29.582 1.00 92.06 346 CYS A O 1
ATOM 2709 N N . VAL A 1 347 ? 5.170 14.808 28.190 1.00 92.81 347 VAL A N 1
ATOM 2710 C CA . VAL A 1 347 ? 5.773 15.296 26.948 1.00 92.81 347 VAL A CA 1
ATOM 2711 C C . VAL A 1 347 ? 4.708 16.074 26.199 1.00 92.81 347 VAL A C 1
ATOM 2713 O O . VAL A 1 347 ? 3.607 15.563 25.992 1.00 92.81 347 VAL A O 1
ATOM 2716 N N . GLY A 1 348 ? 5.010 17.308 25.813 1.00 93.44 348 GLY A N 1
ATOM 2717 C CA . GLY A 1 348 ? 4.080 18.131 25.044 1.00 93.44 348 GLY A CA 1
ATOM 2718 C C . GLY A 1 348 ? 4.590 18.451 23.645 1.00 93.44 348 GLY A C 1
ATOM 2719 O O . GLY A 1 348 ? 5.771 18.280 23.334 1.00 93.44 348 GLY A O 1
ATOM 2720 N N . ALA A 1 349 ? 3.672 18.913 22.804 1.00 94.19 349 ALA A N 1
ATOM 2721 C CA . ALA A 1 349 ? 3.968 19.509 21.512 1.00 94.19 349 ALA A CA 1
ATOM 2722 C C . ALA A 1 349 ? 3.455 20.954 21.496 1.00 94.19 349 ALA A C 1
ATOM 2724 O O . ALA A 1 349 ? 2.251 21.180 21.665 1.00 94.19 349 ALA A O 1
ATOM 2725 N N . TRP A 1 350 ? 4.360 21.913 21.296 1.00 94.50 350 TRP A N 1
ATOM 2726 C CA . TRP A 1 350 ? 4.073 23.341 21.188 1.00 94.50 350 TRP A CA 1
ATOM 2727 C C . TRP A 1 350 ? 3.916 23.745 19.738 1.00 94.50 350 TRP A C 1
ATOM 2729 O O . TRP A 1 350 ? 4.768 23.428 18.915 1.00 94.50 350 TRP A O 1
ATOM 2739 N N . ILE A 1 351 ? 2.868 24.513 19.466 1.00 91.12 351 ILE A N 1
ATOM 2740 C CA . ILE A 1 351 ? 2.657 25.230 18.209 1.00 91.12 351 ILE A CA 1
ATOM 2741 C C . ILE A 1 351 ? 2.216 26.635 18.587 1.00 91.12 351 ILE A C 1
ATOM 2743 O O . ILE A 1 351 ? 1.313 26.792 19.414 1.00 91.12 351 ILE A O 1
ATOM 2747 N N . ASP A 1 352 ? 2.893 27.652 18.058 1.00 90.94 352 ASP A N 1
ATOM 2748 C CA . ASP A 1 352 ? 2.631 29.059 18.387 1.00 90.94 352 ASP A CA 1
ATOM 2749 C C . ASP A 1 352 ? 2.605 29.330 19.903 1.00 90.94 352 ASP A C 1
ATOM 2751 O O . ASP A 1 352 ? 1.756 30.052 20.426 1.00 90.94 352 ASP A O 1
ATOM 2755 N N . ARG A 1 353 ? 3.553 28.718 20.632 1.00 91.31 353 ARG A N 1
ATOM 2756 C CA . ARG A 1 353 ? 3.699 28.790 22.103 1.00 91.31 353 ARG A CA 1
ATOM 2757 C C . ARG A 1 353 ? 2.542 28.181 22.906 1.00 91.31 353 ARG A C 1
ATOM 2759 O O . ARG A 1 353 ? 2.502 28.346 24.123 1.00 91.31 353 ARG A O 1
ATOM 2766 N N . GLN A 1 354 ? 1.636 27.446 22.271 1.00 92.06 354 GLN A N 1
ATOM 2767 C CA . GLN A 1 354 ? 0.559 26.719 22.941 1.00 92.06 354 GLN A CA 1
ATOM 2768 C C . GLN A 1 354 ? 0.769 25.215 22.833 1.00 92.06 354 GLN A C 1
ATOM 2770 O O . GLN A 1 354 ? 1.146 24.713 21.778 1.00 92.06 354 GLN A O 1
ATOM 2775 N N . ILE A 1 355 ? 0.454 24.483 23.901 1.00 92.62 355 ILE A N 1
ATOM 2776 C CA . ILE A 1 355 ? 0.409 23.021 23.845 1.00 92.62 355 ILE A CA 1
ATOM 2777 C C . ILE A 1 355 ? -0.789 22.612 22.990 1.00 92.62 355 ILE A C 1
ATOM 2779 O O . ILE A 1 355 ? -1.924 22.997 23.275 1.00 92.62 355 ILE A O 1
ATOM 2783 N N . LYS A 1 356 ? -0.531 21.839 21.937 1.00 92.94 356 LYS A N 1
ATOM 2784 C CA . LYS A 1 356 ? -1.561 21.264 21.057 1.00 92.94 356 LYS A CA 1
ATOM 2785 C C . LYS A 1 356 ? -1.668 19.752 21.189 1.00 92.94 356 LYS A C 1
ATOM 2787 O O . LYS A 1 356 ? -2.665 19.177 20.765 1.00 92.94 356 LYS A O 1
ATOM 2792 N N . ALA A 1 357 ? -0.674 19.106 21.785 1.00 92.81 357 ALA A N 1
ATOM 2793 C CA . ALA A 1 357 ? -0.747 17.698 22.127 1.00 92.81 357 ALA A CA 1
ATOM 2794 C C . ALA A 1 357 ? 0.045 17.417 23.405 1.00 92.81 357 ALA A C 1
ATOM 2796 O O . ALA A 1 357 ? 1.062 18.062 23.664 1.00 92.81 357 ALA A O 1
ATOM 2797 N N . LEU A 1 358 ? -0.430 16.461 24.196 1.00 93.69 358 LEU A N 1
ATOM 2798 C CA . LEU A 1 358 ? 0.168 16.063 25.461 1.00 93.69 358 LEU A CA 1
ATOM 2799 C C . LEU A 1 358 ? 0.120 14.543 25.596 1.00 93.69 358 LEU A C 1
ATOM 2801 O O . LEU A 1 358 ? -0.938 13.926 25.458 1.00 93.69 358 LEU A O 1
ATOM 2805 N N . LEU A 1 359 ? 1.274 13.966 25.905 1.00 92.75 359 LEU A N 1
ATOM 2806 C CA . LEU A 1 359 ? 1.445 12.576 26.288 1.00 92.75 359 LEU A CA 1
ATOM 2807 C C . LEU A 1 359 ? 1.865 12.523 27.756 1.00 92.75 359 LEU A C 1
ATOM 2809 O O . LEU A 1 359 ? 2.850 13.144 28.151 1.00 92.75 359 LEU A O 1
ATOM 2813 N N . GLU A 1 360 ? 1.128 11.762 28.554 1.00 92.06 360 GLU A N 1
ATOM 2814 C CA . GLU A 1 360 ? 1.421 11.542 29.964 1.00 92.06 360 GLU A CA 1
ATOM 2815 C C . GLU A 1 360 ? 1.687 10.064 30.224 1.00 92.06 360 GLU A C 1
ATOM 2817 O O . GLU A 1 360 ? 0.864 9.206 29.893 1.00 92.06 360 GLU A O 1
ATOM 2822 N N . ILE A 1 361 ? 2.826 9.769 30.844 1.00 89.38 361 ILE A N 1
ATOM 2823 C CA . ILE A 1 361 ? 3.234 8.421 31.222 1.00 89.38 361 ILE A CA 1
ATOM 2824 C C . ILE A 1 361 ? 3.413 8.369 32.737 1.00 89.38 361 ILE A C 1
ATOM 2826 O O . ILE A 1 361 ? 4.221 9.090 33.320 1.00 89.38 361 ILE A O 1
ATOM 2830 N N . GLN A 1 362 ? 2.659 7.481 33.373 1.00 89.75 362 GLN A N 1
ATOM 2831 C CA . GLN A 1 362 ? 2.734 7.232 34.802 1.00 89.75 362 GLN A CA 1
ATOM 2832 C C . GLN A 1 362 ? 3.707 6.089 35.084 1.00 89.75 362 GLN A C 1
ATOM 2834 O O . GLN A 1 362 ? 3.660 5.034 34.442 1.00 89.75 362 GLN A O 1
ATOM 2839 N N . ARG A 1 363 ? 4.565 6.271 36.088 1.00 87.75 363 ARG A N 1
ATOM 2840 C CA . ARG A 1 363 ? 5.417 5.194 36.594 1.00 87.75 363 ARG A CA 1
ATOM 2841 C C . ARG A 1 363 ? 4.571 4.205 37.397 1.00 87.75 363 ARG A C 1
ATOM 2843 O O . ARG A 1 363 ? 3.948 4.567 38.392 1.00 87.75 363 ARG A O 1
ATOM 2850 N N . GLY A 1 364 ? 4.548 2.957 36.951 1.00 83.38 364 GLY A N 1
ATOM 2851 C CA . GLY A 1 364 ? 3.927 1.834 37.643 1.00 83.38 364 GLY A CA 1
ATOM 2852 C C . GLY A 1 364 ? 4.900 1.109 38.578 1.00 83.38 364 GLY A C 1
ATOM 2853 O O . GLY A 1 364 ? 6.001 1.573 38.880 1.00 83.38 364 GLY A O 1
ATOM 2854 N N . SER A 1 365 ? 4.491 -0.070 39.050 1.00 81.94 365 SER A N 1
ATOM 2855 C CA . SER A 1 365 ? 5.337 -0.925 39.891 1.00 81.94 365 SER A CA 1
ATOM 2856 C C . SER A 1 365 ? 6.318 -1.758 39.055 1.00 81.94 365 SER A C 1
ATOM 2858 O O . SER A 1 365 ? 6.034 -2.114 37.913 1.00 81.94 365 SER A O 1
ATOM 2860 N N . ARG A 1 366 ? 7.478 -2.103 39.637 1.00 82.69 366 ARG A N 1
ATOM 2861 C CA . ARG A 1 366 ? 8.469 -3.033 39.049 1.00 82.69 366 ARG A CA 1
ATOM 2862 C C . ARG A 1 366 ? 8.964 -2.635 37.645 1.00 82.69 366 ARG A C 1
ATOM 2864 O O . ARG A 1 366 ? 9.048 -3.480 36.765 1.00 82.69 366 ARG A O 1
ATOM 2871 N N . GLY A 1 367 ? 9.253 -1.349 37.424 1.00 77.44 367 GLY A N 1
ATOM 2872 C CA . GLY A 1 367 ? 9.803 -0.867 36.143 1.00 77.44 367 GLY A CA 1
ATOM 2873 C C . GLY A 1 367 ? 8.800 -0.840 34.982 1.00 77.44 367 GLY A C 1
ATOM 2874 O O . GLY A 1 367 ? 9.192 -0.627 33.834 1.00 77.44 367 GLY A O 1
ATOM 2875 N N . LYS A 1 368 ? 7.508 -1.048 35.267 1.00 83.44 368 LYS A N 1
ATOM 2876 C CA . LYS A 1 368 ? 6.418 -0.851 34.310 1.00 83.44 368 LYS A CA 1
ATOM 2877 C C . LYS A 1 368 ? 6.003 0.606 34.275 1.00 83.44 368 LYS A C 1
ATOM 2879 O O . LYS A 1 368 ? 5.918 1.247 35.318 1.00 83.44 368 LYS A O 1
ATOM 2884 N N . TYR A 1 369 ? 5.685 1.097 33.092 1.00 87.31 369 TYR A N 1
ATOM 2885 C CA . TYR A 1 369 ? 5.122 2.421 32.886 1.00 87.31 369 TYR A CA 1
ATOM 2886 C C . TYR A 1 369 ? 3.789 2.264 32.164 1.00 87.31 369 TYR A C 1
ATOM 2888 O O . TYR A 1 369 ? 3.604 1.333 31.381 1.00 87.31 369 TYR A O 1
ATOM 2896 N N . VAL A 1 370 ? 2.844 3.152 32.444 1.00 86.94 370 VAL A N 1
ATOM 2897 C CA . VAL A 1 370 ? 1.506 3.123 31.853 1.00 86.94 370 VAL A CA 1
ATOM 2898 C C . VAL A 1 370 ? 1.292 4.440 31.134 1.00 86.94 370 VAL A C 1
ATOM 2900 O O . VAL A 1 370 ? 1.439 5.505 31.735 1.00 86.94 370 VAL A O 1
ATOM 2903 N N . MET A 1 371 ? 0.944 4.385 29.851 1.00 86.88 371 MET A N 1
ATOM 2904 C CA . MET A 1 371 ? 0.516 5.575 29.129 1.00 86.88 371 MET A CA 1
ATOM 2905 C C . MET A 1 371 ? -0.821 6.036 29.703 1.00 86.88 371 MET A C 1
ATOM 2907 O O . MET A 1 371 ? -1.854 5.427 29.453 1.00 86.88 371 MET A O 1
ATOM 2911 N N . HIS A 1 372 ? -0.800 7.087 30.513 1.00 85.38 372 HIS A N 1
ATOM 2912 C CA . HIS A 1 372 ? -1.977 7.537 31.236 1.00 85.38 372 HIS A CA 1
ATOM 2913 C C . HIS A 1 372 ? -2.901 8.347 30.323 1.00 85.38 372 HIS A C 1
ATOM 2915 O O . HIS A 1 372 ? -4.101 8.070 30.278 1.00 85.38 372 HIS A O 1
ATOM 2921 N N . ASN A 1 373 ? -2.344 9.289 29.554 1.00 85.25 373 ASN A N 1
ATOM 2922 C CA . ASN A 1 373 ? -3.094 10.143 28.635 1.00 85.25 373 ASN A CA 1
ATOM 2923 C C . ASN A 1 373 ? -2.354 10.353 27.317 1.00 85.25 373 ASN A C 1
ATOM 2925 O O . ASN A 1 373 ? -1.147 10.572 27.313 1.00 85.25 373 ASN A O 1
ATOM 2929 N N . LEU A 1 374 ? -3.103 10.373 26.217 1.00 88.31 374 LEU A N 1
ATOM 2930 C CA . LEU A 1 374 ? -2.677 10.916 24.932 1.00 88.31 374 LEU A CA 1
ATOM 2931 C C . LEU A 1 374 ? -3.795 11.830 24.441 1.00 88.31 374 LEU A C 1
ATOM 2933 O O . LEU A 1 374 ? -4.863 11.361 24.055 1.00 88.31 374 LEU A O 1
ATOM 2937 N N . LEU A 1 375 ? -3.558 13.134 24.498 1.00 87.38 375 LEU A N 1
ATOM 2938 C CA . LEU A 1 375 ? -4.519 14.146 24.081 1.00 87.38 375 LEU A CA 1
ATOM 2939 C C . LEU A 1 375 ? -3.920 14.948 22.946 1.00 87.38 375 LEU A C 1
ATOM 2941 O O . LEU A 1 375 ? -2.801 15.444 23.049 1.00 87.38 375 LEU A O 1
ATOM 2945 N N . VAL A 1 376 ? -4.669 15.068 21.859 1.00 85.25 376 VAL A N 1
ATOM 2946 C CA . VAL A 1 376 ? -4.202 15.694 20.628 1.00 85.25 376 VAL A CA 1
ATOM 2947 C C . VAL A 1 376 ? -5.315 16.604 20.126 1.00 85.25 376 VAL A C 1
ATOM 2949 O O . VAL A 1 376 ? -6.455 16.164 19.963 1.00 85.25 376 VAL A O 1
ATOM 2952 N N . ALA A 1 377 ? -5.019 17.888 19.931 1.00 84.38 377 ALA A N 1
ATOM 2953 C CA . ALA A 1 377 ? -5.988 18.830 19.388 1.00 84.38 377 ALA A CA 1
ATOM 2954 C C . ALA A 1 377 ? -6.375 18.432 17.951 1.00 84.38 377 ALA A C 1
ATOM 2956 O O . ALA A 1 377 ? -5.601 17.808 17.225 1.00 84.38 377 ALA A O 1
ATOM 2957 N N . LYS A 1 378 ? -7.610 18.748 17.542 1.00 79.31 378 LYS A N 1
ATOM 2958 C CA . LYS A 1 378 ? -8.194 18.248 16.280 1.00 79.31 378 LYS A CA 1
ATOM 2959 C C . LYS A 1 378 ? -7.382 18.634 15.040 1.00 79.31 378 LYS A C 1
ATOM 2961 O O . LYS A 1 378 ? -7.318 17.857 14.096 1.00 79.31 378 LYS A O 1
ATOM 2966 N N . ASP A 1 379 ? -6.770 19.810 15.065 1.00 75.75 379 ASP A N 1
ATOM 2967 C CA . ASP A 1 379 ? -5.907 20.364 14.020 1.00 75.75 379 ASP A CA 1
ATOM 2968 C C . ASP A 1 379 ? -4.563 19.631 13.885 1.00 75.75 379 ASP A C 1
ATOM 2970 O O . ASP A 1 379 ? -3.932 19.710 12.835 1.00 75.75 379 ASP A O 1
ATOM 2974 N N . VAL A 1 380 ? -4.149 18.870 14.903 1.00 77.75 380 VAL A N 1
ATOM 2975 C CA . VAL A 1 380 ? -2.890 18.105 14.911 1.00 77.75 380 VAL A CA 1
ATOM 2976 C C . VAL A 1 380 ? -3.082 16.591 15.037 1.00 77.75 380 VAL A C 1
ATOM 2978 O O . VAL A 1 380 ? -2.110 15.843 14.935 1.00 77.75 380 VAL A O 1
ATOM 2981 N N . ALA A 1 381 ? -4.318 16.111 15.200 1.00 67.62 381 ALA A N 1
ATOM 2982 C CA . ALA A 1 381 ? -4.640 14.691 15.388 1.00 67.62 381 ALA A CA 1
ATOM 2983 C C . ALA A 1 381 ? -4.235 13.800 14.205 1.00 67.62 381 ALA A C 1
ATOM 2985 O O . ALA A 1 381 ? -3.868 12.649 14.406 1.00 67.62 381 ALA A O 1
ATOM 2986 N N . GLN A 1 382 ? -4.263 14.344 12.988 1.00 62.16 382 GLN A N 1
ATOM 2987 C CA . GLN A 1 382 ? -3.901 13.631 11.756 1.00 62.16 382 GLN A CA 1
ATOM 2988 C C . GLN A 1 382 ? -2.436 13.844 11.338 1.00 62.16 382 GLN A C 1
ATOM 2990 O O . GLN A 1 382 ? -2.068 13.496 10.221 1.00 62.16 382 GLN A O 1
ATOM 2995 N N . SER A 1 383 ? -1.615 14.450 12.202 1.00 73.75 383 SER A N 1
ATOM 2996 C CA . SER A 1 383 ? -0.199 14.717 11.925 1.00 73.75 383 SER A CA 1
ATOM 2997 C C . SER A 1 383 ? 0.720 13.644 12.519 1.00 73.75 383 SER A C 1
ATOM 2999 O O . SER A 1 383 ? 0.296 12.778 13.286 1.00 73.75 383 SER A O 1
ATOM 3001 N N . SER A 1 384 ? 2.020 13.751 12.253 1.00 75.56 384 SER A N 1
ATOM 3002 C CA . SER A 1 384 ? 3.059 12.935 12.893 1.00 75.56 384 SER A CA 1
ATOM 3003 C C . SER A 1 384 ? 3.346 13.270 14.360 1.00 75.56 384 SER A C 1
ATOM 3005 O O . SER A 1 384 ? 4.088 12.536 15.020 1.00 75.56 384 SER A O 1
ATOM 3007 N N . VAL A 1 385 ? 2.751 14.340 14.902 1.00 83.75 385 VAL A N 1
ATOM 3008 C CA . VAL A 1 385 ? 2.998 14.831 16.269 1.00 83.75 385 VAL A CA 1
ATOM 3009 C C . VAL A 1 385 ? 2.816 13.753 17.350 1.00 83.75 385 VAL A C 1
ATOM 3011 O O . VAL A 1 385 ? 3.713 13.627 18.186 1.00 83.75 385 VAL A O 1
ATOM 3014 N N . PRO A 1 386 ? 1.758 12.916 17.355 1.00 84.44 386 PRO A N 1
ATOM 3015 C CA . PRO A 1 386 ? 1.599 11.879 18.380 1.00 84.44 386 PRO A CA 1
ATOM 3016 C C . PRO A 1 386 ? 2.737 10.847 18.386 1.00 84.44 386 PRO A C 1
ATOM 3018 O O . PRO A 1 386 ? 3.159 10.393 19.450 1.00 84.44 386 PRO A O 1
ATOM 3021 N N . ARG A 1 387 ? 3.291 10.510 17.212 1.00 81.81 387 ARG A N 1
ATOM 3022 C CA . ARG A 1 387 ? 4.437 9.589 17.105 1.00 81.81 387 ARG A CA 1
ATOM 3023 C C . ARG A 1 387 ? 5.713 10.224 17.639 1.00 81.81 387 ARG A C 1
ATOM 3025 O O . ARG A 1 387 ? 6.476 9.558 18.335 1.00 81.81 387 ARG A O 1
ATOM 3032 N N . HIS A 1 388 ? 5.928 11.510 17.368 1.00 82.75 388 HIS A N 1
ATOM 3033 C CA . HIS A 1 388 ? 7.066 12.234 17.934 1.00 82.75 388 HIS A CA 1
ATOM 3034 C C . HIS A 1 388 ? 6.960 12.412 19.449 1.00 82.75 388 HIS A C 1
ATOM 3036 O O . HIS A 1 388 ? 7.974 12.288 20.132 1.00 82.75 388 HIS A O 1
ATOM 3042 N N . LEU A 1 389 ? 5.756 12.640 19.988 1.00 86.88 389 LEU A N 1
ATOM 3043 C CA . LEU A 1 389 ? 5.523 12.648 21.435 1.00 86.88 389 LEU A CA 1
ATOM 3044 C C . LEU A 1 389 ? 5.947 11.320 22.059 1.00 86.88 389 LEU A C 1
ATOM 3046 O O . LEU A 1 389 ? 6.712 11.305 23.023 1.00 86.88 389 LEU A O 1
ATOM 3050 N N . LEU A 1 390 ? 5.497 10.204 21.477 1.00 86.56 390 LEU A N 1
ATOM 3051 C CA . LEU A 1 390 ? 5.883 8.873 21.932 1.00 86.56 390 LEU A CA 1
ATOM 3052 C C . LEU A 1 390 ? 7.396 8.661 21.831 1.00 86.56 390 LEU A C 1
ATOM 3054 O O . LEU A 1 390 ? 8.005 8.184 22.783 1.00 86.56 390 LEU A O 1
ATOM 3058 N N . HIS A 1 391 ? 8.023 9.049 20.722 1.00 83.25 391 HIS A N 1
ATOM 3059 C CA . HIS A 1 391 ? 9.471 8.936 20.550 1.00 83.25 391 HIS A CA 1
ATOM 3060 C C . HIS A 1 391 ? 10.255 9.728 21.606 1.00 83.25 391 HIS A C 1
ATOM 3062 O O . HIS A 1 391 ? 11.193 9.199 22.204 1.00 83.25 391 HIS A O 1
ATOM 3068 N N . ALA A 1 392 ? 9.865 10.980 21.860 1.00 85.19 392 ALA A N 1
ATOM 3069 C CA . ALA A 1 392 ? 10.485 11.819 22.880 1.00 85.19 392 ALA A CA 1
ATOM 3070 C C . ALA A 1 392 ? 10.301 11.225 24.285 1.00 85.19 392 ALA A C 1
ATOM 3072 O O . ALA A 1 392 ? 11.256 11.186 25.060 1.00 85.19 392 ALA A O 1
ATOM 3073 N N . ALA A 1 393 ? 9.120 10.679 24.582 1.00 86.94 393 ALA A N 1
ATOM 3074 C CA . ALA A 1 393 ? 8.866 10.005 25.848 1.00 86.94 393 ALA A CA 1
ATOM 3075 C C . ALA A 1 393 ? 9.725 8.743 26.020 1.00 86.94 393 ALA A C 1
ATOM 3077 O O . ALA A 1 393 ? 10.323 8.552 27.074 1.00 86.94 393 ALA A O 1
ATOM 3078 N N . LEU A 1 394 ? 9.854 7.909 24.982 1.00 84.88 394 LEU A N 1
ATOM 3079 C CA . LEU A 1 394 ? 10.702 6.713 25.026 1.00 84.88 394 LEU A CA 1
ATOM 3080 C C . LEU A 1 394 ? 12.177 7.071 25.259 1.00 84.88 394 LEU A C 1
ATOM 3082 O O . LEU A 1 394 ? 12.829 6.414 26.064 1.00 84.88 394 LEU A O 1
ATOM 3086 N N . ARG A 1 395 ? 12.689 8.139 24.631 1.00 83.38 395 ARG A N 1
ATOM 3087 C CA . ARG A 1 395 ? 14.062 8.620 24.872 1.00 83.38 395 ARG A CA 1
ATOM 3088 C C . ARG A 1 395 ? 14.283 9.098 26.305 1.00 83.38 395 ARG A C 1
ATOM 3090 O O . ARG A 1 395 ? 15.327 8.806 26.880 1.00 83.38 395 ARG A O 1
ATOM 3097 N N . ALA A 1 396 ? 13.319 9.821 26.872 1.00 84.88 396 ALA A N 1
ATOM 3098 C CA . ALA A 1 396 ? 13.391 10.258 28.264 1.00 84.88 396 ALA A CA 1
ATOM 3099 C C . ALA A 1 396 ? 13.437 9.049 29.215 1.00 84.88 396 ALA A C 1
ATOM 3101 O O . ALA A 1 396 ? 14.289 8.980 30.097 1.00 84.88 396 ALA A O 1
ATOM 3102 N N . LEU A 1 397 ? 12.591 8.048 28.959 1.00 84.25 397 LEU A N 1
ATOM 3103 C CA . LEU A 1 397 ? 12.534 6.802 29.723 1.00 84.25 397 LEU A CA 1
ATOM 3104 C C . LEU A 1 397 ? 13.813 5.955 29.602 1.00 84.25 397 LEU A C 1
ATOM 3106 O O . LEU A 1 397 ? 14.256 5.372 30.589 1.00 84.25 397 LEU A O 1
ATOM 3110 N N . GLU A 1 398 ? 14.441 5.894 28.425 1.00 82.00 398 GLU A N 1
ATOM 3111 C CA . GLU A 1 398 ? 15.730 5.205 28.242 1.00 82.00 398 GLU A CA 1
ATOM 3112 C C . GLU A 1 398 ? 16.841 5.812 29.117 1.00 82.00 398 GLU A C 1
ATOM 3114 O O . GLU A 1 398 ? 17.675 5.074 29.647 1.00 82.00 398 GLU A O 1
ATOM 3119 N N . GLY A 1 399 ? 16.823 7.134 29.322 1.00 78.94 399 GLY A N 1
ATOM 3120 C CA . GLY A 1 399 ? 17.765 7.838 30.195 1.00 78.94 399 GLY A CA 1
ATOM 3121 C C . GLY A 1 399 ? 17.620 7.506 31.685 1.00 78.94 399 GLY A C 1
ATOM 3122 O O . GLY A 1 399 ? 18.596 7.610 32.424 1.00 78.94 399 GLY A O 1
ATOM 3123 N N . GLU A 1 400 ? 16.442 7.055 32.132 1.00 77.69 400 GLU A N 1
ATOM 3124 C CA . GLU A 1 400 ? 16.171 6.725 33.541 1.00 77.69 400 GLU A CA 1
ATOM 3125 C C . GLU A 1 400 ? 16.690 5.341 33.973 1.00 77.69 400 GLU A C 1
ATOM 3127 O O . GLU A 1 400 ? 16.654 5.023 35.162 1.00 77.69 400 GLU A O 1
ATOM 3132 N N . GLY A 1 401 ? 17.188 4.511 33.045 1.00 61.81 401 GLY A N 1
ATOM 3133 C CA . GLY A 1 401 ? 17.868 3.253 33.368 1.00 61.81 401 GLY A CA 1
ATOM 3134 C C . GLY A 1 401 ? 17.007 2.263 34.165 1.00 61.81 401 GLY A C 1
ATOM 3135 O O . GLY A 1 401 ? 17.332 1.920 35.297 1.00 61.81 401 GLY A O 1
ATOM 3136 N N . GLY A 1 402 ? 15.899 1.782 33.594 1.00 65.31 402 GLY A N 1
ATOM 3137 C CA . GLY A 1 402 ? 15.071 0.772 34.276 1.00 65.31 402 GLY A CA 1
ATOM 3138 C C . GLY A 1 402 ? 13.697 0.489 33.678 1.00 65.31 402 GLY A C 1
ATOM 3139 O O . GLY A 1 402 ? 12.847 -0.087 34.357 1.00 65.31 402 GLY A O 1
ATOM 3140 N N . VAL A 1 403 ? 13.448 0.915 32.438 1.00 72.06 403 VAL A N 1
ATOM 3141 C CA . VAL A 1 403 ? 12.126 0.797 31.823 1.00 72.06 403 VAL A CA 1
ATOM 3142 C C . VAL A 1 403 ? 12.051 -0.459 30.974 1.00 72.06 403 VAL A C 1
ATOM 3144 O O . VAL A 1 403 ? 12.610 -0.525 29.880 1.00 72.06 403 VAL A O 1
ATOM 3147 N N . GLU A 1 404 ? 11.345 -1.467 31.477 1.00 78.50 404 GLU A N 1
ATOM 3148 C CA . GLU A 1 404 ? 11.201 -2.728 30.752 1.00 78.50 404 GLU A CA 1
ATOM 3149 C C . GLU A 1 404 ? 9.965 -2.734 29.849 1.00 78.50 404 GLU A C 1
ATOM 3151 O O . GLU A 1 404 ? 10.038 -3.254 28.734 1.00 78.50 404 GLU A O 1
ATOM 3156 N N . PHE A 1 405 ? 8.850 -2.131 30.285 1.00 82.06 405 PHE A N 1
ATOM 3157 C CA . PHE A 1 405 ? 7.562 -2.228 29.591 1.00 82.06 405 PHE A CA 1
ATOM 3158 C C . PHE A 1 405 ? 6.730 -0.943 29.660 1.00 82.06 405 PHE A C 1
ATOM 3160 O O . PHE A 1 405 ? 6.672 -0.292 30.705 1.00 82.06 405 PHE A O 1
ATOM 3167 N N . LEU A 1 406 ? 6.022 -0.650 28.566 1.00 83.62 406 LEU A N 1
ATOM 3168 C CA . LEU A 1 406 ? 4.986 0.377 28.479 1.00 83.62 406 LEU A CA 1
ATOM 3169 C C . LEU A 1 406 ? 3.622 -0.276 28.199 1.00 83.62 406 LEU A C 1
ATOM 3171 O O . LEU A 1 406 ? 3.448 -1.004 27.215 1.00 83.62 406 LEU A O 1
ATOM 3175 N N . GLU A 1 407 ? 2.660 -0.020 29.079 1.00 85.06 407 GLU A N 1
ATOM 3176 C CA . GLU A 1 407 ? 1.272 -0.471 28.977 1.00 85.06 407 GLU A CA 1
ATOM 3177 C C . GLU A 1 407 ? 0.402 0.607 28.313 1.00 85.06 407 GLU A C 1
ATOM 3179 O O . GLU A 1 407 ? 0.547 1.799 28.594 1.00 85.06 407 GLU A O 1
ATOM 3184 N N . PHE A 1 408 ? -0.508 0.176 27.435 1.00 82.75 408 PHE A N 1
ATOM 3185 C CA . PHE A 1 408 ? -1.449 1.037 26.714 1.00 82.75 408 PHE A CA 1
ATOM 3186 C C . PHE A 1 408 ? -2.866 0.725 27.202 1.00 82.75 408 PHE A C 1
ATOM 3188 O O . PHE A 1 408 ? -3.381 -0.347 26.880 1.00 82.75 408 PHE A O 1
ATOM 3195 N N . PRO A 1 409 ? -3.496 1.611 27.988 1.00 80.38 409 PRO A N 1
ATOM 3196 C CA . PRO A 1 409 ? -4.896 1.463 28.364 1.00 80.38 409 PRO A CA 1
ATOM 3197 C C . PRO A 1 409 ? -5.814 1.445 27.138 1.00 80.38 409 PRO A C 1
ATOM 3199 O O . PRO A 1 409 ? -5.524 2.108 26.144 1.00 80.38 409 PRO A O 1
ATOM 3202 N N . GLU A 1 410 ? -6.964 0.773 27.244 1.00 75.00 410 GLU A N 1
ATOM 3203 C CA . GLU A 1 410 ? -7.952 0.655 26.153 1.00 75.00 410 GLU A CA 1
ATOM 3204 C C . GLU A 1 410 ? -8.441 2.009 25.616 1.00 75.00 410 GLU A C 1
ATOM 3206 O O . GLU A 1 410 ? -8.823 2.119 24.457 1.00 75.00 410 GLU A O 1
ATOM 3211 N N . ARG A 1 411 ? -8.392 3.057 26.447 1.00 76.44 411 ARG A N 1
ATOM 3212 C CA . ARG A 1 411 ? -8.784 4.423 26.071 1.00 76.44 411 ARG A CA 1
ATOM 3213 C C . ARG A 1 411 ? -7.779 5.151 25.174 1.00 76.44 411 ARG A C 1
ATOM 3215 O O . ARG A 1 411 ? -8.106 6.215 24.658 1.00 76.44 411 ARG A O 1
ATOM 3222 N N . ILE A 1 412 ? -6.552 4.648 25.044 1.00 77.94 412 ILE A N 1
ATOM 3223 C CA . ILE A 1 412 ? -5.543 5.258 24.179 1.00 77.94 412 ILE A CA 1
ATOM 3224 C C . ILE A 1 412 ? -5.752 4.742 22.764 1.00 77.94 412 ILE A C 1
ATOM 3226 O O . ILE A 1 412 ? -5.600 3.550 22.500 1.00 77.94 412 ILE A O 1
ATOM 3230 N N . ASP A 1 413 ? -6.024 5.661 21.842 1.00 74.94 413 ASP A N 1
ATOM 3231 C CA . ASP A 1 413 ? -6.042 5.356 20.419 1.00 74.94 413 ASP A CA 1
ATOM 3232 C C . ASP A 1 413 ? -4.615 5.019 19.946 1.00 74.94 413 ASP A C 1
ATOM 3234 O O . ASP A 1 413 ? -3.799 5.887 19.620 1.00 74.94 413 ASP A O 1
ATOM 3238 N N . ARG A 1 414 ? -4.300 3.718 19.939 1.00 77.06 414 ARG A N 1
ATOM 3239 C CA . ARG A 1 414 ? -3.034 3.160 19.436 1.00 77.06 414 ARG A CA 1
ATOM 3240 C C . ARG A 1 414 ? -2.833 3.469 17.946 1.00 77.06 414 ARG A C 1
ATOM 3242 O O . ARG A 1 414 ? -1.690 3.481 17.471 1.00 77.06 414 ARG A O 1
ATOM 3249 N N . GLY A 1 415 ? -3.900 3.834 17.237 1.00 68.31 415 GLY A N 1
ATOM 3250 C CA . GLY A 1 415 ? -3.868 4.303 15.865 1.00 68.31 415 GLY A CA 1
ATOM 3251 C C . GLY A 1 415 ? -3.195 5.654 15.699 1.00 68.31 415 GLY A C 1
ATOM 3252 O O . GLY A 1 415 ? -2.369 5.825 14.800 1.00 68.31 415 GLY A O 1
ATOM 3253 N N . LEU A 1 416 ? -3.389 6.583 16.629 1.00 69.94 416 LEU A N 1
ATOM 3254 C CA . LEU A 1 416 ? -2.644 7.848 16.605 1.00 69.94 416 LEU A CA 1
ATOM 3255 C C . LEU A 1 416 ? -1.126 7.618 16.708 1.00 69.94 416 LEU A C 1
ATOM 3257 O O . LEU A 1 416 ? -0.329 8.363 16.142 1.00 69.94 416 LEU A O 1
ATOM 3261 N N . LEU A 1 417 ? -0.721 6.533 17.370 1.00 75.19 417 LEU A N 1
ATOM 3262 C CA . LEU A 1 417 ? 0.677 6.188 17.619 1.00 75.19 417 LEU A CA 1
ATOM 3263 C C . LEU A 1 417 ? 1.314 5.301 16.543 1.00 75.19 417 LEU A C 1
ATOM 3265 O O . LEU A 1 417 ? 2.507 5.022 16.630 1.00 75.19 417 LEU A O 1
ATOM 3269 N N . GLY A 1 418 ? 0.560 4.847 15.537 1.00 65.38 418 GLY A N 1
ATOM 3270 C CA . GLY A 1 418 ? 1.105 3.912 14.543 1.00 65.38 418 GLY A CA 1
ATOM 3271 C C . GLY A 1 418 ? 1.247 2.468 15.042 1.00 65.38 418 GLY A C 1
ATOM 3272 O O . GLY A 1 418 ? 2.016 1.710 14.462 1.00 65.38 418 GLY A O 1
ATOM 3273 N N . LEU A 1 419 ? 0.554 2.076 16.121 1.00 71.38 419 LEU A N 1
ATOM 3274 C CA . LEU A 1 419 ? 0.764 0.787 16.802 1.00 71.38 419 LEU A CA 1
ATOM 3275 C C . LEU A 1 419 ? -0.282 -0.296 16.470 1.00 71.38 419 LEU A C 1
ATOM 3277 O O . LEU A 1 419 ? -0.265 -1.376 17.068 1.00 71.38 419 LEU A O 1
ATOM 3281 N N . ASP A 1 420 ? -1.162 -0.052 15.500 1.00 63.56 420 ASP A N 1
ATOM 3282 C CA . ASP A 1 420 ? -2.229 -0.988 15.137 1.00 63.56 420 ASP A CA 1
ATOM 3283 C C . ASP A 1 420 ? -1.702 -2.042 14.161 1.00 63.56 420 ASP A C 1
ATOM 3285 O O . ASP A 1 420 ? -1.556 -1.810 12.965 1.00 63.56 420 ASP A O 1
ATOM 3289 N N . GLY A 1 421 ? -1.353 -3.215 14.687 1.00 51.44 421 GLY A N 1
ATOM 3290 C CA . GLY A 1 421 ? -0.749 -4.280 13.884 1.00 51.44 421 GLY A CA 1
ATOM 3291 C C . GLY A 1 421 ? -0.548 -5.593 14.635 1.00 51.44 421 GLY A C 1
ATOM 3292 O O . GLY A 1 421 ? 0.506 -6.223 14.505 1.00 51.44 421 GLY A O 1
ATOM 3293 N N . GLY A 1 422 ? -1.525 -5.992 15.454 1.00 47.09 422 GLY A N 1
ATOM 3294 C CA . GLY A 1 422 ? -1.511 -7.286 16.148 1.00 47.09 422 GLY A CA 1
ATOM 3295 C C . GLY A 1 422 ? -0.698 -7.321 17.443 1.00 47.09 422 GLY A C 1
ATOM 3296 O O . GLY A 1 422 ? -0.336 -8.398 17.909 1.00 47.09 422 GLY A O 1
ATOM 3297 N N . ALA A 1 423 ? -0.401 -6.168 18.048 1.00 45.56 423 ALA A N 1
ATOM 3298 C CA . ALA A 1 423 ? -0.054 -6.172 19.459 1.00 45.56 423 ALA A CA 1
ATOM 3299 C C . ALA A 1 423 ? -1.336 -6.505 20.229 1.00 45.56 423 ALA A C 1
ATOM 3301 O O . ALA A 1 423 ? -2.224 -5.660 20.329 1.00 45.56 423 ALA A O 1
ATOM 3302 N N . GLU A 1 424 ? -1.432 -7.722 20.769 1.00 54.59 424 GLU A N 1
ATOM 3303 C CA . GLU A 1 424 ? -2.377 -8.048 21.844 1.00 54.59 424 GLU A CA 1
ATOM 3304 C C . GLU A 1 424 ? -2.381 -6.908 22.891 1.00 54.59 424 GLU A C 1
ATOM 3306 O O . GLU A 1 424 ? -1.422 -6.124 22.957 1.00 54.59 424 GLU A O 1
ATOM 3311 N N . ASN A 1 425 ? -3.427 -6.789 23.719 1.00 64.06 425 ASN A N 1
ATOM 3312 C CA . ASN A 1 425 ? -3.487 -5.870 24.876 1.00 64.06 425 ASN A CA 1
ATOM 3313 C C . ASN A 1 425 ? -2.459 -6.254 25.967 1.00 64.06 425 ASN A C 1
ATOM 3315 O O . ASN A 1 425 ? -2.757 -6.353 27.153 1.00 64.06 425 ASN A O 1
ATOM 3319 N N . ARG A 1 426 ? -1.223 -6.524 25.554 1.00 78.75 426 ARG A N 1
ATOM 3320 C CA . ARG A 1 426 ? -0.074 -6.841 26.370 1.00 78.75 426 ARG A CA 1
ATOM 3321 C C . ARG A 1 426 ? 0.834 -5.610 26.464 1.00 78.75 426 ARG A C 1
ATOM 3323 O O . ARG A 1 426 ? 0.933 -4.839 25.501 1.00 78.75 426 ARG A O 1
ATOM 3330 N N . PRO A 1 427 ? 1.543 -5.454 27.591 1.00 76.81 427 PRO A N 1
ATOM 3331 C CA . PRO A 1 427 ? 2.633 -4.496 27.709 1.00 76.81 427 PRO A CA 1
ATOM 3332 C C . PRO A 1 427 ? 3.657 -4.712 26.585 1.00 76.81 427 PRO A C 1
ATOM 3334 O O . PRO A 1 427 ? 4.027 -5.854 26.299 1.00 76.81 427 PRO A O 1
ATOM 3337 N N . LEU A 1 428 ? 4.129 -3.634 25.958 1.00 78.75 428 LEU A N 1
ATOM 3338 C CA . LEU A 1 428 ? 5.192 -3.703 24.951 1.00 78.75 428 LEU A CA 1
ATOM 3339 C C . LEU A 1 428 ? 6.530 -3.355 25.590 1.00 78.75 428 LEU A C 1
ATOM 3341 O O . LEU A 1 428 ? 6.597 -2.442 26.417 1.00 78.75 428 LEU A O 1
ATOM 3345 N N . LYS A 1 429 ? 7.604 -4.055 25.209 1.00 80.38 429 LYS A N 1
ATOM 3346 C CA . LYS A 1 429 ? 8.936 -3.679 25.698 1.00 80.38 429 LYS A CA 1
ATOM 3347 C C . LYS A 1 429 ? 9.317 -2.314 25.143 1.00 80.38 429 LYS A C 1
ATOM 3349 O O . LYS A 1 429 ? 9.095 -2.053 23.961 1.00 80.38 429 LYS A O 1
ATOM 3354 N N . VAL A 1 430 ? 9.965 -1.470 25.944 1.00 76.50 430 VAL A N 1
ATOM 3355 C CA . VAL A 1 430 ? 10.443 -0.161 25.454 1.00 76.50 430 VAL A CA 1
ATOM 3356 C C . VAL A 1 430 ? 11.384 -0.319 24.267 1.00 76.50 430 VAL A C 1
ATOM 3358 O O . VAL A 1 430 ? 11.259 0.419 23.303 1.00 76.50 430 VAL A O 1
ATOM 3361 N N . SER A 1 431 ? 12.228 -1.350 24.253 1.00 71.94 431 SER A N 1
ATOM 3362 C CA . SER A 1 431 ? 13.093 -1.653 23.106 1.00 71.94 431 SER A CA 1
ATOM 3363 C C . SER A 1 431 ? 12.342 -2.144 21.859 1.00 71.94 431 SER A C 1
ATOM 3365 O O . SER A 1 431 ? 12.846 -1.993 20.748 1.00 71.94 431 SER A O 1
ATOM 3367 N N . GLU A 1 432 ? 11.149 -2.727 22.004 1.00 71.56 432 GLU A N 1
ATOM 3368 C CA . GLU A 1 432 ? 10.272 -3.072 20.875 1.00 71.56 432 GLU A CA 1
ATOM 3369 C C . GLU A 1 432 ? 9.588 -1.815 20.336 1.00 71.56 432 GLU A C 1
ATOM 3371 O O . GLU A 1 432 ? 9.590 -1.587 19.129 1.00 71.56 432 GLU A O 1
ATOM 3376 N N . LEU A 1 433 ? 9.079 -0.959 21.225 1.00 72.69 433 LEU A N 1
ATOM 3377 C CA . LEU A 1 433 ? 8.498 0.333 20.863 1.00 72.69 433 LEU A CA 1
ATOM 3378 C C . LEU A 1 433 ? 9.521 1.265 20.224 1.00 72.69 433 LEU A C 1
ATOM 3380 O O . LEU A 1 433 ? 9.235 1.859 19.194 1.00 72.69 433 LEU A O 1
ATOM 3384 N N . ALA A 1 434 ? 10.732 1.339 20.770 1.00 67.38 434 ALA A N 1
ATOM 3385 C CA . ALA A 1 434 ? 11.819 2.121 20.208 1.00 67.38 434 ALA A CA 1
ATOM 3386 C C . ALA A 1 434 ? 12.150 1.661 18.786 1.00 67.38 434 ALA A C 1
ATOM 3388 O O . ALA A 1 434 ? 12.417 2.503 17.948 1.00 67.38 434 ALA A O 1
ATOM 3389 N N . LYS A 1 435 ? 12.060 0.361 18.468 1.00 65.31 435 LYS A N 1
ATOM 3390 C CA . LYS A 1 435 ? 12.227 -0.148 17.093 1.00 65.31 435 LYS A CA 1
ATOM 3391 C C . LYS A 1 435 ? 11.036 0.144 16.183 1.00 65.31 435 LYS A C 1
ATOM 3393 O O . LYS A 1 435 ? 11.234 0.335 14.992 1.00 65.31 435 LYS A O 1
ATOM 3398 N N . LEU A 1 436 ? 9.817 0.146 16.722 1.00 61.75 436 LEU A N 1
ATOM 3399 C CA . LEU A 1 436 ? 8.607 0.502 15.970 1.00 61.75 436 LEU A CA 1
ATOM 3400 C C . LEU A 1 436 ? 8.553 2.002 15.661 1.00 61.75 436 LEU A C 1
ATOM 3402 O O . LEU A 1 436 ? 8.000 2.402 14.643 1.00 61.75 436 LEU A O 1
ATOM 3406 N N . VAL A 1 437 ? 9.134 2.816 16.541 1.00 58.81 437 VAL A N 1
ATOM 3407 C CA . VAL A 1 437 ? 9.158 4.275 16.442 1.00 58.81 437 VAL A CA 1
ATOM 3408 C C . VAL A 1 437 ? 10.448 4.773 15.765 1.00 58.81 437 VAL A C 1
ATOM 3410 O O . VAL A 1 437 ? 10.427 5.795 15.089 1.00 58.81 437 VAL A O 1
ATOM 3413 N N . GLN A 1 438 ? 11.571 4.053 15.864 1.00 52.59 438 GLN A N 1
ATOM 3414 C CA . GLN A 1 438 ? 12.776 4.326 15.077 1.00 52.59 438 GLN A CA 1
ATOM 3415 C C . GLN A 1 438 ? 12.621 3.783 13.664 1.00 52.59 438 GLN A C 1
ATOM 3417 O O . GLN A 1 438 ? 12.863 2.602 13.410 1.00 52.59 438 GLN A O 1
ATOM 3422 N N . ILE A 1 439 ? 12.352 4.675 12.716 1.00 40.28 439 ILE A N 1
ATOM 3423 C CA . ILE A 1 439 ? 12.563 4.388 11.303 1.00 40.28 439 ILE A CA 1
ATOM 3424 C C . ILE A 1 439 ? 13.461 5.467 10.692 1.00 40.28 439 ILE A C 1
ATOM 3426 O O . ILE A 1 439 ? 13.107 6.640 10.608 1.00 40.28 439 ILE A O 1
ATOM 3430 N N . SER A 1 440 ? 14.634 4.975 10.269 1.00 28.97 440 SER A N 1
ATOM 3431 C CA . SER A 1 440 ? 15.773 5.615 9.588 1.00 28.97 440 SER A CA 1
ATOM 3432 C C . SER A 1 440 ? 16.484 6.755 10.332 1.00 28.97 440 SER A C 1
ATOM 3434 O O . SER A 1 440 ? 15.929 7.827 10.539 1.00 28.97 440 SER A O 1
ATOM 3436 N N . LYS A 1 441 ? 17.761 6.513 10.669 1.00 30.59 441 LYS A N 1
ATOM 3437 C CA . LYS A 1 441 ? 18.772 7.580 10.720 1.00 30.59 441 LYS A CA 1
ATOM 3438 C C . LYS A 1 441 ? 18.904 8.254 9.360 1.00 30.59 441 LYS A C 1
ATOM 3440 O O . LYS A 1 441 ? 18.745 7.524 8.352 1.00 30.59 441 LYS A O 1
#

Radius of gyration: 26.03 Å; Cα contacts (8 Å, |Δi|>4): 578; chains: 1; bounding box: 71×54×77 Å

Mean predicted aligned error: 11.18 Å

Sequence (441 aa):
MKKGAANQGHHFDPYAKLYDLFLSFNRRLLKILSELKSPLNTNESHLLQEVYAGLGVARDLSQTLSLQKSTISRVLSSLSQQGLLIVAGARDDRRVKTLKLSTAGLDLLLQDIAIRNREVDLCVEPLVQDERERLLKILHALANGLGAPVFHAQAEVNPLLVEIRRLTRAMGFIGPNCMGTGMSVAECQILHLLHQDHSELSMQEIAVKLSFAEPSEFSRLIKEMVRRGLVIKTAAKADRRRQILRLGARGRQTAQVNIERAAKWLQEGLKNVLADERRELIKLVEKFVNAPLAFAISALPEGVEIRVLETAEELKAGRVFLIESYFRSNLAHQAPEVLAGSSNLCVGAWIDRQIKALLEIQRGSRGKYVMHNLLVAKDVAQSSVPRHLLHAALRALEGEGGVEFLEFPERIDRGLLGLDGGAENRPLKVSELAKLVQISK

Nearest PDB structures (foldseek):
  3gfl-assembly1_A-2  TM=8.246E-01  e=1.306E-03  Sulfurisphaera tokodaii
  4zzl-assembly1_B  TM=7.929E-01  e=1.639E-03  Pseudomonas aeruginosa
  3gfm-assembly1_A-2  TM=8.236E-01  e=1.639E-03  Sulfurisphaera tokodaii
  1lnw-assembly7_A  TM=7.972E-01  e=5.099E-03  Pseudomonas aeruginosa
  2yr2-assembly1_A  TM=7.638E-01  e=2.826E-03  Sulfurisphaera tokodaii

Secondary structure (DSSP, 8-state):
-------------HHHHHHHHHHHHHHHHHHHHHH---SS-HHHHHHHHHHHTT--BHHHHHHHTT--HHHHHHHHHHHHHTTSEEEEE-SS-TTSEEEEE-HHHHHHHHHHHHHHHHHHHHHTTTS-HHHHHHHHHHHHHHHHHTTPPP----TTS-HHHHHHHHHHHHTTTTTT-GGGSSS-HHHHHHHHHHHH--S-EEHHHHHHHTT-S-HHHHHHHHHHHHHTTSEEEEE-SS-TTSEEEEE-HHHHHHHHHHHHHHHHHHHHHTTTS-HHHHHHHHHHHHHHHHSPPTTS-PPPPTT-EEEE--SHHHHHHHHHHHHHHHHHTT-GGGHHHHHT-TT-EEEEEEETTEEEEEEEEEE-STTEEEEEEEEE-TTTTTSSHHHHHHHHHHHHHHHTS---EEE--TTS-TTTTT--SS--SSPEEHHHHHHHH----

Foldseek 3Di:
DDDDPPPPPPDDDLLLLVVVLVLLLVLLVVLLLVVDLQPDDPLLLVVLQCQVLVVFWLVCCCVLQVHDSVVSVVSQVVCVVVVQKDWAQDPVGRVIITIHGDPVNVVSSVVNQVSVQLQVLLLCVLPDPVLVVLLLVLLVLLLVLLVQDQRPGDPSHDSVVRSVSSVCRSCCQVHQQRLNLSHHSLLLLVLQCLQVCVDWDFLVRSCVVSVPPDSVVSVVVVVVCVVVQQKDWAQDPVGSVTITIHGGPVNNVSNVVVSVSSSVSSCSSCVVPDPVSSVSNSVSSCCSSPAPRSLALGPDPPQKDKDKDDDPVSVVLLLVVVCVQCVVVVNNVCSVVVVVCPPWTKMFIDHPNHTQWIWTWDDDPQQEIEGPDTGGHPVPLSHSVSLVSVLNSLVVSVVVPRHFWYAYDPPDPCSSNQNPNPPDNDTDGSVRSNVSSDDDD

Solvent-accessible surface area (backbone atoms only — not comparable to full-atom values): 24591 Å² total; per-residue (Å²): 136,84,82,76,82,76,81,76,73,77,76,85,53,70,45,58,55,46,48,54,47,51,54,45,40,47,44,51,49,51,42,53,58,68,70,45,79,56,92,53,58,73,68,53,46,52,50,53,51,41,32,72,57,62,54,37,44,59,79,54,48,28,66,76,59,62,41,57,64,70,56,51,52,50,50,53,51,51,37,34,75,72,54,27,33,46,77,41,58,34,94,92,42,66,87,45,44,32,45,40,66,30,71,65,25,46,54,53,47,54,52,40,48,56,55,51,37,51,51,52,51,47,54,44,56,92,44,54,71,72,54,48,54,51,49,42,53,51,44,44,50,35,20,56,47,55,66,25,67,87,75,72,70,60,92,88,55,46,69,57,59,52,33,53,49,27,37,38,44,55,36,20,54,89,35,58,25,30,65,76,67,66,34,34,46,67,58,50,51,52,40,45,50,47,63,73,42,84,61,82,41,35,60,66,58,50,37,61,79,59,55,59,87,50,69,67,60,54,52,53,52,51,52,52,36,36,75,72,37,31,33,42,79,43,60,34,92,93,43,67,88,45,47,26,42,42,61,23,76,58,21,50,54,49,36,53,54,48,52,56,46,45,26,53,52,49,50,54,15,39,65,90,52,52,74,66,56,52,55,48,48,51,54,54,50,47,52,46,58,68,45,73,57,70,64,26,70,54,79,73,60,89,74,55,47,75,47,73,51,82,50,73,67,49,44,50,52,52,52,52,49,49,48,53,51,27,51,77,66,75,40,55,91,55,46,69,71,63,72,70,53,86,80,42,52,36,23,36,30,30,47,92,90,35,72,47,30,41,36,31,34,36,79,51,72,92,40,30,31,32,49,73,44,75,48,59,38,84,95,46,52,88,47,58,56,53,39,51,39,52,47,54,46,53,54,56,44,62,73,68,70,60,60,57,30,42,32,72,49,91,87,52,67,44,65,58,54,74,57,77,69,83,68,61,101,57,66,42,39,44,74,55,48,50,54,65,53,57,41,80,134